Protein AF-0000000066796986 (afdb_homodimer)

Structure (mmCIF, N/CA/C/O backbone):
data_AF-0000000066796986-model_v1
#
loop_
_entity.id
_entity.type
_entity.pdbx_description
1 polymer 'Thiamine diphosphokinase'
#
loop_
_atom_site.group_PDB
_atom_site.id
_atom_site.type_symbol
_atom_site.label_atom_id
_atom_site.label_alt_id
_atom_site.label_comp_id
_atom_site.label_asym_id
_atom_site.label_entity_id
_atom_site.label_seq_id
_atom_site.pdbx_PDB_ins_code
_atom_site.Cartn_x
_atom_site.Cartn_y
_atom_site.Cartn_z
_atom_site.occupancy
_atom_site.B_iso_or_equiv
_atom_site.auth_seq_id
_atom_site.auth_comp_id
_atom_site.auth_asym_id
_atom_site.auth_atom_id
_atom_site.pdbx_PDB_model_num
ATOM 1 N N . MET A 1 1 ? -9.594 20.547 14.453 1 94.25 1 MET A N 1
ATOM 2 C CA . MET A 1 1 ? -9.312 21.375 13.273 1 94.25 1 MET A CA 1
ATOM 3 C C . MET A 1 1 ? -8.828 20.516 12.109 1 94.25 1 MET A C 1
ATOM 5 O O . MET A 1 1 ? -8.07 19.562 12.305 1 94.25 1 MET A O 1
ATOM 9 N N . HIS A 1 2 ? -9.211 20.891 10.938 1 95.94 2 HIS A N 1
ATOM 10 C CA . HIS A 1 2 ? -8.945 20.062 9.766 1 95.94 2 HIS A CA 1
ATOM 11 C C . HIS A 1 2 ? -8.008 20.781 8.797 1 95.94 2 HIS A C 1
ATOM 13 O O . HIS A 1 2 ? -8.109 21.984 8.609 1 95.94 2 HIS A O 1
ATOM 19 N N . ILE A 1 3 ? -7.125 20.016 8.195 1 96.5 3 ILE A N 1
ATOM 20 C CA . ILE A 1 3 ? -6.277 20.562 7.133 1 96.5 3 ILE A CA 1
ATOM 21 C C . ILE A 1 3 ? -6.125 19.531 6.016 1 96.5 3 ILE A C 1
ATOM 23 O O . ILE A 1 3 ? -6.066 18.328 6.277 1 96.5 3 ILE A O 1
ATOM 27 N N . ASN A 1 4 ? -6.074 20.047 4.836 1 96.75 4 ASN A N 1
ATOM 28 C CA . ASN A 1 4 ? -5.754 19.25 3.66 1 96.75 4 ASN A CA 1
ATOM 29 C C . ASN A 1 4 ? -4.289 19.391 3.262 1 96.75 4 ASN A C 1
ATOM 31 O O . ASN A 1 4 ? -3.752 20.5 3.248 1 96.75 4 ASN A O 1
ATOM 35 N N . LEU A 1 5 ? -3.613 18.312 3.02 1 96.94 5 LEU A N 1
ATOM 36 C CA . LEU A 1 5 ? -2.252 18.344 2.498 1 96.94 5 LEU A CA 1
ATOM 37 C C . LEU A 1 5 ? -2.215 17.859 1.05 1 96.94 5 LEU A C 1
ATOM 39 O O . LEU A 1 5 ? -2.777 16.812 0.721 1 96.94 5 LEU A O 1
ATOM 43 N N . LEU A 1 6 ? -1.588 18.609 0.188 1 96.69 6 LEU A N 1
ATOM 44 C CA . LEU A 1 6 ? -1.474 18.25 -1.221 1 96.69 6 LEU A CA 1
ATOM 45 C C . LEU A 1 6 ? -0.029 17.922 -1.583 1 96.69 6 LEU A C 1
ATOM 47 O O . LEU A 1 6 ? 0.8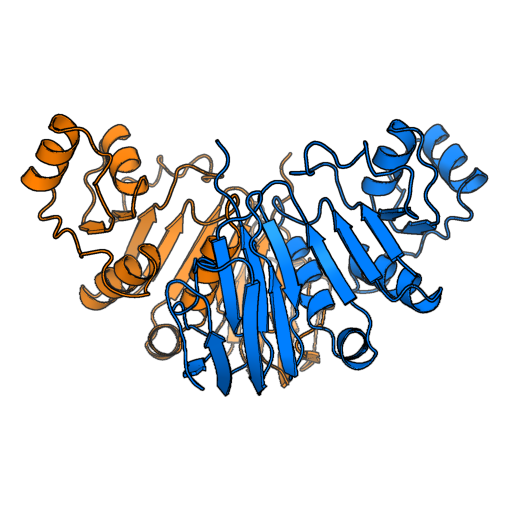63 18.75 -1.405 1 96.69 6 LEU A O 1
ATOM 51 N N . CYS A 1 7 ? 0.166 16.719 -2.107 1 95.81 7 CYS A N 1
ATOM 52 C CA . CYS A 1 7 ? 1.511 16.281 -2.455 1 95.81 7 CYS A CA 1
ATOM 53 C C . CYS A 1 7 ? 1.764 16.422 -3.951 1 95.81 7 CYS A C 1
ATOM 55 O O . CYS A 1 7 ? 2.885 16.719 -4.367 1 95.81 7 CYS A O 1
ATOM 57 N N . SER A 1 8 ? 0.792 16.172 -4.738 1 94.81 8 SER A N 1
ATOM 58 C CA . SER A 1 8 ? 0.84 16.25 -6.195 1 94.81 8 SER A CA 1
ATOM 59 C C . SER A 1 8 ? -0.561 16.344 -6.793 1 94.81 8 SER A C 1
ATOM 61 O O . SER A 1 8 ? -1.554 16.312 -6.062 1 94.81 8 SER A O 1
ATOM 63 N N . ASP A 1 9 ? -0.616 16.422 -8.094 1 94.38 9 ASP A N 1
ATOM 64 C CA . ASP A 1 9 ? -1.925 16.484 -8.742 1 94.38 9 ASP A CA 1
ATOM 65 C C . ASP A 1 9 ? -2.324 15.102 -9.281 1 94.38 9 ASP A C 1
ATOM 67 O O . ASP A 1 9 ? -3.246 14.992 -10.094 1 94.38 9 ASP A O 1
ATOM 71 N N . ARG A 1 10 ? -1.625 14.07 -8.812 1 93.12 10 ARG A N 1
ATOM 72 C CA . ARG A 1 10 ? -1.908 12.711 -9.273 1 93.12 10 ARG A CA 1
ATOM 73 C C . ARG A 1 10 ? -3.211 12.195 -8.672 1 93.12 10 ARG A C 1
ATOM 75 O O . ARG A 1 10 ? -3.395 12.219 -7.453 1 93.12 10 ARG A O 1
ATOM 82 N N . HIS A 1 11 ? -4.137 11.703 -9.547 1 95.56 11 HIS A N 1
ATOM 83 C CA . HIS A 1 11 ? -5.348 10.969 -9.203 1 95.56 11 HIS A CA 1
ATOM 84 C C . HIS A 1 11 ? -6.211 11.758 -8.227 1 95.56 11 HIS A C 1
ATOM 86 O O . HIS A 1 11 ? -6.809 11.18 -7.312 1 95.56 11 HIS A O 1
ATOM 92 N N . LEU A 1 12 ? -6.27 13.047 -8.352 1 95.44 12 LEU A N 1
ATOM 93 C CA . LEU A 1 12 ? -7.094 13.875 -7.473 1 95.44 12 LEU A CA 1
ATOM 94 C C . LEU A 1 12 ? -8.578 13.609 -7.707 1 95.44 12 LEU A C 1
ATOM 96 O O . LEU A 1 12 ? -9 13.375 -8.844 1 95.44 12 LEU A O 1
ATOM 100 N N . PRO A 1 13 ? -9.336 13.672 -6.676 1 93.5 13 PRO A N 1
ATOM 101 C CA . PRO A 1 13 ? -10.781 13.602 -6.891 1 93.5 13 PRO A CA 1
ATOM 102 C C . PRO A 1 13 ? -11.305 14.734 -7.777 1 93.5 13 PRO A C 1
ATOM 104 O O . PRO A 1 13 ? -10.734 15.828 -7.785 1 93.5 13 PRO A O 1
ATOM 107 N N . GLN A 1 14 ? -12.289 14.539 -8.641 1 85.56 14 GLN A N 1
ATOM 108 C CA . GLN A 1 14 ? -12.805 15.5 -9.609 1 85.56 14 GLN A CA 1
ATOM 109 C C . GLN A 1 14 ? -13.211 16.797 -8.93 1 85.56 14 GLN A C 1
ATOM 111 O O . GLN A 1 14 ? -13 17.891 -9.477 1 85.56 14 GLN A O 1
ATOM 116 N N . ASP A 1 15 ? -13.75 16.812 -7.703 1 83.75 15 ASP A N 1
ATOM 117 C CA . ASP A 1 15 ? -14.312 18 -7.09 1 83.75 15 ASP A CA 1
ATOM 118 C C . ASP A 1 15 ? -13.461 18.484 -5.914 1 83.75 15 ASP A C 1
ATOM 120 O O . ASP A 1 15 ? -13.977 19.047 -4.953 1 83.75 15 ASP A O 1
ATOM 124 N N . ILE A 1 16 ? -12.133 18.25 -6.168 1 89.75 16 ILE A N 1
ATOM 125 C CA . ILE A 1 16 ? -11.273 18.578 -5.035 1 89.75 16 ILE A CA 1
ATOM 126 C C . ILE A 1 16 ? -11.203 20.094 -4.852 1 89.75 16 ILE A C 1
ATOM 128 O O . ILE A 1 16 ? -11.102 20.578 -3.725 1 89.75 16 ILE A O 1
ATOM 132 N N . TRP A 1 17 ? -11.312 20.812 -5.902 1 84.88 17 TRP A N 1
ATOM 133 C CA . TRP A 1 17 ? -11.141 22.25 -5.848 1 84.88 17 TRP A CA 1
ATOM 134 C C . TRP A 1 17 ? -12.469 22.953 -5.574 1 84.88 17 TRP A C 1
ATOM 136 O O . TRP A 1 17 ? -12.5 24.141 -5.234 1 84.88 17 TRP A O 1
ATOM 146 N N . ALA A 1 18 ? -13.547 22.203 -5.871 1 73.44 18 ALA A N 1
ATOM 147 C CA . ALA A 1 18 ? -14.844 22.812 -5.602 1 73.44 18 ALA A CA 1
ATOM 148 C C . ALA A 1 18 ? -15.055 23.016 -4.102 1 73.44 18 ALA A C 1
ATOM 150 O O . ALA A 1 18 ? -15.617 24.031 -3.682 1 73.44 18 ALA A O 1
ATOM 151 N N . LYS A 1 19 ? -14.609 22.078 -3.318 1 60.5 19 LYS A N 1
ATOM 152 C CA . LYS A 1 19 ? -14.781 22.109 -1.87 1 60.5 19 LYS A CA 1
ATOM 153 C C . LYS A 1 19 ? -13.609 22.844 -1.202 1 60.5 19 LYS A C 1
ATOM 155 O O . LYS A 1 19 ? -13.547 22.922 0.026 1 60.5 19 LYS A O 1
ATOM 160 N N . SER A 1 20 ? -12.602 23.156 -1.924 1 57.91 20 SER A N 1
ATOM 161 C CA . SER A 1 20 ? -11.32 23.672 -1.44 1 57.91 20 SER A CA 1
ATOM 162 C C . SER A 1 20 ? -11.516 24.953 -0.639 1 57.91 20 SER A C 1
ATOM 164 O O . SER A 1 20 ? -10.773 25.219 0.311 1 57.91 20 SER A O 1
ATOM 166 N N . ASN A 1 21 ? -12.617 25.578 -0.954 1 56.38 21 ASN A N 1
ATOM 167 C CA . ASN A 1 21 ? -12.797 26.891 -0.328 1 56.38 21 ASN A CA 1
ATOM 168 C C . ASN A 1 21 ? -13.086 26.766 1.164 1 56.38 21 ASN A C 1
ATOM 170 O O . ASN A 1 21 ? -13.102 27.75 1.886 1 56.38 21 ASN A O 1
ATOM 174 N N . GLU A 1 22 ? -13.188 25.578 1.629 1 61.62 22 GLU A N 1
ATOM 175 C CA . GLU A 1 22 ? -13.625 25.578 3.021 1 61.62 22 GLU A CA 1
ATOM 176 C C . GLU A 1 22 ? -12.57 24.984 3.939 1 61.62 22 GLU A C 1
ATOM 178 O O . GLU A 1 22 ? -12.664 25.094 5.164 1 61.62 22 GLU A O 1
ATOM 183 N N . GLY A 1 23 ? -11.43 24.594 3.361 1 79.69 23 GLY A N 1
ATOM 184 C CA . GLY A 1 23 ? -10.555 24 4.355 1 79.69 23 GLY A CA 1
ATOM 185 C C . GLY A 1 23 ? -9.125 24.484 4.266 1 79.69 23 GLY A C 1
ATOM 186 O O . GLY A 1 23 ? -8.766 25.219 3.33 1 79.69 23 GLY A O 1
ATOM 187 N N . LYS A 1 24 ? -8.383 24.562 5.316 1 92.88 24 LYS A N 1
ATOM 188 C CA . LYS A 1 24 ? -6.961 24.891 5.328 1 92.88 24 LYS A CA 1
ATOM 189 C C . LYS A 1 24 ? -6.156 23.875 4.527 1 92.88 24 LYS A C 1
ATOM 191 O O . LYS A 1 24 ? -6.441 22.672 4.574 1 92.88 24 LYS A O 1
ATOM 196 N N . TRP A 1 25 ? -5.258 24.516 3.736 1 95.25 25 TRP A N 1
ATOM 197 C CA . TRP A 1 25 ? -4.43 23.656 2.891 1 95.25 25 TRP A CA 1
ATOM 198 C C . TRP A 1 25 ? -2.957 23.781 3.26 1 95.25 25 TRP A C 1
ATOM 200 O O . TRP A 1 25 ? -2.484 24.891 3.57 1 95.25 25 TRP A O 1
ATOM 210 N N . GLY A 1 26 ? -2.268 22.703 3.311 1 94.38 26 GLY A N 1
ATOM 211 C CA . GLY A 1 26 ? -0.813 22.672 3.312 1 94.38 26 GLY A CA 1
ATOM 212 C C . GLY A 1 26 ? -0.23 22.078 2.041 1 94.38 26 GLY A C 1
ATOM 213 O O . GLY A 1 26 ? -0.766 21.125 1.493 1 94.38 26 GLY A O 1
ATOM 214 N N . GLY A 1 27 ? 0.887 22.656 1.579 1 93.94 27 GLY A N 1
ATOM 215 C CA . GLY A 1 27 ? 1.561 22.188 0.384 1 93.94 27 GLY A CA 1
ATOM 216 C C . GLY A 1 27 ? 2.826 21.406 0.686 1 93.94 27 GLY A C 1
ATOM 217 O O . GLY A 1 27 ? 3.666 21.844 1.469 1 93.94 27 GLY A O 1
ATOM 218 N N . VAL A 1 28 ? 2.943 20.203 0.069 1 93 28 VAL A N 1
ATOM 219 C CA . VAL A 1 28 ? 4.133 19.375 0.198 1 93 28 VAL A CA 1
ATOM 220 C C . VAL A 1 28 ? 4.848 19.281 -1.148 1 93 28 VAL A C 1
ATOM 222 O O . VAL A 1 28 ? 4.27 18.812 -2.133 1 93 28 VAL A O 1
ATOM 225 N N . ASP A 1 29 ? 6.051 19.609 -1.219 1 86.25 29 ASP A N 1
ATOM 226 C CA . ASP A 1 29 ? 6.836 19.609 -2.449 1 86.25 29 ASP A CA 1
ATOM 227 C C . ASP A 1 29 ? 6.094 20.312 -3.58 1 86.25 29 ASP A C 1
ATOM 229 O O . ASP A 1 29 ? 5.676 21.469 -3.434 1 86.25 29 ASP A O 1
ATOM 233 N N . ARG A 1 30 ? 5.82 19.625 -4.664 1 87.56 30 ARG A N 1
ATOM 234 C CA . ARG A 1 30 ? 5.156 20.203 -5.832 1 87.56 30 ARG A CA 1
ATOM 235 C C . ARG A 1 30 ? 3.727 20.609 -5.504 1 87.56 30 ARG A C 1
ATOM 237 O O . ARG A 1 30 ? 3.133 21.438 -6.207 1 87.56 30 ARG A O 1
ATOM 244 N N . GLY A 1 31 ? 3.205 20.047 -4.441 1 92.62 31 GLY A N 1
ATOM 245 C CA . GLY A 1 31 ? 1.849 20.359 -4.027 1 92.62 31 GLY A CA 1
ATOM 246 C C . GLY A 1 31 ? 1.657 21.844 -3.713 1 92.62 31 GLY A C 1
ATOM 247 O O . GLY A 1 31 ? 0.587 22.391 -3.963 1 92.62 31 GLY A O 1
ATOM 248 N N . ALA A 1 32 ? 2.678 22.484 -3.213 1 90.25 32 ALA A N 1
ATOM 249 C CA . ALA A 1 32 ? 2.602 23.906 -2.896 1 90.25 32 ALA A CA 1
ATOM 250 C C . ALA A 1 32 ? 2.381 24.734 -4.16 1 90.25 32 ALA A C 1
ATOM 252 O O . ALA A 1 32 ? 1.528 25.625 -4.18 1 90.25 32 ALA A O 1
ATOM 253 N N . LEU A 1 33 ? 3.1 24.422 -5.184 1 88.94 33 LEU A N 1
ATOM 254 C CA . LEU A 1 33 ? 2.99 25.141 -6.449 1 88.94 33 LEU A CA 1
ATOM 255 C C . LEU A 1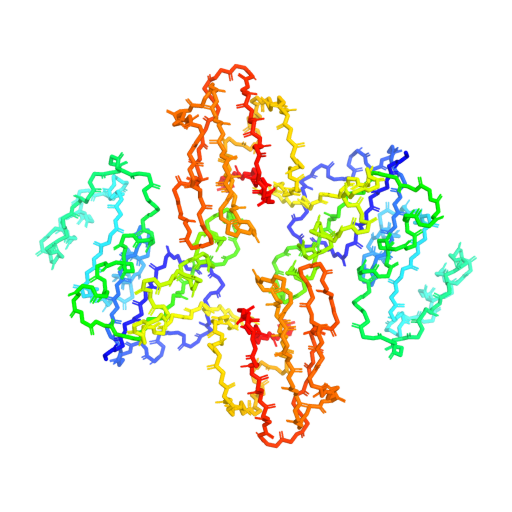 33 ? 1.619 24.922 -7.082 1 88.94 33 LEU A C 1
ATOM 257 O O . LEU A 1 33 ? 1.027 25.844 -7.629 1 88.94 33 LEU A O 1
ATOM 261 N N . ILE A 1 34 ? 1.134 23.75 -6.98 1 92.31 34 ILE A N 1
ATOM 262 C CA . ILE A 1 34 ? -0.164 23.406 -7.547 1 92.31 34 ILE A CA 1
ATOM 263 C C . ILE A 1 34 ? -1.264 24.203 -6.852 1 92.31 34 ILE A C 1
ATOM 265 O O . ILE A 1 34 ? -2.182 24.703 -7.504 1 92.31 34 ILE A O 1
ATOM 269 N N . LEU A 1 35 ? -1.17 24.328 -5.551 1 92 35 LEU A N 1
ATOM 270 C CA . LEU A 1 35 ? -2.143 25.125 -4.809 1 92 35 LEU A CA 1
ATOM 271 C C . LEU A 1 35 ? -2.145 26.562 -5.293 1 92 35 LEU A C 1
ATOM 273 O O . LEU A 1 35 ? -3.207 27.141 -5.551 1 92 35 LEU A O 1
ATOM 277 N N . LEU A 1 36 ? -1.022 27.109 -5.504 1 87.44 36 LEU A N 1
ATOM 278 C CA . LEU A 1 36 ? -0.905 28.5 -5.945 1 87.44 36 LEU A CA 1
ATOM 279 C C . LEU A 1 36 ? -1.501 28.672 -7.34 1 87.44 36 LEU A C 1
ATOM 281 O O . LEU A 1 36 ? -2.156 29.672 -7.613 1 87.44 36 LEU A O 1
ATOM 285 N N . LYS A 1 37 ? -1.208 27.719 -8.172 1 90.12 37 LYS A N 1
ATOM 286 C CA . LYS A 1 37 ? -1.757 27.75 -9.523 1 90.12 37 LYS A CA 1
ATOM 287 C C . LYS A 1 37 ? -3.281 27.797 -9.5 1 90.12 37 LYS A C 1
ATOM 289 O O . LYS A 1 37 ? -3.908 28.328 -10.414 1 90.12 37 LYS A O 1
ATOM 294 N N . HIS A 1 38 ? -3.844 27.25 -8.469 1 90.12 38 HIS A N 1
ATOM 295 C CA . HIS A 1 38 ? -5.293 27.266 -8.312 1 90.12 38 HIS A CA 1
ATOM 296 C C . HIS A 1 38 ? -5.742 28.406 -7.41 1 90.12 38 HIS A C 1
ATOM 298 O O . HIS A 1 38 ? -6.863 28.391 -6.891 1 90.12 38 HIS A O 1
ATOM 304 N N . GLN A 1 39 ? -4.84 29.297 -7.074 1 87.5 39 GLN A N 1
ATOM 305 C CA . GLN A 1 39 ? -5.098 30.531 -6.332 1 87.5 39 GLN A CA 1
ATOM 306 C C . GLN A 1 39 ? -5.434 30.234 -4.875 1 87.5 39 GLN A C 1
ATOM 308 O O . GLN A 1 39 ? -6.254 30.922 -4.266 1 87.5 39 GLN A O 1
ATOM 313 N N . ILE A 1 40 ? -4.906 29.156 -4.387 1 89.44 40 ILE A N 1
ATOM 314 C CA . ILE A 1 40 ? -5.027 28.812 -2.975 1 89.44 40 ILE A CA 1
ATOM 315 C C . ILE A 1 40 ? -3.709 29.109 -2.258 1 89.44 40 ILE A C 1
ATOM 317 O O . ILE A 1 40 ? -2.66 28.578 -2.633 1 89.44 40 ILE A O 1
ATOM 321 N N . ILE A 1 41 ? -3.822 29.922 -1.305 1 86 41 ILE A N 1
ATOM 322 C CA . ILE A 1 41 ? -2.629 30.203 -0.514 1 86 41 ILE A CA 1
ATOM 323 C C . ILE A 1 41 ? -2.49 29.172 0.599 1 86 41 ILE A C 1
ATOM 325 O O . ILE A 1 41 ? -3.318 29.109 1.51 1 86 41 ILE A O 1
ATOM 329 N N . PRO A 1 42 ? -1.515 28.375 0.562 1 91.31 42 PRO A N 1
ATOM 330 C CA . PRO A 1 42 ? -1.367 27.359 1.598 1 91.31 42 PRO A CA 1
ATOM 331 C C . PRO A 1 42 ? -1.121 27.953 2.982 1 91.31 42 PRO A C 1
ATOM 333 O O . PRO A 1 42 ? -0.441 28.969 3.111 1 91.31 42 PRO A O 1
ATOM 336 N N . PHE A 1 43 ? -1.745 27.328 3.951 1 91.12 43 PHE A N 1
ATOM 337 C CA . PHE A 1 43 ? -1.512 27.688 5.344 1 91.12 43 PHE A CA 1
ATOM 338 C C . PHE A 1 43 ? -0.047 27.5 5.715 1 91.12 43 PHE A C 1
ATOM 340 O O . PHE A 1 43 ? 0.518 28.281 6.473 1 91.12 43 PHE A O 1
ATOM 347 N N . PHE A 1 44 ? 0.625 26.469 5.176 1 89.81 44 PHE A N 1
ATOM 348 C CA . PHE A 1 44 ? 2.064 26.25 5.234 1 89.81 44 PHE A CA 1
ATOM 349 C C . PHE A 1 44 ? 2.525 25.375 4.066 1 89.81 44 PHE A C 1
ATOM 351 O O . PHE A 1 44 ? 1.701 24.828 3.334 1 89.81 44 PHE A O 1
ATOM 358 N N . SER A 1 45 ? 3.836 25.312 3.865 1 90.5 45 SER A N 1
ATOM 359 C CA . SER A 1 45 ? 4.426 24.438 2.85 1 90.5 45 SER A CA 1
ATOM 360 C C . SER A 1 45 ? 5.691 23.766 3.367 1 90.5 45 SER A C 1
ATOM 362 O O . SER A 1 45 ? 6.41 24.328 4.195 1 90.5 45 SER A O 1
ATOM 364 N N . VAL A 1 46 ? 5.863 22.547 2.92 1 89.44 46 VAL A N 1
ATOM 365 C CA . VAL A 1 46 ? 7.066 21.781 3.232 1 89.44 46 VAL A CA 1
ATOM 366 C C . VAL A 1 46 ? 7.688 21.25 1.943 1 89.44 46 VAL A C 1
ATOM 368 O O . VAL A 1 46 ? 6.98 20.766 1.056 1 89.44 46 VAL A O 1
ATOM 371 N N . GLY A 1 47 ? 8.938 21.297 1.747 1 81.88 47 GLY A N 1
ATOM 372 C CA . GLY A 1 47 ? 9.625 20.75 0.589 1 81.88 47 GLY A CA 1
ATOM 373 C C . GLY A 1 47 ? 10.891 21.5 0.23 1 81.88 47 GLY A C 1
ATOM 374 O O . GLY A 1 47 ? 11.211 22.516 0.852 1 81.88 47 GLY A O 1
ATOM 375 N N . ASP A 1 48 ? 11.711 20.781 -0.708 1 66 48 ASP A N 1
ATOM 376 C CA . ASP A 1 48 ? 12.945 21.406 -1.191 1 66 48 ASP A CA 1
ATOM 377 C C . ASP A 1 48 ? 12.672 22.344 -2.355 1 66 48 ASP A C 1
ATOM 379 O O . ASP A 1 48 ? 12.156 21.938 -3.395 1 66 48 ASP A O 1
ATOM 383 N N . PHE A 1 49 ? 12.203 23.406 -2.158 1 60.06 49 PHE A N 1
ATOM 384 C CA . PHE A 1 49 ? 11.867 24.359 -3.211 1 60.06 49 PHE A CA 1
ATOM 385 C C . PHE A 1 49 ? 13.109 24.734 -4.016 1 60.06 49 PHE A C 1
ATOM 387 O O . PHE A 1 49 ? 13.289 25.906 -4.371 1 60.06 49 PHE A O 1
ATOM 394 N N . ASP A 1 50 ? 13.961 23.703 -4.066 1 52.91 50 ASP A N 1
ATOM 395 C CA . ASP A 1 50 ? 15.141 24.047 -4.852 1 52.91 50 ASP A CA 1
ATOM 396 C C . ASP A 1 50 ? 14.766 24.391 -6.293 1 52.91 50 ASP A C 1
ATOM 398 O O . ASP A 1 50 ? 15.484 25.141 -6.965 1 52.91 50 ASP A O 1
ATOM 402 N N . SER A 1 51 ? 13.82 23.578 -6.816 1 48.72 51 SER A N 1
ATOM 403 C CA . SER A 1 51 ? 13.586 23.703 -8.25 1 48.72 51 SER A CA 1
ATOM 404 C C . SER A 1 51 ? 12.648 24.859 -8.57 1 48.72 51 SER A C 1
ATOM 406 O O . SER A 1 51 ? 12.156 24.969 -9.688 1 48.72 51 SER A O 1
ATOM 408 N N . VAL A 1 52 ? 12.234 25.5 -7.656 1 55.91 52 VAL A N 1
ATOM 409 C CA . VAL A 1 52 ? 11.281 26.562 -7.988 1 55.91 52 VAL A CA 1
ATOM 410 C C . VAL A 1 52 ? 12.031 27.781 -8.492 1 55.91 52 VAL A C 1
ATOM 412 O O . VAL A 1 52 ? 13.172 28.031 -8.102 1 55.91 52 VAL A O 1
ATOM 415 N N . SER A 1 53 ? 11.57 28.25 -9.602 1 55.62 53 SER A N 1
ATOM 416 C CA . SER A 1 53 ? 12.125 29.469 -10.18 1 55.62 53 SER A CA 1
ATOM 417 C C . SER A 1 53 ? 12.156 30.594 -9.156 1 55.62 53 SER A C 1
ATOM 419 O O . SER A 1 53 ? 11.508 30.516 -8.109 1 55.62 53 SER A O 1
ATOM 421 N N . LYS A 1 54 ? 13.133 31.594 -9.367 1 57.09 54 LYS A N 1
ATOM 422 C CA . LYS A 1 54 ? 13.273 32.781 -8.531 1 57.09 54 LYS A CA 1
ATOM 423 C C . LYS A 1 54 ? 11.914 33.438 -8.281 1 57.09 54 LYS A C 1
ATOM 425 O O . LYS A 1 54 ? 11.633 33.875 -7.168 1 57.09 54 LYS A O 1
ATOM 430 N N . GLU A 1 55 ? 11.125 33.406 -9.305 1 55.84 55 GLU A N 1
ATOM 431 C CA . GLU A 1 55 ? 9.805 34.031 -9.211 1 55.84 55 GLU A CA 1
ATOM 432 C C . GLU A 1 55 ? 8.891 33.219 -8.297 1 55.84 55 GLU A C 1
ATOM 434 O O . GLU A 1 55 ? 8.164 33.781 -7.473 1 55.84 55 GLU A O 1
ATOM 439 N N . GLU A 1 56 ? 9.031 31.938 -8.43 1 58.5 56 GLU A N 1
ATOM 440 C CA . GLU A 1 56 ? 8.195 31.078 -7.602 1 58.5 56 GLU A CA 1
ATOM 441 C C . GLU A 1 56 ? 8.664 31.078 -6.148 1 58.5 56 GLU A C 1
ATOM 443 O O . GLU A 1 56 ? 7.852 31.031 -5.227 1 58.5 56 GLU A O 1
ATOM 448 N N . ARG A 1 57 ? 9.93 31.156 -6.004 1 57.94 57 ARG A N 1
ATOM 449 C CA . ARG A 1 57 ? 10.516 31.266 -4.672 1 57.94 57 ARG A CA 1
ATOM 450 C C . ARG A 1 57 ? 10.078 32.531 -3.977 1 57.94 57 ARG A C 1
ATOM 452 O O . ARG A 1 57 ? 9.797 32.562 -2.775 1 57.94 57 ARG A O 1
ATOM 459 N N . GLN A 1 58 ? 10.203 33.562 -4.754 1 56.72 58 GLN A N 1
ATOM 460 C CA . GLN A 1 58 ? 9.781 34.844 -4.195 1 56.72 58 GLN A CA 1
ATOM 461 C C . GLN A 1 58 ? 8.32 34.781 -3.756 1 56.72 58 GLN A C 1
ATOM 463 O O . GLN A 1 58 ? 7.965 35.312 -2.699 1 56.72 58 GLN A O 1
ATOM 468 N N . LEU A 1 59 ? 7.605 34.219 -4.531 1 55.78 59 LEU A N 1
ATOM 469 C CA . LEU A 1 59 ? 6.191 34.094 -4.195 1 55.78 59 LEU A CA 1
ATOM 470 C C . LEU A 1 59 ? 6 33.25 -2.938 1 55.78 59 LEU A C 1
ATOM 472 O O . LEU A 1 59 ? 5.184 33.594 -2.076 1 55.78 59 LEU A O 1
ATOM 476 N N . LEU A 1 60 ? 6.746 32.219 -2.965 1 59.03 60 LEU A N 1
ATOM 477 C CA . LEU A 1 60 ? 6.648 31.312 -1.837 1 59.03 60 LEU A CA 1
ATOM 478 C C . LEU A 1 60 ? 7.191 31.953 -0.564 1 59.03 60 LEU A C 1
ATOM 480 O O . LEU A 1 60 ? 6.605 31.812 0.509 1 59.03 60 LEU A O 1
ATOM 484 N N . THR A 1 61 ? 8.438 32.438 -0.652 1 54.47 61 THR A N 1
ATOM 485 C CA . THR A 1 61 ? 9.055 33.062 0.52 1 54.47 61 THR A CA 1
ATOM 486 C C . THR A 1 61 ? 8.234 34.25 1.015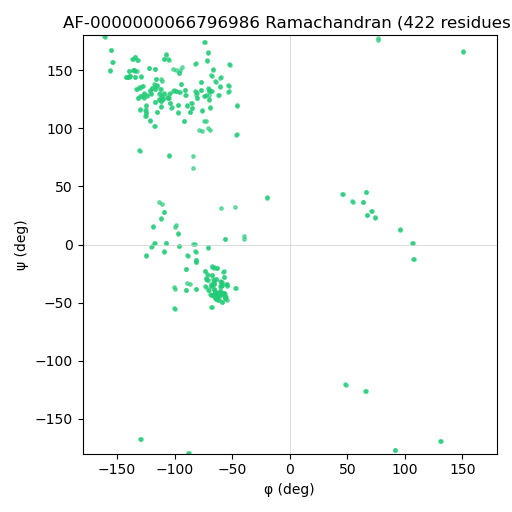 1 54.47 61 THR A C 1
ATOM 488 O O . THR A 1 61 ? 8.07 34.438 2.221 1 54.47 61 THR A O 1
ATOM 491 N N . GLU A 1 62 ? 7.957 35 0.092 1 50.25 62 GLU A N 1
ATOM 492 C CA . GLU A 1 62 ? 7.281 36.219 0.482 1 50.25 62 GLU A CA 1
ATOM 493 C C . GLU A 1 62 ? 5.918 35.938 1.101 1 50.25 62 GLU A C 1
ATOM 495 O O . GLU A 1 62 ? 5.523 36.594 2.076 1 50.25 62 GLU A O 1
ATOM 500 N N . GLN A 1 63 ? 5.297 35.156 0.446 1 50.38 63 GLN A N 1
ATOM 501 C CA . GLN A 1 63 ? 3.945 34.938 0.95 1 50.38 63 GLN A CA 1
ATOM 502 C C . GLN A 1 63 ? 3.924 33.844 2.018 1 50.38 63 GLN A C 1
ATOM 504 O O . GLN A 1 63 ? 3.062 33.844 2.898 1 50.38 63 GLN A O 1
ATOM 509 N N . LEU A 1 64 ? 4.852 32.875 1.771 1 54.19 64 LEU A N 1
ATOM 510 C CA . LEU A 1 64 ? 4.727 31.719 2.637 1 54.19 64 LEU A CA 1
ATOM 511 C C . LEU A 1 64 ? 5.816 31.719 3.703 1 54.19 64 LEU A C 1
ATOM 513 O O . LEU A 1 64 ? 6.977 32 3.412 1 54.19 64 LEU A O 1
ATOM 517 N N . GLN A 1 65 ? 5.883 32.406 4.742 1 48.88 65 GLN A N 1
ATOM 518 C CA . GLN A 1 65 ? 6.816 32.188 5.84 1 48.88 65 GLN A CA 1
ATOM 519 C C . GLN A 1 65 ? 7.379 30.75 5.809 1 48.88 65 GLN A C 1
ATOM 521 O O . GLN A 1 65 ? 7.387 30.062 6.828 1 48.88 65 GLN A O 1
ATOM 526 N N . ILE A 1 66 ? 7.641 30.312 4.668 1 50.78 66 ILE A N 1
ATOM 527 C CA . ILE A 1 66 ? 7.949 28.906 4.414 1 50.78 66 ILE A CA 1
ATOM 528 C C . ILE A 1 66 ? 9.398 28.609 4.801 1 50.78 66 ILE A C 1
ATOM 530 O O . ILE A 1 66 ? 10.312 29.297 4.332 1 50.78 66 ILE A O 1
ATOM 534 N N . LYS A 1 67 ? 9.703 28.031 6 1 48.72 67 LYS A N 1
ATOM 535 C CA . LYS A 1 67 ? 11.031 27.594 6.402 1 48.72 67 LYS A CA 1
ATOM 536 C C . LYS A 1 67 ? 11.477 26.375 5.598 1 48.72 67 LYS A C 1
ATOM 538 O O . LYS A 1 67 ? 10.805 25.328 5.617 1 48.72 67 LYS A O 1
ATOM 543 N N . PRO A 1 68 ? 12.227 26.578 4.621 1 48.22 68 PRO A N 1
ATOM 544 C CA . PRO A 1 68 ? 12.852 25.422 3.975 1 48.22 68 PRO A CA 1
ATOM 545 C C . PRO A 1 68 ? 13.453 24.438 4.977 1 48.22 68 PRO A C 1
ATOM 547 O O . PRO A 1 68 ? 14.148 24.844 5.906 1 48.22 68 PRO A O 1
ATOM 550 N N . VAL A 1 69 ? 12.844 23.469 5.371 1 49.16 69 VAL A N 1
ATOM 551 C CA . VAL A 1 69 ? 13.453 22.484 6.258 1 49.16 69 VAL A CA 1
ATOM 552 C C . VAL A 1 69 ? 14.453 21.641 5.48 1 49.16 69 VAL A C 1
ATOM 554 O O . VAL A 1 69 ? 14.156 21.172 4.379 1 49.16 69 VAL A O 1
ATOM 557 N N . GLN A 1 70 ? 15.758 21.891 5.715 1 46.94 70 GLN A N 1
ATOM 558 C CA . GLN A 1 70 ? 16.844 21.172 5.078 1 46.94 70 GLN A CA 1
ATOM 559 C C . GLN A 1 70 ? 16.578 19.656 5.102 1 46.94 70 GLN A C 1
ATOM 561 O O . GLN A 1 70 ? 16.141 19.125 6.113 1 46.94 70 GLN A O 1
ATOM 566 N N . ALA A 1 71 ? 16.531 19.172 3.957 1 45.12 71 ALA A N 1
ATOM 567 C CA . ALA A 1 71 ? 16.516 17.75 3.582 1 45.12 71 ALA A CA 1
ATOM 568 C C . ALA A 1 71 ? 17.453 16.938 4.457 1 45.12 71 ALA A C 1
ATOM 570 O O . ALA A 1 71 ? 17.75 15.781 4.148 1 45.12 71 ALA A O 1
ATOM 571 N N . GLU A 1 72 ? 18.031 17.75 5.516 1 43.53 72 GLU A N 1
ATOM 572 C CA . GLU A 1 72 ? 19.109 16.938 6.074 1 43.53 72 GLU A CA 1
ATOM 573 C C . GLU A 1 72 ? 18.578 15.617 6.621 1 43.53 72 GLU A C 1
ATOM 575 O O . GLU A 1 72 ? 19.328 14.648 6.77 1 43.53 72 GLU A O 1
ATOM 580 N N . LYS A 1 73 ? 17.375 15.758 7.297 1 51.41 73 LYS A N 1
ATOM 581 C CA . LYS A 1 73 ? 17 14.562 8.047 1 51.41 73 LYS A CA 1
ATOM 582 C C . LYS A 1 73 ? 16.078 13.656 7.223 1 51.41 73 LYS A C 1
ATOM 584 O O . LYS A 1 73 ? 15.477 14.109 6.25 1 51.41 73 LYS A O 1
ATOM 589 N N . ALA A 1 74 ? 16.094 12.203 7.512 1 55.66 74 ALA A N 1
ATOM 590 C CA . ALA A 1 74 ? 15.625 10.898 7.055 1 55.66 74 ALA A CA 1
ATOM 591 C C . ALA A 1 74 ? 14.109 10.875 6.938 1 55.66 74 ALA A C 1
ATOM 593 O O . ALA A 1 74 ? 13.523 9.859 6.559 1 55.66 74 ALA A O 1
ATOM 594 N N . ASP A 1 75 ? 13.5 12.148 7.199 1 69.75 75 ASP A N 1
ATOM 595 C CA . ASP A 1 75 ? 12.062 11.93 7.066 1 69.75 75 ASP A CA 1
ATOM 596 C C . ASP A 1 75 ? 11.555 12.43 5.715 1 69.75 75 ASP A C 1
ATOM 598 O O . ASP A 1 75 ? 12.18 13.273 5.082 1 69.75 75 ASP A O 1
ATOM 602 N N . THR A 1 76 ? 10.562 11.859 5.215 1 87 76 THR A N 1
ATOM 603 C CA . THR A 1 76 ? 9.945 12.297 3.965 1 87 76 THR A CA 1
ATOM 604 C C . THR A 1 76 ? 9.305 13.672 4.125 1 87 76 THR A C 1
ATOM 606 O O . THR A 1 76 ? 8.93 14.062 5.234 1 87 76 THR A O 1
ATOM 609 N N . ASP A 1 77 ? 9.219 14.445 3.145 1 90.31 77 ASP A N 1
ATOM 610 C CA . ASP A 1 77 ? 8.578 15.75 3.182 1 90.31 77 ASP A CA 1
ATOM 611 C C . ASP A 1 77 ? 7.141 15.641 3.684 1 90.31 77 ASP A C 1
ATOM 613 O O . ASP A 1 77 ? 6.672 16.5 4.434 1 90.31 77 ASP A O 1
ATOM 617 N N . LEU A 1 78 ? 6.473 14.586 3.389 1 95.12 78 LEU A N 1
ATOM 618 C CA . LEU A 1 78 ? 5.105 14.406 3.861 1 95.12 78 LEU A CA 1
ATOM 619 C C . LEU A 1 78 ? 5.078 14.18 5.371 1 95.12 78 LEU A C 1
ATOM 621 O O . LEU A 1 78 ? 4.195 14.695 6.062 1 95.12 78 LEU A O 1
ATOM 625 N N . ALA A 1 79 ? 5.988 13.383 5.875 1 95.56 79 ALA A N 1
ATOM 626 C CA . ALA A 1 79 ? 6.059 13.172 7.316 1 95.56 79 ALA A CA 1
ATOM 627 C C . ALA A 1 79 ? 6.258 14.484 8.055 1 95.56 79 ALA A C 1
ATOM 629 O O . ALA A 1 79 ? 5.602 14.742 9.07 1 95.56 79 ALA A O 1
ATOM 630 N N . LEU A 1 80 ? 7.125 15.336 7.516 1 93.31 80 LEU A N 1
ATOM 631 C CA . LEU A 1 80 ? 7.371 16.641 8.109 1 93.31 80 LEU A CA 1
ATOM 632 C C . LEU A 1 80 ? 6.113 17.5 8.07 1 93.31 80 LEU A C 1
ATOM 634 O O . LEU A 1 80 ? 5.812 18.219 9.039 1 93.31 80 LEU A O 1
ATOM 638 N N . ALA A 1 81 ? 5.438 17.438 6.984 1 94.81 81 ALA A N 1
ATOM 639 C CA . ALA A 1 81 ? 4.203 18.203 6.836 1 94.81 81 ALA A CA 1
ATOM 640 C C . ALA A 1 81 ? 3.152 17.766 7.852 1 94.81 81 ALA A C 1
ATOM 642 O O . ALA A 1 81 ? 2.482 18.594 8.469 1 94.81 81 ALA A O 1
ATOM 643 N N . VAL A 1 82 ? 2.98 16.469 8.055 1 97 82 VAL A N 1
ATOM 644 C CA . VAL A 1 82 ? 2.02 15.945 9.016 1 97 82 VAL A CA 1
ATOM 645 C C . VAL A 1 82 ? 2.424 16.359 10.43 1 97 82 VAL A C 1
ATOM 647 O O . VAL A 1 82 ? 1.588 16.797 11.219 1 97 82 VAL A O 1
ATOM 650 N N . ASP A 1 83 ? 3.693 16.203 10.727 1 95.38 83 ASP A N 1
ATOM 651 C CA . ASP A 1 83 ? 4.191 16.609 12.039 1 95.38 83 ASP A CA 1
ATOM 652 C C . ASP A 1 83 ? 3.887 18.078 12.305 1 95.38 83 ASP A C 1
ATOM 654 O O . ASP A 1 83 ? 3.443 18.438 13.391 1 95.38 83 ASP A O 1
ATOM 658 N N . LYS A 1 84 ? 4.168 18.875 11.312 1 94 84 LYS A N 1
ATOM 659 C CA . LYS A 1 84 ? 3.908 20.297 11.43 1 94 84 LYS A CA 1
ATOM 660 C C . LYS A 1 84 ? 2.424 20.578 11.648 1 94 84 LYS A C 1
ATOM 662 O O . LYS A 1 84 ? 2.057 21.375 12.508 1 94 84 LYS A O 1
ATOM 667 N N . ALA A 1 85 ? 1.543 19.969 10.883 1 96.31 85 ALA A N 1
ATOM 668 C CA . ALA A 1 85 ? 0.1 20.125 11.047 1 96.31 85 ALA A CA 1
ATOM 669 C C . ALA A 1 85 ? -0.333 19.766 12.469 1 96.31 85 ALA A C 1
ATOM 671 O O . ALA A 1 85 ? -1.078 20.516 13.102 1 96.31 85 ALA A O 1
ATOM 672 N N . VAL A 1 86 ? 0.141 18.656 12.961 1 97 86 VAL A N 1
ATOM 673 C CA . VAL A 1 86 ? -0.212 18.203 14.305 1 97 86 VAL A CA 1
ATOM 674 C C . VAL A 1 86 ? 0.285 19.203 15.336 1 97 86 VAL A C 1
ATOM 676 O O . VAL A 1 86 ? -0.438 19.547 16.281 1 97 86 VAL A O 1
ATOM 679 N N . ALA A 1 87 ? 1.529 19.656 15.148 1 95.31 87 ALA A N 1
ATOM 680 C CA . ALA A 1 87 ? 2.119 20.625 16.062 1 95.31 87 ALA A CA 1
ATOM 681 C C . ALA A 1 87 ? 1.306 21.922 16.109 1 95.31 87 ALA A C 1
ATOM 683 O O . ALA A 1 87 ? 1.234 22.578 17.141 1 95.31 87 ALA A O 1
ATOM 684 N N . LEU A 1 88 ? 0.704 22.266 15.008 1 94.69 88 LEU A N 1
ATOM 685 C CA . LEU A 1 88 ? -0.09 23.484 14.891 1 94.69 88 LEU A CA 1
ATOM 686 C C . LEU A 1 88 ? -1.497 23.281 15.445 1 94.69 88 LEU A C 1
ATOM 688 O O . LEU A 1 88 ? -2.309 24.203 15.461 1 94.69 88 LEU A O 1
ATOM 692 N N . GLY A 1 89 ? -1.831 22.031 15.812 1 95.69 89 GLY A N 1
ATOM 693 C CA . GLY A 1 89 ? -3.074 21.766 16.516 1 95.69 89 GLY A CA 1
ATOM 694 C C . GLY A 1 89 ? -4.113 21.078 15.656 1 95.69 89 GLY A C 1
ATOM 695 O O . GLY A 1 89 ? -5.242 20.844 16.094 1 95.69 89 GLY A O 1
ATOM 696 N N . PHE A 1 90 ? -3.773 20.781 14.43 1 96.75 90 PHE A N 1
ATOM 697 C CA . PHE A 1 90 ? -4.711 20.062 13.578 1 96.75 90 PHE A CA 1
ATOM 698 C C . PHE A 1 90 ? -4.848 18.609 14.039 1 96.75 90 PHE A C 1
ATOM 700 O O . PHE A 1 90 ? -3.852 17.953 14.328 1 96.75 90 PHE A O 1
ATOM 707 N N . ASP A 1 91 ? -6.078 18.125 14.117 1 97.25 91 ASP A N 1
ATOM 708 C CA . ASP A 1 91 ? -6.324 16.75 14.562 1 97.25 91 ASP A CA 1
ATOM 709 C C . ASP A 1 91 ? -7.043 15.945 13.492 1 97.25 91 ASP A C 1
ATOM 711 O O . ASP A 1 91 ? -7.387 14.781 13.703 1 97.25 91 ASP A O 1
ATOM 715 N N . SER A 1 92 ? -7.359 16.578 12.398 1 97.12 92 SER A N 1
ATOM 716 C CA . SER A 1 92 ? -7.926 15.945 11.211 1 97.12 92 SER A CA 1
ATOM 717 C C . SER A 1 92 ? -7.16 16.344 9.953 1 97.12 92 SER A C 1
ATOM 719 O O . SER A 1 92 ? -7.109 17.531 9.602 1 97.12 92 SER A O 1
ATOM 721 N N . ILE A 1 93 ? -6.535 15.375 9.328 1 97.62 93 ILE A N 1
ATOM 722 C CA . ILE A 1 93 ? -5.66 15.648 8.195 1 97.62 93 ILE A CA 1
ATOM 723 C C . ILE A 1 93 ? -6.07 14.789 7.004 1 97.62 93 ILE A C 1
ATOM 725 O O . ILE A 1 93 ? -6.191 13.57 7.125 1 97.62 93 ILE A O 1
ATOM 729 N N . THR A 1 94 ? -6.309 15.391 5.887 1 97.44 94 THR A N 1
ATOM 730 C CA . THR A 1 94 ? -6.555 14.672 4.641 1 97.44 94 THR A CA 1
ATOM 731 C C . THR A 1 94 ? -5.398 14.867 3.666 1 97.44 94 THR A C 1
ATOM 733 O O . THR A 1 94 ? -5.012 16 3.369 1 97.44 94 THR A O 1
ATOM 736 N N . ILE A 1 95 ? -4.879 13.812 3.172 1 97.75 95 ILE A N 1
ATOM 737 C CA . ILE A 1 95 ? -3.742 13.852 2.258 1 97.75 95 ILE A CA 1
ATOM 738 C C . ILE A 1 95 ? -4.211 13.531 0.84 1 97.75 95 ILE A C 1
ATOM 740 O O . ILE A 1 95 ? -4.895 12.531 0.613 1 97.75 95 ILE A O 1
ATOM 744 N N . TYR A 1 96 ? -3.875 14.398 -0.072 1 97.06 96 TYR A N 1
ATOM 745 C CA . TYR A 1 96 ? -4.176 14.219 -1.487 1 97.06 96 TYR A CA 1
ATOM 746 C C . TYR A 1 96 ? -2.896 14.117 -2.309 1 97.06 96 TYR A C 1
ATOM 748 O O . TYR A 1 96 ? -1.868 14.688 -1.938 1 97.06 96 TYR A O 1
ATOM 756 N N . GLY A 1 97 ? -2.973 13.398 -3.422 1 96.94 97 GLY A N 1
ATOM 757 C CA . GLY A 1 97 ? -1.853 13.328 -4.344 1 96.94 97 GLY A CA 1
ATOM 758 C C . GLY A 1 97 ? -0.718 12.453 -3.838 1 96.94 97 GLY A C 1
ATOM 759 O O . GLY A 1 97 ? 0.444 12.68 -4.188 1 96.94 97 GLY A O 1
ATOM 760 N N . ALA A 1 98 ? -1.004 11.539 -2.943 1 96.5 98 ALA A N 1
ATOM 761 C CA . ALA A 1 98 ? 0.039 10.711 -2.344 1 96.5 98 ALA A CA 1
ATOM 762 C C . ALA A 1 98 ? -0.021 9.281 -2.877 1 96.5 98 ALA A C 1
ATOM 764 O O . ALA A 1 98 ? 0.705 8.406 -2.402 1 96.5 98 ALA A O 1
ATOM 765 N N . THR A 1 99 ? -0.948 8.969 -3.799 1 96.81 99 THR A N 1
ATOM 766 C CA . THR A 1 99 ? -1.088 7.629 -4.363 1 96.81 99 THR A CA 1
ATOM 767 C C . THR A 1 99 ? -0.542 7.586 -5.789 1 96.81 99 THR A C 1
ATOM 769 O O . THR A 1 99 ? -0.342 8.625 -6.414 1 96.81 99 THR A O 1
ATOM 772 N N . GLY A 1 100 ? -0.23 6.348 -6.23 1 92.62 100 GLY A N 1
ATOM 773 C CA . GLY A 1 100 ? 0.356 6.211 -7.555 1 92.62 100 GLY A CA 1
ATOM 774 C C . GLY A 1 100 ? 1.822 6.602 -7.598 1 92.62 100 GLY A C 1
ATOM 775 O O . GLY A 1 100 ? 2.4 6.988 -6.582 1 92.62 100 GLY A O 1
ATOM 776 N N . GLY A 1 101 ? 2.441 6.422 -8.781 1 94.19 101 GLY A N 1
ATOM 777 C CA . GLY A 1 101 ? 3.844 6.777 -8.93 1 94.19 101 GLY A CA 1
ATOM 778 C C . GLY A 1 101 ? 4.77 5.902 -8.102 1 94.19 101 GLY A C 1
ATOM 779 O O . GLY A 1 101 ? 4.734 4.676 -8.219 1 94.19 101 GLY A O 1
ATOM 780 N N . ARG A 1 102 ? 5.551 6.656 -7.324 1 95.62 102 ARG A N 1
ATOM 781 C CA . ARG A 1 102 ? 6.461 5.934 -6.438 1 95.62 102 ARG A CA 1
ATOM 782 C C . ARG A 1 102 ? 5.715 5.348 -5.246 1 95.62 102 ARG A C 1
ATOM 784 O O . ARG A 1 102 ? 5.273 6.086 -4.359 1 95.62 102 ARG A O 1
ATOM 791 N N . LEU A 1 103 ? 5.699 4.02 -5.172 1 97.88 103 LEU A N 1
ATOM 792 C CA . LEU A 1 103 ? 4.902 3.348 -4.148 1 97.88 103 LEU A CA 1
ATOM 793 C C . LEU A 1 103 ? 5.641 3.314 -2.816 1 97.88 103 LEU A C 1
ATOM 795 O O . LEU A 1 103 ? 5.039 3.061 -1.771 1 97.88 103 LEU A O 1
ATOM 799 N N . ASP A 1 104 ? 6.973 3.584 -2.811 1 97.44 104 ASP A N 1
ATOM 800 C CA . ASP A 1 104 ? 7.645 3.725 -1.522 1 97.44 104 ASP A CA 1
ATOM 801 C C . ASP A 1 104 ? 7.18 4.984 -0.796 1 97.44 104 ASP A C 1
ATOM 803 O O . ASP A 1 104 ? 7.004 4.977 0.425 1 97.44 104 ASP A O 1
ATOM 807 N N . HIS A 1 105 ? 6.91 6.051 -1.572 1 95.62 105 HIS A N 1
ATOM 808 C CA . HIS A 1 105 ? 6.332 7.25 -0.978 1 95.62 105 HIS A CA 1
ATOM 809 C C . HIS A 1 105 ? 4.906 6.992 -0.497 1 95.62 105 HIS A C 1
ATOM 811 O O . HIS A 1 105 ? 4.516 7.461 0.575 1 95.62 105 HIS A O 1
ATOM 817 N N . PHE A 1 106 ? 4.172 6.32 -1.311 1 98 106 PHE A N 1
ATOM 818 C CA . PHE A 1 106 ? 2.818 5.961 -0.906 1 98 106 PHE A CA 1
ATOM 819 C C . PHE A 1 106 ? 2.832 5.195 0.411 1 98 106 PHE A C 1
ATOM 821 O O . PHE A 1 106 ? 2.043 5.48 1.312 1 98 106 PHE A O 1
ATOM 828 N N . PHE A 1 107 ? 3.699 4.238 0.567 1 98.25 107 PHE A N 1
ATOM 829 C CA . PHE A 1 107 ? 3.783 3.482 1.811 1 98.25 107 PHE A CA 1
ATOM 830 C C . PHE A 1 107 ? 4.246 4.371 2.957 1 98.25 107 PHE A C 1
ATOM 832 O O . PHE A 1 107 ? 3.877 4.148 4.113 1 98.25 107 PHE A O 1
ATOM 839 N N . GLY A 1 108 ? 5.059 5.383 2.619 1 97.19 108 GLY A N 1
ATOM 840 C CA . GLY A 1 108 ? 5.348 6.387 3.631 1 97.19 108 GLY A CA 1
ATOM 841 C C . GLY A 1 108 ? 4.102 7.035 4.199 1 97.19 108 GLY A C 1
ATOM 842 O O . GLY A 1 108 ? 3.99 7.215 5.414 1 97.19 108 GLY A O 1
ATOM 843 N N . ALA A 1 109 ? 3.197 7.391 3.324 1 97.88 109 ALA A N 1
ATOM 844 C CA . ALA A 1 109 ? 1.929 7.965 3.758 1 97.88 109 ALA A CA 1
ATOM 845 C C . ALA A 1 109 ? 1.153 6.988 4.637 1 97.88 109 ALA A C 1
ATOM 847 O O . ALA A 1 109 ? 0.604 7.375 5.672 1 97.88 109 ALA A O 1
ATOM 848 N N . ILE A 1 110 ? 1.125 5.73 4.25 1 98.44 110 ILE A N 1
ATOM 849 C CA . ILE A 1 110 ? 0.408 4.711 5.008 1 98.44 110 ILE A CA 1
ATOM 850 C C . ILE A 1 110 ? 1.021 4.57 6.398 1 98.44 110 ILE A C 1
ATOM 852 O O . ILE A 1 110 ? 0.301 4.445 7.391 1 98.44 110 ILE A O 1
ATOM 856 N N . GLN A 1 111 ? 2.365 4.594 6.469 1 97.81 111 GLN A N 1
ATOM 857 C CA . GLN A 1 111 ? 3.035 4.5 7.762 1 97.81 111 GLN A CA 1
ATOM 858 C C . GLN A 1 111 ? 2.607 5.633 8.688 1 97.81 111 GLN A C 1
ATOM 860 O O . GLN A 1 111 ? 2.49 5.441 9.898 1 97.81 111 GLN A O 1
ATOM 865 N N . LEU A 1 112 ? 2.361 6.797 8.133 1 97.88 112 LEU A N 1
ATOM 866 C CA . LEU A 1 112 ? 1.931 7.93 8.945 1 97.88 112 LEU A CA 1
ATOM 867 C C . LEU A 1 112 ? 0.558 7.672 9.555 1 97.88 112 LEU A C 1
ATOM 869 O O . LEU A 1 112 ? 0.284 8.094 10.68 1 97.88 112 LEU A O 1
ATOM 873 N N . LEU A 1 113 ? -0.337 6.953 8.836 1 98.12 113 LEU A N 1
ATOM 874 C CA . LEU A 1 113 ? -1.639 6.582 9.383 1 98.12 113 LEU A CA 1
ATOM 875 C C . LEU A 1 113 ? -1.481 5.652 10.586 1 98.12 113 LEU A C 1
ATOM 877 O O . LEU A 1 113 ? -2.318 5.656 11.492 1 98.12 113 LEU A O 1
ATOM 881 N N . LEU A 1 114 ? -0.395 4.895 10.547 1 97.25 114 LEU A N 1
ATOM 882 C CA . LEU A 1 114 ? -0.204 3.824 11.523 1 97.25 114 LEU A CA 1
ATOM 883 C C . LEU A 1 114 ? 0.663 4.297 12.688 1 97.25 114 LEU A C 1
ATOM 885 O O . LEU A 1 114 ? 0.933 3.533 13.617 1 97.25 114 LEU A O 1
ATOM 889 N N . LYS A 1 115 ? 1.095 5.48 12.633 1 96.5 115 LYS A N 1
ATOM 890 C CA . LYS A 1 115 ? 2.012 5.992 13.648 1 96.5 115 LYS A CA 1
ATOM 891 C C . LYS A 1 115 ? 1.307 6.168 14.992 1 96.5 115 LYS A C 1
ATOM 893 O O . LYS A 1 115 ? 0.333 6.918 15.094 1 96.5 115 LYS A O 1
ATOM 898 N N . LYS A 1 116 ? 1.827 5.555 16.047 1 95.06 116 LYS A N 1
ATOM 899 C CA . LYS A 1 116 ? 1.222 5.543 17.375 1 95.06 116 LYS A CA 1
ATOM 900 C C . LYS A 1 116 ? 1.07 6.961 17.922 1 95.06 116 LYS A C 1
ATOM 902 O O . LYS A 1 116 ? 0.071 7.277 18.578 1 95.06 116 LYS A O 1
ATOM 907 N N . ALA A 1 117 ? 1.999 7.766 17.609 1 94.94 117 ALA A N 1
ATOM 908 C CA . ALA A 1 117 ? 2.006 9.141 18.109 1 94.94 117 ALA A CA 1
ATOM 909 C C . ALA A 1 117 ? 0.804 9.922 17.594 1 94.94 117 ALA A C 1
ATOM 911 O O . ALA A 1 117 ? 0.428 10.945 18.156 1 94.94 117 ALA A O 1
ATOM 912 N N . TYR A 1 118 ? 0.202 9.414 16.484 1 96.62 118 TYR A N 1
ATOM 913 C CA . TYR A 1 118 ? -0.936 10.125 15.906 1 96.62 118 TYR A CA 1
ATOM 914 C C . TYR A 1 118 ? -2.25 9.461 16.312 1 96.62 118 TYR A C 1
ATOM 916 O O . TYR A 1 118 ? -3.094 10.094 16.953 1 96.62 118 TYR A O 1
ATOM 924 N N . TYR A 1 119 ? -2.381 8.148 16.047 1 93.81 119 TYR A N 1
ATOM 925 C CA . TYR A 1 119 ? -3.695 7.543 16.234 1 93.81 119 TYR A CA 1
ATOM 926 C C . TYR A 1 119 ? -4.027 7.383 17.703 1 93.81 119 TYR A C 1
ATOM 928 O O . TYR A 1 119 ? -5.195 7.383 18.094 1 93.81 119 TYR A O 1
ATOM 936 N N . LYS A 1 120 ? -3.01 7.344 18.609 1 94.44 120 LYS A N 1
ATOM 937 C CA . LYS A 1 120 ? -3.275 7.242 20.047 1 94.44 120 LYS A CA 1
ATOM 938 C C . LYS A 1 120 ? -3.613 8.609 20.641 1 94.44 120 LYS A C 1
ATOM 940 O O . LYS A 1 120 ? -4.098 8.695 21.766 1 94.44 120 LYS A O 1
ATOM 945 N N . HIS A 1 121 ? -3.367 9.648 19.906 1 94.94 121 HIS A N 1
ATOM 946 C CA . HIS A 1 121 ? -3.666 10.992 20.391 1 94.94 121 HIS A CA 1
ATOM 947 C C . HIS A 1 121 ? -4.801 11.625 19.594 1 94.94 121 HIS A C 1
ATOM 949 O O . HIS A 1 121 ? -4.84 12.852 19.438 1 94.94 121 HIS A O 1
ATOM 955 N N . ASP A 1 122 ? -5.551 10.82 19 1 94.38 122 ASP A N 1
ATOM 956 C CA . ASP A 1 122 ? -6.809 11.172 18.359 1 94.38 122 ASP A CA 1
ATOM 957 C C . ASP A 1 122 ? -6.57 12.062 17.141 1 94.38 122 ASP A C 1
ATOM 959 O O . ASP A 1 122 ? -7.348 12.984 16.875 1 94.38 122 ASP A O 1
ATOM 963 N N . VAL A 1 123 ? -5.406 11.961 16.547 1 97.12 123 VAL A N 1
ATOM 964 C CA . VAL A 1 123 ? -5.168 12.586 15.25 1 97.12 123 VAL A CA 1
ATOM 965 C C . VAL A 1 123 ? -5.637 11.648 14.133 1 97.12 123 VAL A C 1
ATOM 967 O O . VAL A 1 123 ? -5.137 10.531 14 1 97.12 123 VAL A O 1
ATOM 970 N N . HIS A 1 124 ? -6.609 12.102 13.391 1 96.88 124 HIS A N 1
ATOM 971 C CA . HIS A 1 124 ? -7.164 11.312 12.297 1 96.88 124 HIS A CA 1
ATOM 972 C C . HIS A 1 124 ? -6.539 11.711 10.961 1 96.88 124 HIS A C 1
ATOM 974 O O . HIS A 1 124 ? -6.59 12.875 10.57 1 96.88 124 HIS A O 1
ATOM 980 N N . ILE A 1 125 ? -5.918 10.766 10.32 1 98.31 125 ILE A N 1
ATOM 981 C CA . ILE A 1 125 ? -5.289 11 9.023 1 98.31 125 ILE A CA 1
ATOM 982 C C . ILE A 1 125 ? -5.926 10.094 7.969 1 98.31 125 ILE A C 1
ATOM 984 O O . ILE A 1 125 ? -6.164 8.914 8.227 1 98.31 125 ILE A O 1
ATOM 988 N N . GLU A 1 126 ? -6.246 10.609 6.82 1 98.38 126 GLU A N 1
ATOM 989 C CA . GLU A 1 126 ? -6.758 9.797 5.715 1 98.38 126 GLU A CA 1
ATOM 990 C C . GLU A 1 126 ? -6.082 10.172 4.398 1 98.38 126 GLU A C 1
ATOM 992 O O . GLU A 1 126 ? -5.613 11.297 4.234 1 98.38 126 GLU A O 1
ATOM 997 N N . VAL A 1 127 ? -5.957 9.258 3.527 1 98.5 127 VAL A N 1
ATOM 998 C CA . VAL A 1 127 ? -5.477 9.438 2.162 1 98.5 127 VAL A CA 1
ATOM 999 C C . VAL A 1 127 ? -6.629 9.25 1.179 1 98.5 127 VAL A C 1
ATOM 1001 O O . VAL A 1 127 ? -7.324 8.234 1.214 1 98.5 127 VAL A O 1
ATOM 1004 N N . ILE A 1 128 ? -6.852 10.258 0.333 1 97.44 128 ILE A N 1
ATOM 1005 C CA . ILE A 1 128 ? -7.965 10.188 -0.608 1 97.44 128 ILE A CA 1
ATOM 1006 C C . ILE A 1 128 ? -7.457 10.43 -2.027 1 97.44 128 ILE A C 1
ATOM 1008 O O . ILE A 1 128 ? -6.629 11.312 -2.256 1 97.44 128 ILE A O 1
ATOM 1012 N N . ASP A 1 129 ? -7.816 9.578 -2.951 1 97 129 ASP A N 1
ATOM 1013 C CA . ASP A 1 129 ? -7.656 9.852 -4.375 1 97 129 ASP A CA 1
ATOM 1014 C C . ASP A 1 129 ? -8.953 9.594 -5.137 1 97 129 ASP A C 1
ATOM 1016 O O . ASP A 1 129 ? -10.023 9.477 -4.531 1 97 129 ASP A O 1
ATOM 1020 N N . GLN A 1 130 ? -8.898 9.555 -6.449 1 95.69 130 GLN A N 1
ATOM 1021 C CA . GLN A 1 130 ? -10.102 9.5 -7.266 1 95.69 130 GLN A CA 1
ATOM 1022 C C . GLN A 1 130 ? -10.828 8.172 -7.078 1 95.69 130 GLN A C 1
ATOM 1024 O O . GLN A 1 130 ? -12.047 8.086 -7.289 1 95.69 130 GLN A O 1
ATOM 1029 N N . GLN A 1 131 ? -10.141 7.129 -6.57 1 97.19 131 GLN A N 1
ATOM 1030 C CA . GLN A 1 131 ? -10.742 5.801 -6.527 1 97.19 131 GLN A CA 1
ATOM 1031 C C . GLN A 1 131 ? -10.719 5.23 -5.109 1 97.19 131 GLN A C 1
ATOM 1033 O O . GLN A 1 131 ? -11.328 4.191 -4.844 1 97.19 131 GLN A O 1
ATOM 1038 N N . ASN A 1 132 ? -10.008 5.906 -4.227 1 98.06 132 ASN A N 1
ATOM 1039 C CA . ASN A 1 132 ? -9.766 5.27 -2.938 1 98.06 132 ASN A CA 1
ATOM 1040 C C . ASN A 1 132 ? -9.82 6.277 -1.795 1 98.06 132 ASN A C 1
ATOM 1042 O O . ASN A 1 132 ? -9.422 7.434 -1.958 1 98.06 132 ASN A O 1
ATOM 1046 N N . LYS A 1 133 ? -10.312 5.871 -0.68 1 98 133 LYS A N 1
ATOM 1047 C CA . LYS A 1 133 ? -10.211 6.512 0.627 1 98 133 LYS A CA 1
ATOM 1048 C C . LYS A 1 133 ? -9.633 5.559 1.667 1 98 133 LYS A C 1
ATOM 1050 O O . LYS A 1 133 ? -10.188 4.48 1.907 1 98 133 LYS A O 1
ATOM 1055 N N . ILE A 1 134 ? -8.516 5.934 2.252 1 98.75 134 ILE A N 1
ATOM 1056 C CA . ILE A 1 134 ? -7.793 5.039 3.152 1 98.75 134 ILE A CA 1
ATOM 1057 C C . ILE A 1 134 ? -7.66 5.691 4.527 1 98.75 134 ILE A C 1
ATOM 1059 O O . ILE A 1 134 ? -7.273 6.855 4.633 1 98.75 134 ILE A O 1
ATOM 1063 N N . GLU A 1 135 ? -7.922 5.035 5.555 1 98.44 135 GLU A N 1
ATOM 1064 C CA . GLU A 1 135 ? -7.734 5.52 6.918 1 98.44 135 GLU A CA 1
ATOM 1065 C C . GLU A 1 135 ? -7.527 4.359 7.887 1 98.44 135 GLU A C 1
ATOM 1067 O O . GLU A 1 135 ? -7.852 3.213 7.574 1 98.44 135 GLU A O 1
ATOM 1072 N N . LEU A 1 136 ? -6.922 4.617 8.992 1 97.94 136 LEU A N 1
ATOM 1073 C CA . LEU A 1 136 ? -6.793 3.648 10.07 1 97.94 136 LEU A CA 1
ATOM 1074 C C . LEU A 1 136 ? -8.047 3.623 10.93 1 97.94 136 LEU A C 1
ATOM 1076 O O . LEU A 1 136 ? -8.578 4.676 11.305 1 97.94 136 LEU A O 1
ATOM 1080 N N . LEU A 1 137 ? -8.578 2.449 11.219 1 95.62 137 LEU A N 1
ATOM 1081 C CA . LEU A 1 137 ? -9.664 2.307 12.18 1 95.62 137 LEU A CA 1
ATOM 1082 C C . LEU A 1 137 ? -9.125 1.9 13.547 1 95.62 137 LEU A C 1
ATOM 1084 O O . LEU A 1 137 ? -8.594 0.797 13.711 1 95.62 137 LEU A O 1
ATOM 1088 N N . PRO A 1 138 ? -9.242 2.738 14.508 1 92.06 138 PRO A N 1
ATOM 1089 C CA . PRO A 1 138 ? -8.75 2.367 15.836 1 92.06 138 PRO A CA 1
ATOM 1090 C C . PRO A 1 138 ? -9.617 1.302 16.5 1 92.06 138 PRO A C 1
ATOM 1092 O O . PRO A 1 138 ? -10.703 0.989 16.016 1 92.06 138 PRO A O 1
ATOM 1095 N N . LYS A 1 139 ? -9.039 0.72 17.547 1 94.94 139 LYS A N 1
ATOM 1096 C CA . LYS A 1 139 ? -9.812 -0.213 18.375 1 94.94 139 LYS A CA 1
ATOM 1097 C C . LYS A 1 139 ? -11.117 0.417 18.844 1 94.94 139 LYS A C 1
ATOM 1099 O O . LYS A 1 139 ? -11.148 1.59 19.219 1 94.94 139 LYS A O 1
ATOM 1104 N N . GLY A 1 140 ? -12.203 -0.399 18.75 1 96.56 140 GLY A N 1
ATOM 1105 C CA . GLY A 1 140 ? -13.508 0.088 19.172 1 96.56 140 GLY A CA 1
ATOM 1106 C C . GLY A 1 140 ? -14.602 -0.165 18.156 1 96.56 140 GLY A C 1
ATOM 1107 O O . GLY A 1 140 ? -14.414 -0.94 17.219 1 96.56 140 GLY A O 1
ATOM 1108 N N . GLN A 1 141 ? -15.719 0.456 18.406 1 97.62 141 GLN A N 1
ATOM 1109 C CA . GLN A 1 141 ? -16.875 0.307 17.547 1 97.62 141 GLN A CA 1
ATOM 1110 C C . GLN A 1 141 ? -17.031 1.507 16.609 1 97.62 141 GLN A C 1
ATOM 1112 O O . GLN A 1 141 ? -16.906 2.654 17.047 1 97.62 141 GLN A O 1
ATOM 1117 N N . HIS A 1 142 ? -17.234 1.189 15.367 1 97.38 142 HIS A N 1
ATOM 1118 C CA . HIS A 1 142 ? -17.375 2.221 14.352 1 97.38 142 HIS A CA 1
ATOM 1119 C C . HIS A 1 142 ? -18.641 2 13.516 1 97.38 142 HIS A C 1
ATOM 1121 O O . HIS A 1 142 ? -19.031 0.858 13.281 1 97.38 142 HIS A O 1
ATOM 1127 N N . THR A 1 143 ? -19.25 3.066 13.133 1 97.31 143 THR A N 1
ATOM 1128 C CA . THR A 1 143 ? -20.359 3.029 12.172 1 97.31 143 THR A CA 1
ATOM 1129 C C . THR A 1 143 ? -19.891 3.541 10.812 1 97.31 143 THR A C 1
ATOM 1131 O O . THR A 1 143 ? -19.281 4.609 10.719 1 97.31 143 THR A O 1
ATOM 1134 N N . VAL A 1 144 ? -20.109 2.756 9.82 1 96.56 144 VAL A N 1
ATOM 1135 C CA . VAL A 1 144 ? -19.75 3.154 8.461 1 96.56 144 VAL A CA 1
ATOM 1136 C C . VAL A 1 144 ? -21 3.289 7.605 1 96.56 144 VAL A C 1
ATOM 1138 O O . VAL A 1 144 ? -21.922 2.467 7.703 1 96.56 144 VAL A O 1
ATOM 1141 N N . GLU A 1 145 ? -21.062 4.297 6.84 1 96.75 145 GLU A N 1
ATOM 1142 C CA . GLU A 1 145 ? -22.219 4.559 5.992 1 96.75 145 GLU A CA 1
ATOM 1143 C C . GLU A 1 145 ? -22 4.035 4.578 1 96.75 145 GLU A C 1
ATOM 1145 O O . GLU A 1 145 ? -20.875 4.035 4.078 1 96.75 145 GLU A O 1
ATOM 1150 N N . LYS A 1 146 ? -23.094 3.631 4.043 1 96 146 LYS A N 1
ATOM 1151 C CA . LYS A 1 146 ? -23.031 3.297 2.625 1 96 146 LYS A CA 1
ATOM 1152 C C . LYS A 1 146 ? -22.656 4.512 1.786 1 96 146 LYS A C 1
ATOM 1154 O O . LYS A 1 146 ? -23.141 5.617 2.027 1 96 146 LYS A O 1
ATOM 1159 N N . ASP A 1 147 ? -21.688 4.352 0.965 1 93.62 147 ASP A N 1
ATOM 1160 C CA . ASP A 1 147 ? -21.203 5.414 0.098 1 93.62 147 ASP A CA 1
ATOM 1161 C C . ASP A 1 147 ? -21.219 4.984 -1.367 1 93.62 147 ASP A C 1
ATOM 1163 O O . ASP A 1 147 ? -20.438 4.117 -1.778 1 93.62 147 ASP A O 1
ATOM 1167 N N . LYS A 1 148 ? -22.047 5.594 -2.162 1 91.62 148 LYS A N 1
ATOM 1168 C CA . LYS A 1 148 ? -22.203 5.223 -3.564 1 91.62 148 LYS A CA 1
ATOM 1169 C C . LYS A 1 148 ? -20.938 5.543 -4.363 1 91.62 148 LYS A C 1
ATOM 1171 O O . LYS A 1 148 ? -20.656 4.898 -5.379 1 91.62 148 LYS A O 1
ATOM 1176 N N . SER A 1 149 ? -20.156 6.531 -3.916 1 91.38 149 SER A N 1
ATOM 1177 C CA . SER A 1 149 ? -18.922 6.922 -4.609 1 91.38 149 SER A CA 1
ATOM 1178 C C . SER A 1 149 ? -17.828 5.879 -4.422 1 91.38 149 SER A C 1
ATOM 1180 O O . SER A 1 149 ? -16.922 5.77 -5.25 1 91.38 149 SER A O 1
ATOM 1182 N N . TYR A 1 150 ? -17.891 5.184 -3.287 1 95.44 150 TYR A N 1
ATOM 1183 C CA . TYR A 1 150 ? -16.953 4.109 -2.965 1 95.44 150 TYR A CA 1
ATOM 1184 C C . TYR A 1 150 ? -17.703 2.863 -2.496 1 95.44 150 TYR A C 1
ATOM 1186 O O . TYR A 1 150 ? -17.734 2.568 -1.3 1 95.44 150 TYR A O 1
ATOM 1194 N N . PRO A 1 151 ? -18.203 2.092 -3.395 1 95.5 151 PRO A N 1
ATOM 1195 C CA . PRO A 1 151 ? -19.094 0.989 -3.016 1 95.5 151 PRO A CA 1
ATOM 1196 C C . PRO A 1 151 ? -18.344 -0.152 -2.324 1 95.5 151 PRO A C 1
ATOM 1198 O O . PRO A 1 151 ? -18.953 -0.923 -1.576 1 95.5 151 PRO A O 1
ATOM 1201 N N . TYR A 1 152 ? -17.062 -0.282 -2.607 1 96.5 152 TYR A N 1
ATOM 1202 C CA . TYR A 1 152 ? -16.312 -1.372 -2.008 1 96.5 152 TYR A CA 1
ATOM 1203 C C . TYR A 1 152 ? -15.609 -0.911 -0.736 1 96.5 152 TYR A C 1
ATOM 1205 O O . TYR A 1 152 ? -15.109 0.218 -0.667 1 96.5 152 TYR A O 1
ATOM 1213 N N . ILE A 1 153 ? -15.633 -1.736 0.283 1 97.75 153 ILE A N 1
ATOM 1214 C CA . ILE A 1 153 ? -14.945 -1.451 1.541 1 97.75 153 ILE A CA 1
ATOM 1215 C C . ILE A 1 153 ? -14.125 -2.664 1.967 1 97.75 153 ILE A C 1
ATOM 1217 O O . ILE A 1 153 ? -14.609 -3.797 1.933 1 97.75 153 ILE A O 1
ATOM 1221 N N . SER A 1 154 ? -12.875 -2.49 2.219 1 98 154 SER A N 1
ATOM 1222 C CA . SER A 1 154 ? -11.945 -3.541 2.615 1 98 154 SER A CA 1
ATOM 1223 C C . SER A 1 154 ? -11.297 -3.229 3.959 1 98 154 SER A C 1
ATOM 1225 O O . SER A 1 154 ? -11.188 -2.062 4.348 1 98 154 SER A O 1
ATOM 1227 N N . PHE A 1 155 ? -10.93 -4.246 4.66 1 98.25 155 PHE A N 1
ATOM 1228 C CA . PHE A 1 155 ? -10.258 -4.148 5.949 1 98.25 155 PHE A CA 1
ATOM 1229 C C . PHE A 1 155 ? -8.953 -4.934 5.934 1 98.25 155 PHE A C 1
ATOM 1231 O O . PHE A 1 155 ? -8.961 -6.168 5.918 1 98.25 155 PHE A O 1
ATOM 1238 N N . ILE A 1 156 ? -7.844 -4.246 5.969 1 98 156 ILE A N 1
ATOM 1239 C CA . ILE A 1 156 ? -6.523 -4.848 5.832 1 98 156 ILE A CA 1
ATOM 1240 C C . ILE A 1 156 ? -5.859 -4.953 7.203 1 98 156 ILE A C 1
ATOM 1242 O O . ILE A 1 156 ? -5.621 -3.938 7.863 1 98 156 ILE A O 1
ATOM 1246 N N . PRO A 1 157 ? -5.551 -6.129 7.664 1 97.62 157 PRO A N 1
ATOM 1247 C CA . PRO A 1 157 ? -4.84 -6.23 8.938 1 97.62 157 PRO A CA 1
ATOM 1248 C C . PRO A 1 157 ? -3.41 -5.699 8.859 1 97.62 157 PRO A C 1
ATOM 1250 O O . PRO A 1 157 ? -2.65 -6.086 7.969 1 97.62 157 PRO A O 1
ATOM 1253 N N . MET A 1 158 ? -3.039 -4.875 9.797 1 96.69 158 MET A N 1
ATOM 1254 C CA . MET A 1 158 ? -1.705 -4.285 9.82 1 96.69 158 MET A CA 1
ATOM 1255 C C . MET A 1 158 ? -0.873 -4.871 10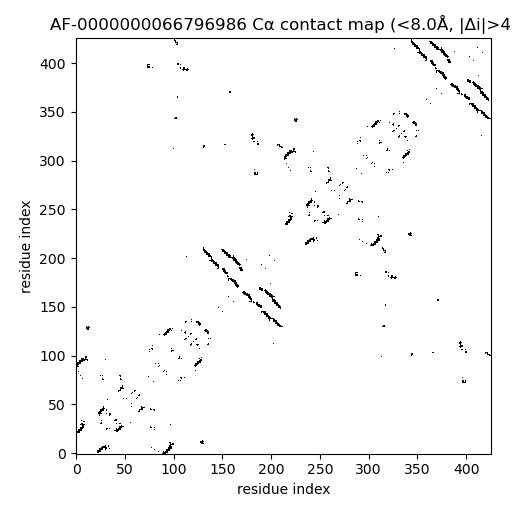.961 1 96.69 158 MET A C 1
ATOM 1257 O O . MET A 1 158 ? 0.309 -4.551 11.094 1 96.69 158 MET A O 1
ATOM 1261 N N . THR A 1 159 ? -1.469 -5.672 11.781 1 95.06 159 THR A N 1
ATOM 1262 C CA . THR A 1 159 ? -0.814 -6.477 12.805 1 95.06 159 THR A CA 1
ATOM 1263 C C . THR A 1 159 ? -1.354 -7.902 12.797 1 95.06 159 THR A C 1
ATOM 1265 O O . THR A 1 159 ? -2.398 -8.172 12.195 1 95.06 159 THR A O 1
ATOM 1268 N N . ASP A 1 160 ? -0.587 -8.812 13.398 1 93.19 160 ASP A N 1
ATOM 1269 C CA . ASP A 1 160 ? -1.139 -10.148 13.594 1 93.19 160 ASP A CA 1
ATOM 1270 C C . ASP A 1 160 ? -2.211 -10.141 14.68 1 93.19 160 ASP A C 1
ATOM 1272 O O . ASP A 1 160 ? -2.307 -9.195 15.461 1 93.19 160 ASP A O 1
ATOM 1276 N N . ASP A 1 161 ? -3.045 -11.117 14.641 1 94.06 161 ASP A N 1
ATOM 1277 C CA . ASP A 1 161 ? -4.051 -11.391 15.664 1 94.06 161 ASP A CA 1
ATOM 1278 C C . ASP A 1 161 ? -5.062 -10.25 15.758 1 94.06 161 ASP A C 1
ATOM 1280 O O . ASP A 1 161 ? -5.426 -9.828 16.859 1 94.06 161 ASP A O 1
ATOM 1284 N N . VAL A 1 162 ? -5.395 -9.68 14.625 1 96.81 162 VAL A N 1
ATOM 1285 C CA . VAL A 1 162 ? -6.512 -8.742 14.594 1 96.81 162 VAL A CA 1
ATOM 1286 C C . VAL A 1 162 ? -7.824 -9.492 14.805 1 96.81 162 VAL A C 1
ATOM 1288 O O . VAL A 1 162 ? -8.016 -10.578 14.25 1 96.81 162 VAL A O 1
ATOM 1291 N N . GLU A 1 163 ? -8.648 -9.031 15.656 1 98.5 163 GLU A N 1
ATOM 1292 C CA . GLU A 1 163 ? -9.984 -9.578 15.859 1 98.5 163 GLU A CA 1
ATOM 1293 C C . GLU A 1 163 ? -11.062 -8.594 15.398 1 98.5 163 GLU A C 1
ATOM 1295 O O . GLU A 1 163 ? -11.172 -7.492 15.945 1 98.5 163 GLU A O 1
ATOM 1300 N N . LEU A 1 164 ? -11.898 -9 14.398 1 98.38 164 LEU A N 1
ATOM 1301 C CA . LEU A 1 164 ? -12.781 -8.07 13.703 1 98.38 164 LEU A CA 1
ATOM 1302 C C . LEU A 1 164 ? -14.203 -8.617 13.641 1 98.38 164 LEU A C 1
ATOM 1304 O O . LEU A 1 164 ? -14.406 -9.805 13.375 1 98.38 164 LEU A O 1
ATOM 1308 N N . SER A 1 165 ? -15.164 -7.812 13.914 1 98.75 165 SER A N 1
ATOM 1309 C CA . SER A 1 165 ? -16.578 -8.109 13.672 1 98.75 165 SER A CA 1
ATOM 1310 C C . SER A 1 165 ? -17.172 -7.141 12.664 1 98.75 165 SER A C 1
ATOM 1312 O O . SER A 1 165 ? -16.906 -5.938 12.703 1 98.75 165 SER A O 1
ATOM 1314 N N . LEU A 1 166 ? -17.875 -7.633 11.734 1 98.06 166 LEU A N 1
ATOM 1315 C CA . LEU A 1 166 ? -18.578 -6.863 10.719 1 98.06 166 LEU A CA 1
ATOM 1316 C C . LEU A 1 166 ? -20.062 -7.211 10.703 1 98.06 166 LEU A C 1
ATOM 1318 O O . LEU A 1 166 ? -20.438 -8.383 10.664 1 98.06 166 LEU A O 1
ATOM 1322 N N . ALA A 1 167 ? -20.969 -6.258 10.766 1 98.06 167 ALA A N 1
ATOM 1323 C CA . ALA A 1 167 ? -22.406 -6.43 10.672 1 98.06 167 ALA A CA 1
ATOM 1324 C C . ALA A 1 167 ? -23.016 -5.41 9.719 1 98.06 167 ALA A C 1
ATOM 1326 O O . ALA A 1 167 ? -22.703 -4.223 9.781 1 98.06 167 ALA A O 1
ATOM 1327 N N . GLY A 1 168 ? -23.859 -5.91 8.891 1 97.44 168 GLY A N 1
ATOM 1328 C CA . GLY A 1 168 ? -24.469 -5.031 7.914 1 97.44 168 GLY A CA 1
ATOM 1329 C C . GLY A 1 168 ? -23.781 -5.039 6.57 1 97.44 168 GLY A C 1
ATOM 1330 O O . GLY A 1 168 ? -23.984 -4.141 5.75 1 97.44 168 GLY A O 1
ATOM 1331 N N . PHE A 1 169 ? -22.922 -5.98 6.371 1 96.88 169 PHE A N 1
ATOM 1332 C CA . PHE A 1 169 ? -22.156 -6.125 5.141 1 96.88 169 PHE A CA 1
ATOM 1333 C C . PHE A 1 169 ? -22.656 -7.312 4.324 1 96.88 169 PHE A C 1
ATOM 1335 O O . PHE A 1 169 ? -23.453 -8.125 4.82 1 96.88 169 PHE A O 1
ATOM 1342 N N . LYS A 1 170 ? -22.266 -7.305 3.064 1 94.75 170 LYS A N 1
ATOM 1343 C CA . LYS A 1 170 ? -22.516 -8.484 2.246 1 94.75 170 LYS A CA 1
ATOM 1344 C C . LYS A 1 170 ? -21.906 -9.734 2.877 1 94.75 170 LYS A C 1
ATOM 1346 O O . LYS A 1 170 ? -22.531 -10.797 2.895 1 94.75 170 LYS A O 1
ATOM 1351 N N . TYR A 1 171 ? -20.703 -9.609 3.381 1 94.5 171 TYR A N 1
ATOM 1352 C CA . TYR A 1 171 ? -20.016 -10.664 4.125 1 94.5 171 TYR A CA 1
ATOM 1353 C C . TYR A 1 171 ? -19.75 -10.234 5.562 1 94.5 171 TYR A C 1
ATOM 1355 O O . TYR A 1 171 ? -18.812 -9.492 5.828 1 94.5 171 TYR A O 1
ATOM 1363 N N . ASN A 1 172 ? -20.562 -10.727 6.473 1 96.44 172 ASN A N 1
ATOM 1364 C CA . ASN A 1 172 ? -20.422 -10.414 7.891 1 96.44 172 ASN A CA 1
ATOM 1365 C C . ASN A 1 172 ? -19.359 -11.289 8.547 1 96.44 172 ASN A C 1
ATOM 1367 O O . ASN A 1 172 ? -18.953 -12.312 7.992 1 96.44 172 ASN A O 1
ATOM 1371 N N . LEU A 1 173 ? -18.828 -10.773 9.594 1 97.44 173 LEU A N 1
ATOM 1372 C CA . LEU A 1 173 ? -17.875 -11.508 10.406 1 97.44 173 LEU A CA 1
ATOM 1373 C C . LEU A 1 173 ? -18.188 -11.367 11.891 1 97.44 173 LEU A C 1
ATOM 1375 O O . LEU A 1 173 ? -18.672 -10.32 12.328 1 97.44 173 LEU A O 1
ATOM 1379 N N . ALA A 1 174 ? -17.969 -12.391 12.648 1 98 174 ALA A N 1
ATOM 1380 C CA . ALA A 1 174 ? -18.109 -12.383 14.102 1 98 174 ALA A CA 1
ATOM 1381 C C . ALA A 1 174 ? -16.797 -12.758 14.789 1 98 174 ALA A C 1
ATOM 1383 O O . ALA A 1 174 ? -16.438 -13.938 14.852 1 98 174 ALA A O 1
ATOM 1384 N N . ARG A 1 175 ? -16.188 -11.773 15.367 1 97.94 175 ARG A N 1
ATOM 1385 C CA . ARG A 1 175 ? -14.922 -11.922 16.078 1 97.94 175 ARG A CA 1
ATOM 1386 C C . ARG A 1 175 ? -13.938 -12.766 15.281 1 97.94 175 ARG A C 1
ATOM 1388 O O . ARG A 1 175 ? -13.336 -13.703 15.812 1 97.94 175 ARG A O 1
ATOM 1395 N N . GLN A 1 176 ? -13.875 -12.516 14.031 1 97.62 176 GLN A N 1
ATOM 1396 C CA . GLN A 1 176 ? -12.977 -13.219 13.117 1 97.62 176 GLN A CA 1
ATOM 1397 C C . GLN A 1 176 ? -11.523 -12.836 13.367 1 97.62 176 GLN A C 1
ATOM 1399 O O . GLN A 1 176 ? -11.195 -11.648 13.469 1 97.62 176 GLN A O 1
ATOM 1404 N N . MET A 1 177 ? -10.672 -13.805 13.531 1 97.38 177 MET A N 1
ATOM 1405 C CA . MET A 1 177 ? -9.234 -13.555 13.641 1 97.38 177 MET A CA 1
ATOM 1406 C C . MET A 1 177 ? -8.617 -13.359 12.266 1 97.38 177 MET A C 1
ATOM 1408 O O . MET A 1 177 ? -8.852 -14.148 11.352 1 97.38 177 MET A O 1
ATOM 1412 N N . LEU A 1 178 ? -7.914 -12.242 12.109 1 96.19 178 LEU A N 1
ATOM 1413 C CA . LEU A 1 178 ? -7.188 -11.938 10.883 1 96.19 178 LEU A CA 1
ATOM 1414 C C . LEU A 1 178 ? -5.699 -11.766 11.164 1 96.19 178 LEU A C 1
ATOM 1416 O O . LEU A 1 178 ? -5.316 -11.047 12.094 1 96.19 178 LEU A O 1
ATOM 1420 N N . ASN A 1 179 ? -4.875 -12.43 10.406 1 95.44 179 ASN A N 1
ATOM 1421 C CA . ASN A 1 179 ? -3.428 -12.258 10.484 1 95.44 179 ASN A CA 1
ATOM 1422 C C . ASN A 1 179 ? -2.889 -11.539 9.25 1 95.44 179 ASN A C 1
ATOM 1424 O O . ASN A 1 179 ? -3.551 -11.492 8.211 1 95.44 179 ASN A O 1
ATOM 1428 N N . ILE A 1 180 ? -1.715 -10.977 9.414 1 95.31 180 ILE A N 1
ATOM 1429 C CA . ILE A 1 180 ? -1.003 -10.461 8.25 1 95.31 180 ILE A CA 1
ATOM 1430 C C . ILE A 1 180 ? -0.887 -11.547 7.184 1 95.31 180 ILE A C 1
ATOM 1432 O O . ILE A 1 180 ? -0.565 -12.695 7.496 1 95.31 180 ILE A O 1
ATOM 1436 N N . GLY A 1 181 ? -1.22 -11.188 5.965 1 94.88 181 GLY A N 1
ATOM 1437 C CA . GLY A 1 181 ? -1.258 -12.164 4.887 1 94.88 181 GLY A CA 1
ATOM 1438 C C . GLY A 1 181 ? -2.668 -12.531 4.461 1 94.88 181 GLY A C 1
ATOM 1439 O O . GLY A 1 181 ? -2.865 -13.133 3.404 1 94.88 181 GLY A O 1
ATOM 1440 N N . SER A 1 182 ? -3.631 -12.133 5.266 1 94.5 182 SER A N 1
ATOM 1441 C CA . SER A 1 182 ? -5.02 -12.484 4.984 1 94.5 182 SER A CA 1
ATOM 1442 C C . SER A 1 182 ? -5.594 -11.617 3.863 1 94.5 182 SER A C 1
ATOM 1444 O O . SER A 1 182 ? -5.34 -10.414 3.807 1 94.5 182 SER A O 1
ATOM 1446 N N . THR A 1 183 ? -6.371 -12.219 2.998 1 94.5 183 THR A N 1
ATOM 1447 C CA . THR A 1 183 ? -7.09 -11.516 1.944 1 94.5 183 THR A CA 1
ATOM 1448 C C . THR A 1 183 ? -8.594 -11.688 2.109 1 94.5 183 THR A C 1
ATOM 1450 O O . THR A 1 183 ? -9.367 -11.367 1.201 1 94.5 183 THR A O 1
ATOM 1453 N N . LEU A 1 184 ? -9.023 -12.109 3.215 1 92.88 184 LEU A N 1
ATOM 1454 C CA . LEU A 1 184 ? -10.406 -12.484 3.49 1 92.88 184 LEU A CA 1
ATOM 1455 C C . LEU A 1 184 ? -11.32 -11.266 3.426 1 92.88 184 LEU A C 1
ATOM 1457 O O . LEU A 1 184 ? -12.484 -11.383 3.027 1 92.88 184 LEU A O 1
ATOM 1461 N N . THR A 1 185 ? -10.852 -10.117 3.795 1 96.06 185 THR A N 1
ATOM 1462 C CA . THR A 1 185 ? -11.711 -8.969 4.016 1 96.06 185 THR A CA 1
ATOM 1463 C C . THR A 1 185 ? -11.516 -7.922 2.918 1 96.06 185 THR A C 1
ATOM 1465 O O . THR A 1 185 ? -11.648 -6.723 3.164 1 96.06 185 THR A O 1
ATOM 1468 N N . ILE A 1 186 ? -11.133 -8.344 1.774 1 95.75 186 ILE A N 1
ATOM 1469 C CA . ILE A 1 186 ? -10.969 -7.453 0.629 1 95.75 186 ILE A CA 1
ATOM 1470 C C . ILE A 1 186 ? -12.273 -7.379 -0.16 1 95.75 186 ILE A C 1
ATOM 1472 O O . ILE A 1 186 ? -12.922 -8.398 -0.397 1 95.75 186 ILE A O 1
ATOM 1476 N N . SER A 1 187 ? -12.68 -6.172 -0.503 1 94.5 187 SER A N 1
ATOM 1477 C CA . SER A 1 187 ? -13.758 -5.867 -1.436 1 94.5 187 SER A CA 1
ATOM 1478 C C . SER A 1 187 ? -15.109 -6.32 -0.882 1 94.5 187 SER A C 1
ATOM 1480 O O . SER A 1 187 ? -15.867 -6.996 -1.573 1 94.5 187 SER A O 1
ATOM 1482 N N . ASN A 1 188 ? -15.398 -6.062 0.353 1 95.31 188 ASN A N 1
ATOM 1483 C CA . ASN A 1 188 ? -16.75 -6.211 0.903 1 95.31 188 ASN A CA 1
ATOM 1484 C C . ASN A 1 188 ? -17.672 -5.098 0.423 1 95.31 188 ASN A C 1
ATOM 1486 O O . ASN A 1 188 ? -17.25 -4.223 -0.34 1 95.31 188 ASN A O 1
ATOM 1490 N N . GLU A 1 189 ? -18.938 -5.152 0.734 1 95.69 189 GLU A N 1
ATOM 1491 C CA . GLU A 1 189 ? -19.938 -4.137 0.401 1 95.69 189 GLU A CA 1
ATOM 1492 C C . GLU A 1 189 ? -20.906 -3.912 1.558 1 95.69 189 GLU A C 1
ATOM 1494 O O . GLU A 1 189 ? -21.234 -4.852 2.283 1 95.69 189 GLU A O 1
ATOM 1499 N N . ILE A 1 190 ? -21.266 -2.701 1.656 1 95.62 190 ILE A N 1
ATOM 1500 C CA . ILE A 1 190 ? -22.266 -2.4 2.672 1 95.62 190 ILE A CA 1
ATOM 1501 C C . ILE A 1 190 ? -23.672 -2.645 2.105 1 95.62 190 ILE A C 1
ATOM 1503 O O . ILE A 1 190 ? -24.031 -2.092 1.063 1 95.62 190 ILE A O 1
ATOM 1507 N N . GLU A 1 191 ? -24.438 -3.451 2.666 1 92.69 191 GLU A N 1
ATOM 1508 C CA . GLU A 1 191 ? -25.75 -3.816 2.168 1 92.69 191 GLU A CA 1
ATOM 1509 C C . GLU A 1 191 ? -26.828 -2.885 2.723 1 92.69 191 GLU A C 1
ATOM 1511 O O . GLU A 1 191 ? -27.781 -2.539 2.02 1 92.69 191 GLU A O 1
ATOM 1516 N N . SER A 1 192 ? -26.703 -2.516 3.982 1 88.38 192 SER A N 1
ATOM 1517 C CA . SER A 1 192 ? -27.656 -1.601 4.613 1 88.38 192 SER A CA 1
ATOM 1518 C C . SER A 1 192 ? -27.234 -0.148 4.402 1 88.38 192 SER A C 1
ATOM 1520 O O . SER A 1 192 ? -26.25 0.128 3.73 1 88.38 192 SER A O 1
ATOM 1522 N N . LEU A 1 193 ? -28.016 0.768 4.941 1 91.62 193 LEU A N 1
ATOM 1523 C CA . LEU A 1 193 ? -27.641 2.176 4.895 1 91.62 193 LEU A CA 1
ATOM 1524 C C . LEU A 1 193 ? -26.406 2.441 5.758 1 91.62 193 LEU A C 1
ATOM 1526 O O . LEU A 1 193 ? -25.578 3.279 5.414 1 91.62 193 LEU A O 1
ATOM 1530 N N . GLN A 1 194 ? -26.375 1.675 6.84 1 95.75 194 GLN A N 1
ATOM 1531 C CA . GLN A 1 194 ? -25.25 1.736 7.754 1 95.75 194 GLN A CA 1
ATOM 1532 C C . GLN A 1 194 ? -24.797 0.338 8.172 1 95.75 194 GLN A C 1
ATOM 1534 O O . GLN A 1 194 ? -25.594 -0.603 8.156 1 95.75 194 GLN A O 1
ATOM 1539 N N . ALA A 1 195 ? -23.516 0.268 8.445 1 97.62 195 ALA A N 1
ATOM 1540 C CA . ALA A 1 195 ? -22.938 -0.986 8.93 1 97.62 195 ALA A CA 1
ATOM 1541 C C . ALA A 1 195 ? -22.047 -0.75 10.141 1 97.62 195 ALA A C 1
ATOM 1543 O O . ALA A 1 195 ? -21.688 0.389 10.438 1 97.62 195 ALA A O 1
ATOM 1544 N N . LYS A 1 196 ? -21.844 -1.797 10.875 1 98.38 196 LYS A N 1
ATOM 1545 C CA . LYS A 1 196 ? -21.047 -1.705 12.094 1 98.38 196 LYS A CA 1
ATOM 1546 C C . LYS A 1 196 ? -19.734 -2.488 11.961 1 98.38 196 LYS A C 1
ATOM 1548 O O . LYS A 1 196 ? -19.734 -3.623 11.484 1 98.38 196 LYS A O 1
ATOM 1553 N N . VAL A 1 197 ? -18.688 -1.82 12.297 1 98.5 197 VAL A N 1
ATOM 1554 C CA . VAL A 1 197 ? -17.375 -2.438 12.359 1 98.5 197 VAL A CA 1
ATOM 1555 C C . VAL A 1 197 ? -16.844 -2.389 13.789 1 98.5 197 VAL A C 1
ATOM 1557 O O . VAL A 1 197 ? -16.75 -1.315 14.391 1 98.5 197 VAL A O 1
ATOM 1560 N N . THR A 1 198 ? -16.531 -3.541 14.344 1 98.69 198 THR A N 1
ATOM 1561 C CA . THR A 1 198 ? -15.914 -3.582 15.672 1 98.69 198 THR A CA 1
ATOM 1562 C C . THR A 1 198 ? -14.5 -4.145 15.602 1 98.69 198 THR A C 1
ATOM 1564 O O . THR A 1 198 ? -14.305 -5.309 15.234 1 98.69 198 THR A O 1
ATOM 1567 N N . VAL A 1 199 ? -13.562 -3.293 15.898 1 98.19 199 VAL A N 1
ATOM 1568 C CA . VAL A 1 199 ? -12.18 -3.738 16.047 1 98.19 199 VAL A CA 1
ATOM 1569 C C . VAL A 1 199 ? -11.898 -4.09 17.5 1 98.19 199 VAL A C 1
ATOM 1571 O O . VAL A 1 199 ? -11.719 -3.201 18.328 1 98.19 199 VAL A O 1
ATOM 1574 N N . HIS A 1 200 ? -11.805 -5.359 17.75 1 98.31 200 HIS A N 1
ATOM 1575 C CA . HIS A 1 200 ? -11.617 -5.82 19.125 1 98.31 200 HIS A CA 1
ATOM 1576 C C . HIS A 1 200 ? -10.156 -5.723 19.531 1 98.31 200 HIS A C 1
ATOM 1578 O O . HIS A 1 200 ? -9.852 -5.422 20.703 1 98.31 200 HIS A O 1
ATOM 1584 N N . ASP A 1 201 ? -9.281 -6.035 18.609 1 97.38 201 ASP A N 1
ATOM 1585 C CA . ASP A 1 201 ? -7.84 -5.984 18.859 1 97.38 201 ASP A CA 1
ATOM 1586 C C . ASP A 1 201 ? -7.074 -5.801 17.547 1 97.38 201 ASP A C 1
ATOM 1588 O O . ASP A 1 201 ? -7.543 -6.207 16.484 1 97.38 201 ASP A O 1
ATOM 1592 N N . GLY A 1 202 ? -5.891 -5.109 17.703 1 95.62 202 GLY A N 1
ATOM 1593 C CA . GLY A 1 202 ? -5.012 -4.961 16.547 1 95.62 202 GLY A CA 1
ATOM 1594 C C . GLY A 1 202 ? -5.273 -3.695 15.758 1 95.62 202 GLY A C 1
ATOM 1595 O O . GLY A 1 202 ? -6.051 -2.84 16.188 1 95.62 202 GLY A O 1
ATOM 1596 N N . LEU A 1 203 ? -4.555 -3.537 14.68 1 95.25 203 LEU A N 1
ATOM 1597 C CA . LEU A 1 203 ? -4.68 -2.387 13.789 1 95.25 203 LEU A CA 1
ATOM 1598 C C . LEU A 1 203 ? -5.254 -2.799 12.438 1 95.25 203 LEU A C 1
ATOM 1600 O O . LEU A 1 203 ? -4.832 -3.807 11.867 1 95.25 203 LEU A O 1
ATOM 1604 N N . ILE A 1 204 ? -6.23 -2.006 11.992 1 97.19 204 ILE A N 1
ATOM 1605 C CA . ILE A 1 204 ? -6.895 -2.311 10.734 1 97.19 204 ILE A CA 1
ATOM 1606 C C . ILE A 1 204 ? -6.914 -1.066 9.844 1 97.19 204 ILE A C 1
ATOM 1608 O O . ILE A 1 204 ? -7.246 0.028 10.312 1 97.19 204 ILE A O 1
ATOM 1612 N N . LEU A 1 205 ? -6.449 -1.228 8.633 1 98.25 205 LEU A N 1
ATOM 1613 C CA . LEU A 1 205 ? -6.59 -0.199 7.605 1 98.25 205 LEU A CA 1
ATOM 1614 C C . LEU A 1 205 ? -7.895 -0.375 6.836 1 98.25 205 LEU A C 1
ATOM 1616 O O . LEU A 1 205 ? -8.164 -1.452 6.297 1 98.25 205 LEU A O 1
ATOM 1620 N N . GLN A 1 206 ? -8.75 0.621 6.883 1 98.62 206 GLN A N 1
ATOM 1621 C CA . GLN A 1 206 ? -9.961 0.619 6.066 1 98.62 206 GLN A CA 1
ATOM 1622 C C . GLN A 1 206 ? -9.719 1.286 4.715 1 98.62 206 GLN A C 1
ATOM 1624 O O . GLN A 1 206 ? -9.188 2.398 4.652 1 98.62 206 GLN A O 1
ATOM 1629 N N . ILE A 1 207 ? -10.07 0.629 3.666 1 98.62 207 ILE A N 1
ATOM 1630 C CA . ILE A 1 207 ? -9.938 1.178 2.322 1 98.62 207 ILE A CA 1
ATOM 1631 C C . ILE A 1 207 ? -11.281 1.125 1.604 1 98.62 207 ILE A C 1
ATOM 1633 O O . ILE A 1 207 ? -11.852 0.047 1.413 1 98.62 207 ILE A O 1
ATOM 1637 N N . ARG A 1 208 ? -11.812 2.234 1.291 1 98.44 208 ARG A N 1
ATOM 1638 C CA . ARG A 1 208 ? -12.969 2.316 0.41 1 98.44 208 ARG A CA 1
ATOM 1639 C C . ARG A 1 208 ? -12.547 2.59 -1.029 1 98.44 208 ARG A C 1
ATOM 1641 O O . ARG A 1 208 ? -11.703 3.453 -1.281 1 98.44 208 ARG A O 1
ATOM 1648 N N . SER A 1 209 ? -13.062 1.824 -1.941 1 97.75 209 SER A N 1
ATOM 1649 C CA . SER A 1 209 ? -12.586 1.927 -3.314 1 97.75 209 SER A CA 1
ATOM 1650 C C . SER A 1 209 ? -13.734 1.907 -4.309 1 97.75 209 SER A C 1
ATOM 1652 O O . SER A 1 209 ? -14.859 1.53 -3.961 1 97.75 209 SER A O 1
ATOM 1654 N N . THR A 1 210 ? -13.508 2.393 -5.512 1 96.62 210 THR A N 1
ATOM 1655 C CA . THR A 1 210 ? -14.453 2.352 -6.625 1 96.62 210 THR A CA 1
ATOM 1656 C C . THR A 1 210 ? -13.734 2.033 -7.93 1 96.62 210 THR A C 1
ATOM 1658 O O . THR A 1 210 ? -12.531 2.279 -8.062 1 96.62 210 THR A O 1
ATOM 1661 N N . ASP A 1 211 ? -14.453 1.347 -8.875 1 91.31 211 ASP A N 1
ATOM 1662 C CA . ASP A 1 211 ? -13.922 1.138 -10.219 1 91.31 211 ASP A CA 1
ATOM 1663 C C . ASP A 1 211 ? -14.055 2.404 -11.062 1 91.31 211 ASP A C 1
ATOM 1665 O O . ASP A 1 211 ? -15.039 3.133 -10.953 1 91.31 211 ASP A O 1
ATOM 1669 N N . LEU A 1 212 ? -12.914 2.758 -11.75 1 79.81 212 LEU A N 1
ATOM 1670 C CA . LEU A 1 212 ? -13.047 3.9 -12.648 1 79.81 212 LEU A CA 1
ATOM 1671 C C . LEU A 1 212 ? -13.93 3.551 -13.844 1 79.81 212 LEU A C 1
ATOM 1673 O O . LEU A 1 212 ? -13.859 2.434 -14.359 1 79.81 212 LEU A O 1
ATOM 1677 N N . ASN A 1 213 ? -15.094 4.184 -14.094 1 57.88 213 ASN A N 1
ATOM 1678 C CA . ASN A 1 213 ? -15.977 4.027 -15.25 1 57.88 213 ASN A CA 1
ATOM 1679 C C . ASN A 1 213 ? -15.227 4.219 -16.562 1 57.88 213 ASN A C 1
ATOM 1681 O O . ASN A 1 213 ? -14.258 4.98 -16.625 1 57.88 213 ASN A O 1
ATOM 1685 N N . MET B 1 1 ? 10.867 -22.984 -9.922 1 94.25 1 MET B N 1
ATOM 1686 C CA . MET B 1 1 ? 10.172 -22.656 -11.164 1 94.25 1 MET B CA 1
ATOM 1687 C C . MET B 1 1 ? 9.5 -21.281 -11.062 1 94.25 1 MET B C 1
ATOM 1689 O O . MET B 1 1 ? 8.953 -20.938 -10.023 1 94.25 1 MET B O 1
ATOM 1693 N N . HIS B 1 2 ? 9.484 -20.594 -12.148 1 95.94 2 HIS B N 1
ATOM 1694 C CA . HIS B 1 2 ? 9.008 -19.219 -12.141 1 95.94 2 HIS B CA 1
ATOM 1695 C C . HIS B 1 2 ? 7.754 -19.062 -12.992 1 95.94 2 HIS B C 1
ATOM 1697 O O . HIS B 1 2 ? 7.637 -19.672 -14.047 1 95.94 2 HIS B O 1
ATOM 1703 N N . ILE B 1 3 ? 6.844 -18.234 -12.523 1 96.56 3 ILE B N 1
ATOM 1704 C CA . ILE B 1 3 ? 5.668 -17.891 -13.32 1 96.56 3 ILE B CA 1
ATOM 1705 C C . ILE B 1 3 ? 5.344 -16.406 -13.156 1 96.56 3 ILE B C 1
ATOM 1707 O O . ILE B 1 3 ? 5.523 -15.844 -12.07 1 96.56 3 ILE B O 1
ATOM 1711 N N . ASN B 1 4 ? 4.898 -15.844 -14.219 1 96.75 4 ASN B N 1
ATOM 1712 C CA . ASN B 1 4 ? 4.371 -14.484 -14.219 1 96.75 4 ASN B CA 1
ATOM 1713 C C . ASN B 1 4 ? 2.846 -14.477 -14.148 1 96.75 4 ASN B C 1
ATOM 1715 O O . ASN B 1 4 ? 2.186 -15.25 -14.844 1 96.75 4 ASN B O 1
ATOM 1719 N N . LEU B 1 5 ? 2.279 -13.695 -13.281 1 96.88 5 LEU B N 1
ATOM 1720 C CA . LEU B 1 5 ? 0.834 -13.5 -13.227 1 96.88 5 LEU B CA 1
ATOM 1721 C C . LEU B 1 5 ? 0.452 -12.102 -13.711 1 96.88 5 LEU B C 1
ATOM 1723 O O . LEU B 1 5 ? 1.034 -11.109 -13.266 1 96.88 5 LEU B O 1
ATOM 1727 N N . LEU B 1 6 ? -0.476 -12.016 -14.609 1 96.62 6 LEU B N 1
ATOM 1728 C CA . LEU B 1 6 ? -0.935 -10.734 -15.133 1 96.62 6 LEU B CA 1
ATOM 1729 C C . LEU B 1 6 ? -2.365 -10.445 -14.688 1 96.62 6 LEU B C 1
ATOM 1731 O O . LEU B 1 6 ? -3.275 -11.234 -14.961 1 96.62 6 LEU B O 1
ATOM 1735 N N . CYS B 1 7 ? -2.547 -9.312 -14.031 1 95.81 7 CYS B N 1
ATOM 1736 C CA . CYS B 1 7 ? -3.861 -8.938 -13.523 1 95.81 7 CYS B CA 1
ATOM 1737 C C . CYS B 1 7 ? -4.543 -7.938 -14.445 1 95.81 7 CYS B C 1
ATOM 1739 O O . CYS B 1 7 ? -5.766 -7.965 -14.609 1 95.81 7 CYS B O 1
ATOM 1741 N N . SER B 1 8 ? -3.807 -7.035 -14.984 1 94.88 8 SER B N 1
ATOM 1742 C CA . SER B 1 8 ? -4.273 -5.988 -15.883 1 94.88 8 SER B CA 1
ATOM 1743 C C . SER B 1 8 ? -3.123 -5.406 -16.703 1 94.88 8 SER B C 1
ATOM 1745 O O . SER B 1 8 ? -1.969 -5.809 -16.531 1 94.88 8 SER B O 1
ATOM 1747 N N . ASP B 1 9 ? -3.453 -4.48 -17.562 1 94.31 9 ASP B N 1
ATOM 1748 C CA . ASP B 1 9 ? -2.398 -3.85 -18.344 1 94.31 9 ASP B CA 1
ATOM 1749 C C . ASP B 1 9 ? -1.987 -2.51 -17.75 1 94.31 9 ASP B C 1
ATOM 1751 O O . ASP B 1 9 ? -1.327 -1.702 -18.406 1 94.31 9 ASP B O 1
ATOM 1755 N N . ARG B 1 10 ? -2.369 -2.293 -16.484 1 93.12 10 ARG B N 1
ATOM 1756 C CA . ARG B 1 10 ? -2.047 -1.039 -15.812 1 93.12 10 ARG B CA 1
ATOM 1757 C C . ARG B 1 10 ? -0.57 -0.985 -15.43 1 93.12 10 ARG B C 1
ATOM 1759 O O . ARG B 1 10 ? -0.057 -1.899 -14.781 1 93.12 10 ARG B O 1
ATOM 1766 N N . HIS B 1 11 ? 0.121 0.121 -15.828 1 95.56 11 HIS B N 1
ATOM 1767 C CA . HIS B 1 11 ? 1.468 0.49 -15.414 1 95.56 11 HIS B CA 1
ATOM 1768 C C . HIS B 1 11 ? 2.457 -0.642 -15.672 1 95.56 11 HIS B C 1
ATOM 1770 O O . HIS B 1 11 ? 3.357 -0.885 -14.867 1 95.56 11 HIS B O 1
ATOM 1776 N N . LEU B 1 12 ? 2.305 -1.357 -16.75 1 95.44 12 LEU B N 1
ATOM 1777 C CA . LEU B 1 12 ? 3.217 -2.443 -17.078 1 95.44 12 LEU B CA 1
ATOM 1778 C C . LEU B 1 12 ? 4.598 -1.902 -17.438 1 95.44 12 LEU B C 1
ATOM 1780 O O . LEU B 1 12 ? 4.719 -0.836 -18.047 1 95.44 12 LEU B O 1
ATOM 1784 N N . PRO B 1 13 ? 5.59 -2.625 -17.094 1 93.5 13 PRO B N 1
ATOM 1785 C CA . PRO B 1 13 ? 6.918 -2.229 -17.562 1 93.5 13 PRO B CA 1
ATOM 1786 C C . PRO B 1 13 ? 7.012 -2.211 -19.094 1 93.5 13 PRO B C 1
ATOM 1788 O O . PRO B 1 13 ? 6.32 -2.977 -19.766 1 93.5 13 PRO B O 1
ATOM 1791 N N . GLN B 1 14 ? 7.73 -1.296 -19.734 1 85.38 14 GLN B N 1
ATOM 1792 C CA . GLN B 1 14 ? 7.824 -1.101 -21.188 1 85.38 14 GLN B CA 1
ATOM 1793 C C . GLN B 1 14 ? 8.227 -2.393 -21.891 1 85.38 14 GLN B C 1
ATOM 1795 O O . GLN B 1 14 ? 7.719 -2.699 -22.969 1 85.38 14 GLN B O 1
ATOM 1800 N N . ASP B 1 15 ? 9.078 -3.27 -21.312 1 83.88 15 ASP B N 1
ATOM 1801 C CA . ASP B 1 15 ? 9.625 -4.422 -22.031 1 83.88 15 ASP B CA 1
ATOM 1802 C C . ASP B 1 15 ? 9.094 -5.727 -21.438 1 83.88 15 ASP B C 1
ATOM 1804 O O . ASP B 1 15 ? 9.781 -6.75 -21.453 1 83.88 15 ASP B O 1
ATOM 1808 N N . ILE B 1 16 ? 7.793 -5.555 -21.047 1 89.81 16 ILE B N 1
ATOM 1809 C CA . ILE B 1 16 ? 7.262 -6.738 -20.375 1 89.81 16 ILE B CA 1
ATOM 1810 C C . ILE B 1 16 ? 7.039 -7.852 -21.391 1 89.81 16 ILE B C 1
ATOM 1812 O O . ILE B 1 16 ? 7.195 -9.031 -21.078 1 89.81 16 ILE B O 1
ATOM 1816 N N . TRP B 1 17 ? 6.742 -7.508 -22.594 1 84.94 17 TRP B N 1
ATOM 1817 C CA . TRP B 1 17 ? 6.398 -8.492 -23.609 1 84.94 17 TRP B CA 1
ATOM 1818 C C . TRP B 1 17 ? 7.641 -8.969 -24.359 1 84.94 17 TRP B C 1
ATOM 1820 O O . TRP B 1 17 ? 7.602 -9.977 -25.062 1 84.94 17 TRP B O 1
ATOM 1830 N N . ALA B 1 18 ? 8.68 -8.109 -24.281 1 73.38 18 ALA B N 1
ATOM 1831 C CA . ALA B 1 18 ? 9.898 -8.516 -24.953 1 73.38 18 ALA B CA 1
ATOM 1832 C C . ALA B 1 18 ? 10.5 -9.758 -24.312 1 73.38 18 ALA B C 1
ATOM 1834 O O . ALA B 1 18 ? 11.016 -10.641 -25 1 73.38 18 ALA B O 1
ATOM 1835 N N . LYS B 1 19 ? 10.453 -9.812 -23 1 60.5 19 LYS B N 1
ATOM 1836 C CA . LYS B 1 19 ? 11.023 -10.922 -22.234 1 60.5 19 LYS B CA 1
ATOM 1837 C C . LYS B 1 19 ? 10.008 -12.047 -22.047 1 60.5 19 LYS B C 1
ATOM 1839 O O . LYS B 1 19 ? 10.297 -13.055 -21.406 1 60.5 19 LYS B O 1
ATOM 1844 N N . SER B 1 20 ? 8.797 -11.828 -22.375 1 57.91 20 SER B N 1
ATOM 1845 C CA . SER B 1 20 ? 7.652 -12.688 -22.094 1 57.91 20 SER B CA 1
ATOM 1846 C C . SER B 1 20 ? 7.859 -14.086 -22.672 1 57.91 20 SER B C 1
ATOM 1848 O O . SER B 1 20 ? 7.391 -15.07 -22.109 1 57.91 20 SER B O 1
ATOM 1850 N N . ASN B 1 21 ? 8.719 -14.102 -23.656 1 56.41 21 ASN B N 1
ATOM 1851 C CA . ASN B 1 21 ? 8.859 -15.383 -24.344 1 56.41 21 ASN B CA 1
ATOM 1852 C C . ASN B 1 21 ? 9.57 -16.406 -23.484 1 56.41 21 ASN B C 1
ATOM 1854 O O . ASN B 1 21 ? 9.641 -17.594 -23.844 1 56.41 21 ASN B O 1
ATOM 1858 N N . GLU B 1 22 ? 9.969 -16.016 -22.344 1 61.72 22 GLU B N 1
ATOM 1859 C CA . GLU B 1 22 ? 10.758 -17.031 -21.672 1 61.72 22 GLU B CA 1
ATOM 1860 C C . GLU B 1 22 ? 10.109 -17.484 -20.359 1 61.72 22 GLU B C 1
ATOM 1862 O O . GLU B 1 22 ? 10.508 -18.484 -19.781 1 61.72 22 GLU B O 1
ATOM 1867 N N . GLY B 1 23 ? 8.938 -16.922 -20.062 1 79.62 23 GLY B N 1
ATOM 1868 C CA . GLY B 1 23 ? 8.477 -17.406 -18.781 1 79.62 23 GLY B CA 1
ATOM 1869 C C . GLY B 1 23 ? 7.023 -17.844 -18.797 1 79.62 23 GLY B C 1
ATOM 1870 O O . GLY B 1 23 ? 6.32 -17.656 -19.781 1 79.62 23 GLY B O 1
ATOM 1871 N N . LYS B 1 24 ? 6.613 -18.797 -18.016 1 92.88 24 LYS B N 1
ATOM 1872 C CA . LYS B 1 24 ? 5.223 -19.203 -17.859 1 92.88 24 LYS B CA 1
ATOM 1873 C C . LYS B 1 24 ? 4.371 -18.047 -17.328 1 92.88 24 LYS B C 1
ATOM 1875 O O . LYS B 1 24 ? 4.816 -17.281 -16.469 1 92.88 24 LYS B O 1
ATOM 1880 N N . TRP B 1 25 ? 3.207 -17.984 -18.016 1 95.19 25 TRP B N 1
ATOM 1881 C CA . TRP B 1 25 ? 2.297 -16.906 -17.625 1 95.19 25 TRP B CA 1
ATOM 1882 C C . TRP B 1 25 ? 0.983 -17.469 -17.094 1 95.19 25 TRP B C 1
ATOM 1884 O O . TRP B 1 25 ? 0.473 -18.469 -17.609 1 95.19 25 TRP B O 1
ATOM 1894 N N . GLY B 1 26 ? 0.489 -16.906 -16.047 1 94.25 26 GLY B N 1
ATOM 1895 C CA . GLY B 1 26 ? -0.887 -17.078 -15.602 1 94.25 26 GLY B CA 1
ATOM 1896 C C . GLY B 1 26 ? -1.72 -15.82 -15.75 1 94.25 26 GLY B C 1
ATOM 1897 O O . GLY B 1 26 ? -1.234 -14.719 -15.492 1 94.25 26 GLY B O 1
ATOM 1898 N N . GLY B 1 27 ? -2.99 -15.984 -16.156 1 93.81 27 GLY B N 1
ATOM 1899 C CA . GLY B 1 27 ? -3.9 -14.859 -16.297 1 93.81 27 GLY B CA 1
ATOM 1900 C C . GLY B 1 27 ? -4.914 -14.758 -15.18 1 93.81 27 GLY B C 1
ATOM 1901 O O . GLY B 1 27 ? -5.562 -15.75 -14.828 1 93.81 27 GLY B O 1
ATOM 1902 N N . VAL B 1 28 ? -5.035 -13.547 -14.602 1 92.94 28 VAL B N 1
ATOM 1903 C CA . VAL B 1 28 ? -6.02 -13.281 -13.562 1 92.94 28 VAL B CA 1
ATOM 1904 C C . VAL B 1 28 ? -7.062 -12.289 -14.078 1 92.94 28 VAL B C 1
ATOM 1906 O O . VAL B 1 28 ? -6.727 -11.172 -14.461 1 92.94 28 VAL B O 1
ATOM 1909 N N . ASP B 1 29 ? -8.273 -12.602 -14.023 1 86 29 ASP B N 1
ATOM 1910 C CA . ASP B 1 29 ? -9.367 -11.766 -14.516 1 86 29 ASP B CA 1
ATOM 1911 C C . ASP B 1 29 ? -9.078 -11.266 -15.93 1 86 29 ASP B C 1
ATOM 1913 O O . ASP B 1 29 ? -8.805 -12.062 -16.828 1 86 29 ASP B O 1
ATOM 1917 N N . ARG B 1 30 ? -9.031 -9.984 -16.141 1 87.31 30 ARG B N 1
ATOM 1918 C CA . ARG B 1 30 ? -8.812 -9.383 -17.453 1 87.31 30 ARG B CA 1
ATOM 1919 C C . ARG B 1 30 ? -7.414 -9.703 -17.969 1 87.31 30 ARG B C 1
ATOM 1921 O O . ARG B 1 30 ? -7.164 -9.625 -19.172 1 87.31 30 ARG B O 1
ATOM 1928 N N . GLY B 1 31 ? -6.535 -10.062 -17.062 1 92.56 31 GLY B N 1
ATOM 1929 C CA . GLY B 1 31 ? -5.176 -10.398 -17.438 1 92.56 31 GLY B CA 1
ATOM 1930 C C . GLY B 1 31 ? -5.102 -11.555 -18.422 1 92.56 31 GLY B C 1
ATOM 1931 O O . GLY B 1 31 ? -4.23 -11.578 -19.297 1 92.56 31 GLY B O 1
ATOM 1932 N N . ALA B 1 32 ? -6.023 -12.477 -18.328 1 90.12 32 ALA B N 1
ATOM 1933 C CA . ALA B 1 32 ? -6.051 -13.617 -19.25 1 90.12 32 ALA B CA 1
ATOM 1934 C C . ALA B 1 32 ? -6.312 -13.164 -20.688 1 90.12 32 ALA B C 1
ATOM 1936 O O . ALA B 1 32 ? -5.629 -13.602 -21.609 1 90.12 32 ALA B O 1
ATOM 1937 N N . LEU B 1 33 ? -7.238 -12.281 -20.844 1 88.69 33 LEU B N 1
ATOM 1938 C CA . LEU B 1 33 ? -7.59 -11.766 -22.156 1 88.69 33 LEU B CA 1
ATOM 1939 C C . LEU B 1 33 ? -6.438 -10.961 -22.75 1 88.69 33 LEU B C 1
ATOM 1941 O O . LEU B 1 33 ? -6.16 -11.07 -23.953 1 88.69 33 LEU B O 1
ATOM 1945 N N . ILE B 1 34 ? -5.785 -10.234 -21.938 1 92.25 34 ILE B N 1
ATOM 1946 C CA . ILE B 1 34 ? -4.668 -9.414 -22.391 1 92.25 34 ILE B CA 1
ATOM 1947 C C . ILE B 1 34 ? -3.535 -10.305 -22.891 1 92.25 34 ILE B C 1
ATOM 1949 O O . ILE B 1 34 ? -2.92 -10.008 -23.922 1 92.25 34 ILE B O 1
ATOM 1953 N N . LEU B 1 35 ? -3.275 -11.375 -22.188 1 91.88 35 LEU B N 1
ATOM 1954 C CA . LEU B 1 35 ? -2.25 -12.312 -22.625 1 91.88 35 LEU B CA 1
ATOM 1955 C C . LEU B 1 35 ? -2.582 -12.875 -24.016 1 91.88 35 LEU B C 1
ATOM 1957 O O . LEU B 1 35 ? -1.723 -12.898 -24.891 1 91.88 35 LEU B O 1
ATOM 1961 N N . LEU B 1 36 ? -3.777 -13.203 -24.234 1 87.19 36 LEU B N 1
ATOM 1962 C CA . LEU B 1 36 ? -4.203 -13.766 -25.5 1 87.19 36 LEU B CA 1
ATOM 1963 C C . LEU B 1 36 ? -4.051 -12.742 -26.625 1 87.19 36 LEU B C 1
ATOM 1965 O O . LEU B 1 36 ? -3.645 -13.094 -27.734 1 87.19 36 LEU B O 1
ATOM 1969 N N . LYS B 1 37 ? -4.441 -11.555 -26.312 1 89.88 37 LYS B N 1
ATOM 1970 C CA . LYS B 1 37 ? -4.309 -10.477 -27.281 1 89.88 37 LYS B CA 1
ATOM 1971 C C . LYS B 1 37 ? -2.857 -10.32 -27.734 1 89.88 37 LYS B C 1
ATOM 1973 O O . LYS B 1 37 ? -2.594 -9.883 -28.859 1 89.88 37 LYS B O 1
ATOM 1978 N N . HIS B 1 38 ? -1.954 -10.68 -26.875 1 90 38 HIS B N 1
ATOM 1979 C CA . HIS B 1 38 ? -0.534 -10.609 -27.203 1 90 38 HIS B CA 1
ATOM 1980 C C . HIS B 1 38 ? -0.01 -11.969 -27.672 1 90 38 HIS B C 1
ATOM 1982 O O . HIS B 1 38 ? 1.201 -12.203 -27.672 1 90 38 HIS B O 1
ATOM 1988 N N . GLN B 1 39 ? -0.896 -12.906 -27.891 1 87.25 39 GLN B N 1
ATOM 1989 C CA . GLN B 1 39 ? -0.61 -14.227 -28.469 1 87.25 39 GLN B CA 1
ATOM 1990 C C . GLN B 1 39 ? 0.162 -15.094 -27.469 1 87.25 39 GLN B C 1
ATOM 1992 O O . GLN B 1 39 ? 1.021 -15.883 -27.875 1 87.25 39 GLN B O 1
ATOM 1997 N N . ILE B 1 40 ? -0.058 -14.844 -26.234 1 89.19 40 ILE B N 1
ATOM 1998 C CA . ILE B 1 40 ? 0.502 -15.68 -25.172 1 89.19 40 ILE B CA 1
ATOM 1999 C C . ILE B 1 40 ? -0.585 -16.578 -24.594 1 89.19 40 ILE B C 1
ATOM 2001 O O . ILE B 1 40 ? -1.617 -16.109 -24.125 1 89.19 40 ILE B O 1
ATOM 2005 N N . ILE B 1 41 ? -0.316 -17.812 -24.688 1 85.81 41 ILE B N 1
ATOM 2006 C CA . ILE B 1 41 ? -1.265 -18.75 -24.094 1 85.81 41 ILE B CA 1
ATOM 2007 C C . ILE B 1 41 ? -0.941 -18.953 -22.609 1 85.81 41 ILE B C 1
ATOM 2009 O O . ILE B 1 41 ? 0.11 -19.5 -22.266 1 85.81 41 ILE B O 1
ATOM 2013 N N . PRO B 1 42 ? -1.767 -18.547 -21.766 1 91.19 42 PRO B N 1
ATOM 2014 C CA . PRO B 1 42 ? -1.478 -18.703 -20.328 1 91.19 42 PRO B CA 1
ATOM 2015 C C . PRO B 1 42 ? -1.397 -20.156 -19.891 1 91.19 42 PRO B C 1
ATOM 2017 O O . PRO B 1 42 ? -2.145 -21 -20.406 1 91.19 42 PRO B O 1
ATOM 2020 N N . PHE B 1 43 ? -0.442 -20.406 -19.031 1 91.12 43 PHE B N 1
ATOM 2021 C CA . PHE B 1 43 ? -0.318 -21.734 -18.422 1 91.12 43 PHE B CA 1
ATOM 2022 C C . PHE B 1 43 ? -1.578 -22.078 -17.641 1 91.12 43 PHE B C 1
ATOM 2024 O O . PHE B 1 43 ? -2.002 -23.25 -17.641 1 91.12 43 PHE B O 1
ATOM 2031 N N . PHE B 1 44 ? -2.236 -21.109 -16.984 1 89.69 44 PHE B N 1
ATOM 2032 C CA . PHE B 1 44 ? -3.561 -21.203 -16.375 1 89.69 44 PHE B CA 1
ATOM 2033 C C . PHE B 1 44 ? -4.211 -19.828 -16.281 1 89.69 44 PHE B C 1
ATOM 2035 O O . PHE B 1 44 ? -3.561 -18.812 -16.516 1 89.69 44 PHE B O 1
ATOM 2042 N N . SER B 1 45 ? -5.5 -19.797 -15.984 1 90.25 45 SER B N 1
ATOM 2043 C CA . SER B 1 45 ? -6.23 -18.562 -15.758 1 90.25 45 SER B CA 1
ATOM 2044 C C . SER B 1 45 ? -7.195 -18.688 -14.586 1 90.25 45 SER B C 1
ATOM 2046 O O . SER B 1 45 ? -7.719 -19.781 -14.32 1 90.25 45 SER B O 1
ATOM 2048 N N . VAL B 1 46 ? -7.34 -17.609 -13.875 1 89.25 46 VAL B N 1
ATOM 2049 C CA . VAL B 1 46 ? -8.289 -17.516 -12.766 1 89.25 46 VAL B CA 1
ATOM 2050 C C . VAL B 1 46 ? -9.172 -16.281 -12.945 1 89.25 46 VAL B C 1
ATOM 2052 O O . VAL B 1 46 ? -8.68 -15.203 -13.305 1 89.25 46 VAL B O 1
ATOM 2055 N N . GLY B 1 47 ? -10.43 -16.312 -12.742 1 81.88 47 GLY B N 1
ATOM 2056 C CA . GLY B 1 47 ? -11.328 -15.18 -12.812 1 81.88 47 GLY B CA 1
ATOM 2057 C C . GLY B 1 47 ? -12.742 -15.562 -13.234 1 81.88 47 GLY B C 1
ATOM 2058 O O . GLY B 1 47 ? -13 -16.719 -13.562 1 81.88 47 GLY B O 1
ATOM 2059 N N . ASP B 1 48 ? -13.711 -14.516 -13 1 66.88 48 ASP B N 1
ATOM 2060 C CA . ASP B 1 48 ? -15.109 -14.727 -13.367 1 66.88 48 ASP B CA 1
ATOM 2061 C C . ASP B 1 48 ? -15.336 -14.414 -14.844 1 66.88 48 ASP B C 1
ATOM 2063 O O . ASP B 1 48 ? -15.086 -13.297 -15.297 1 66.88 48 ASP B O 1
ATOM 2067 N N . PHE B 1 49 ? -14.844 -15.07 -15.695 1 60.72 49 PHE B N 1
ATOM 2068 C CA . PHE B 1 49 ? -14.945 -14.836 -17.125 1 60.72 49 PHE B CA 1
ATOM 2069 C C . PHE B 1 49 ? -16.391 -14.57 -17.531 1 60.72 49 PHE B C 1
ATOM 2071 O O . PHE B 1 49 ? -16.859 -15.07 -18.562 1 60.72 49 PHE B O 1
ATOM 2078 N N . ASP B 1 50 ? -17.047 -13.938 -16.531 1 53.44 50 ASP B N 1
ATOM 2079 C CA . ASP B 1 50 ? -18.438 -13.672 -16.891 1 53.44 50 ASP B CA 1
ATOM 2080 C C . ASP B 1 50 ? -18.516 -12.773 -18.125 1 53.44 50 ASP B C 1
ATOM 2082 O O . ASP B 1 50 ? -19.5 -12.828 -18.875 1 53.44 50 ASP B O 1
ATOM 2086 N N . SER B 1 51 ? -17.625 -11.789 -18.141 1 49.25 51 SER B N 1
ATOM 2087 C CA . SER B 1 51 ? -17.797 -10.758 -19.156 1 49.25 51 SER B CA 1
ATOM 2088 C C . SER B 1 51 ? -17.172 -11.18 -20.484 1 49.25 51 SER B C 1
ATOM 2090 O O . SER B 1 51 ? -17 -10.359 -21.391 1 49.25 51 SER B O 1
ATOM 2092 N N . VAL B 1 52 ? -16.656 -12.25 -20.547 1 56.12 52 VAL B N 1
ATOM 2093 C CA . VAL B 1 52 ? -15.992 -12.602 -21.797 1 56.12 52 VAL B CA 1
ATOM 2094 C C . VAL B 1 52 ? -17.031 -13.094 -22.812 1 56.12 52 VAL B C 1
ATOM 2096 O O . VAL B 1 52 ? -18.047 -13.68 -22.422 1 56.12 52 VAL B O 1
ATOM 2099 N N . SER B 1 53 ? -16.953 -12.5 -23.953 1 56.09 53 SER B N 1
ATOM 2100 C CA . SER B 1 53 ? -17.828 -12.922 -25.047 1 56.09 53 SER B CA 1
ATOM 2101 C C . SER B 1 53 ? -17.734 -14.422 -25.281 1 56.09 53 SER B C 1
ATOM 2103 O O . SER B 1 53 ? -16.812 -15.078 -24.781 1 56.09 53 SER B O 1
ATOM 2105 N N . LYS B 1 54 ? -18.844 -15 -25.875 1 57.28 54 LYS B N 1
ATOM 2106 C CA . LYS B 1 54 ? -18.906 -16.422 -26.234 1 57.28 54 LYS B CA 1
ATOM 2107 C C . LYS B 1 54 ? -17.656 -16.859 -26.969 1 57.28 54 LYS B C 1
ATOM 2109 O O . LYS B 1 54 ? -17.141 -17.953 -26.734 1 57.28 54 LYS B O 1
ATOM 2114 N N . GLU B 1 55 ? -17.172 -15.977 -27.797 1 56.06 55 GLU B N 1
ATOM 2115 C CA . GLU B 1 55 ? -15.984 -16.281 -28.578 1 56.06 55 GLU B CA 1
ATOM 2116 C C . GLU B 1 55 ? -14.742 -16.344 -27.688 1 56.06 55 GLU B C 1
ATOM 2118 O O . GLU B 1 55 ? -13.906 -17.234 -27.828 1 56.06 55 GLU B O 1
ATOM 2123 N N . GLU B 1 56 ? -14.734 -15.445 -26.781 1 58.78 56 GLU B N 1
ATOM 2124 C CA . GLU B 1 56 ? -13.594 -15.398 -25.875 1 58.78 56 GLU B CA 1
ATOM 2125 C C . GLU B 1 56 ? -13.625 -16.562 -24.891 1 58.78 56 GLU B C 1
ATOM 2127 O O . GLU B 1 56 ? -12.586 -17.125 -24.547 1 58.78 56 GLU B O 1
ATOM 2132 N N . ARG B 1 57 ? -14.797 -16.891 -24.5 1 58.12 57 ARG B N 1
ATOM 2133 C CA . ARG B 1 57 ? -14.992 -18.031 -23.625 1 58.12 57 ARG B CA 1
ATOM 2134 C C . ARG B 1 57 ? -14.57 -19.328 -24.312 1 58.12 57 ARG B C 1
ATOM 2136 O O . ARG B 1 57 ? -13.969 -20.203 -23.672 1 58.12 57 ARG B O 1
ATOM 2143 N N . GLN B 1 58 ? -15.039 -19.406 -25.484 1 57.03 58 GLN B N 1
ATOM 2144 C CA . GLN B 1 58 ? -14.664 -20.594 -26.234 1 57.03 58 GLN B CA 1
ATOM 2145 C C . GLN B 1 58 ? -13.148 -20.719 -26.359 1 57.03 58 GLN B C 1
ATOM 2147 O O . GLN B 1 58 ? -12.594 -21.812 -26.234 1 57.03 58 GLN B O 1
ATOM 2152 N N . LEU B 1 59 ? -12.609 -19.672 -26.594 1 56.03 59 LEU B N 1
ATOM 2153 C CA . LEU B 1 59 ? -11.156 -19.672 -26.719 1 56.03 59 LEU B CA 1
ATOM 2154 C C . LEU B 1 59 ? -10.508 -20.047 -25.391 1 56.03 59 LEU B C 1
ATOM 2156 O O . LEU B 1 59 ? -9.539 -20.812 -25.359 1 56.03 59 LEU B O 1
ATOM 2160 N N . LEU B 1 60 ? -11.086 -19.469 -24.422 1 59.28 60 LEU B N 1
ATOM 2161 C CA . LEU B 1 60 ? -10.547 -19.719 -23.094 1 59.28 60 LEU B CA 1
ATOM 2162 C C . LEU B 1 60 ? -10.789 -21.156 -22.656 1 59.28 60 LEU B C 1
ATOM 2164 O O . LEU B 1 60 ? -9.906 -21.797 -22.094 1 59.28 60 LEU B O 1
ATOM 2168 N N . THR B 1 61 ? -12.055 -21.562 -22.719 1 55 61 THR B N 1
ATOM 2169 C CA . THR B 1 61 ? -12.398 -22.922 -22.297 1 55 61 THR B CA 1
ATOM 2170 C C . THR B 1 61 ? -11.633 -23.953 -23.125 1 55 61 THR B C 1
ATOM 2172 O O . THR B 1 61 ? -11.156 -24.953 -22.578 1 55 61 THR B O 1
ATOM 2175 N N . GLU B 1 62 ? -11.727 -23.719 -24.328 1 50.59 62 GLU B N 1
ATOM 2176 C CA . GLU B 1 62 ? -11.133 -24.719 -25.203 1 50.59 62 GLU B CA 1
ATOM 2177 C C . GLU B 1 62 ? -9.625 -24.812 -25 1 50.59 62 GLU B C 1
ATOM 2179 O O . GLU B 1 62 ? -9.055 -25.906 -25 1 50.59 62 GLU B O 1
ATOM 2184 N N . GLN B 1 63 ? -9.094 -23.719 -24.938 1 50.66 63 GLN B N 1
ATOM 2185 C CA . GLN B 1 63 ? -7.641 -23.766 -24.844 1 50.66 63 GLN B CA 1
ATOM 2186 C C . GLN B 1 63 ? -7.18 -23.844 -23.391 1 50.66 63 GLN B C 1
ATOM 2188 O O . GLN B 1 63 ? -6.113 -24.391 -23.109 1 50.66 63 GLN B O 1
ATOM 2193 N N . LEU B 1 64 ? -8.008 -23.172 -22.578 1 54.53 64 LEU B N 1
ATOM 2194 C CA . LEU B 1 64 ? -7.512 -23.031 -21.203 1 54.53 64 LEU B CA 1
ATOM 2195 C C . LEU B 1 64 ? -8.234 -23.969 -20.266 1 54.53 64 LEU B C 1
ATOM 2197 O O . LEU B 1 64 ? -9.461 -24.125 -20.344 1 54.53 64 LEU B O 1
ATOM 2201 N N . GLN B 1 65 ? -8.086 -25.203 -20.125 1 49.34 65 GLN B N 1
ATOM 2202 C CA . GLN B 1 65 ? -8.648 -25.984 -19.047 1 49.34 65 GLN B CA 1
ATOM 2203 C C . GLN B 1 65 ? -9.031 -25.109 -17.859 1 49.34 65 GLN B C 1
ATOM 2205 O O . GLN B 1 65 ? -8.523 -25.297 -16.75 1 49.34 65 GLN B O 1
ATOM 2210 N N . ILE B 1 66 ? -9.57 -24.016 -18.125 1 51.12 66 ILE B N 1
ATOM 2211 C CA . ILE B 1 66 ? -9.836 -22.953 -17.156 1 51.12 66 ILE B CA 1
ATOM 2212 C C . ILE B 1 66 ? -11.039 -23.328 -16.297 1 51.12 66 ILE B C 1
ATOM 2214 O O . ILE B 1 66 ? -12.109 -23.641 -16.828 1 51.12 66 ILE B O 1
ATOM 2218 N N . LYS B 1 67 ? -10.891 -23.891 -15.047 1 49.03 67 LYS B N 1
ATOM 2219 C CA . LYS B 1 67 ? -11.984 -24.109 -14.109 1 49.03 67 LYS B CA 1
ATOM 2220 C C . LYS B 1 67 ? -12.492 -22.781 -13.531 1 49.03 67 LYS B C 1
ATOM 2222 O O . LYS B 1 67 ? -11.734 -22.031 -12.93 1 49.03 67 LYS B O 1
ATOM 2227 N N . PRO B 1 68 ? -13.539 -22.297 -14.031 1 48.22 68 PRO B N 1
ATOM 2228 C CA . PRO B 1 68 ? -14.18 -21.156 -13.359 1 48.22 68 PRO B CA 1
ATOM 2229 C C . PRO B 1 68 ? -14.32 -21.375 -11.852 1 48.22 68 PRO B C 1
ATOM 2231 O O . PRO B 1 68 ? -14.75 -22.438 -11.414 1 48.22 68 PRO B O 1
ATOM 2234 N N . VAL B 1 69 ? -13.477 -20.953 -11.078 1 49.28 69 VAL B N 1
ATOM 2235 C CA . VAL B 1 69 ? -13.664 -21.078 -9.633 1 49.28 69 VAL B CA 1
ATOM 2236 C C . VAL B 1 69 ? -14.719 -20.062 -9.164 1 49.28 69 VAL B C 1
ATOM 2238 O O . VAL B 1 69 ? -14.672 -18.891 -9.539 1 49.28 69 VAL B O 1
ATOM 2241 N N . GLN B 1 70 ? -15.922 -20.594 -8.844 1 46.94 70 GLN B N 1
ATOM 2242 C CA . GLN B 1 70 ? -17.031 -19.781 -8.352 1 46.94 70 GLN B CA 1
ATOM 2243 C C . GLN B 1 70 ? -16.562 -18.797 -7.277 1 46.94 70 GLN B C 1
ATOM 2245 O O . GLN B 1 70 ? -15.789 -19.172 -6.391 1 46.94 70 GLN B O 1
ATOM 2250 N N . ALA B 1 71 ? -16.75 -17.594 -7.602 1 45.44 71 ALA B N 1
ATOM 2251 C CA . ALA B 1 71 ? -16.625 -16.422 -6.75 1 45.44 71 ALA B CA 1
ATOM 2252 C C . ALA B 1 71 ? -17.172 -16.688 -5.348 1 45.44 71 ALA B C 1
ATOM 2254 O O . ALA B 1 71 ? -17.359 -15.766 -4.559 1 45.44 71 ALA B O 1
ATOM 2255 N N . GLU B 1 72 ? -17.531 -18.109 -5.164 1 43.94 72 GLU B N 1
ATOM 2256 C CA . GLU B 1 72 ? -18.266 -18.156 -3.91 1 43.94 72 GLU B CA 1
ATOM 2257 C C . GLU B 1 72 ? -17.422 -17.672 -2.742 1 43.94 72 GLU B C 1
ATOM 2259 O O . GLU B 1 72 ? -17.953 -17.25 -1.711 1 43.94 72 GLU B O 1
ATOM 2264 N N . LYS B 1 73 ? -16.109 -18.094 -2.818 1 51.84 73 LYS B N 1
ATOM 2265 C CA . LYS B 1 73 ? -15.367 -17.844 -1.587 1 51.84 73 LYS B CA 1
ATOM 2266 C C . LYS B 1 73 ? -14.602 -16.531 -1.662 1 51.84 73 LYS B C 1
ATOM 2268 O O . LYS B 1 73 ? -14.359 -16.016 -2.752 1 51.84 73 LYS B O 1
ATOM 2273 N N . ALA B 1 74 ? -14.367 -15.797 -0.43 1 55.69 74 ALA B N 1
ATOM 2274 C CA . ALA B 1 74 ? -13.883 -14.531 0.104 1 55.69 74 ALA B CA 1
ATOM 2275 C C . ALA B 1 74 ? -12.461 -14.234 -0.369 1 55.69 74 ALA B C 1
ATOM 2277 O O . ALA B 1 74 ? -11.852 -13.25 0.046 1 55.69 74 ALA B O 1
ATOM 2278 N N . ASP B 1 75 ? -11.969 -15.203 -1.321 1 69.88 75 ASP B N 1
ATOM 2279 C CA . ASP B 1 75 ? -10.609 -14.789 -1.649 1 69.88 75 ASP B CA 1
ATOM 2280 C C . ASP B 1 75 ? -10.578 -14.008 -2.963 1 69.88 75 ASP B C 1
ATOM 2282 O O . ASP B 1 75 ? -11.469 -14.156 -3.803 1 69.88 75 ASP B O 1
ATOM 2286 N N . THR B 1 76 ? -9.703 -13.141 -3.104 1 87 76 THR B N 1
ATOM 2287 C CA . THR B 1 76 ? -9.523 -12.391 -4.34 1 87 76 THR B CA 1
ATOM 2288 C C . THR B 1 76 ? -9.055 -13.305 -5.469 1 87 76 THR B C 1
ATOM 2290 O O . THR B 1 76 ? -8.438 -14.336 -5.219 1 87 76 THR B O 1
ATOM 2293 N N . ASP B 1 77 ? -9.359 -13.047 -6.652 1 90.25 77 ASP B N 1
ATOM 2294 C CA . ASP B 1 77 ? -8.914 -13.82 -7.801 1 90.25 77 ASP B CA 1
ATOM 2295 C C . ASP B 1 77 ? -7.391 -13.938 -7.824 1 90.25 77 ASP B C 1
ATOM 2297 O O . ASP B 1 77 ? -6.848 -14.992 -8.164 1 90.25 77 ASP B O 1
ATOM 2301 N N . LEU B 1 78 ? -6.699 -12.953 -7.398 1 95.06 78 LEU B N 1
ATOM 2302 C CA . LEU B 1 78 ? -5.242 -13.008 -7.363 1 95.06 78 LEU B CA 1
ATOM 2303 C C . LEU B 1 78 ? -4.762 -14.008 -6.316 1 95.06 78 LEU B C 1
ATOM 2305 O O . LEU B 1 78 ? -3.795 -14.734 -6.547 1 95.06 78 LEU B O 1
ATOM 2309 N N . ALA B 1 79 ? -5.379 -13.992 -5.156 1 95.56 79 ALA B N 1
ATOM 2310 C CA . ALA B 1 79 ? -5.012 -14.961 -4.125 1 95.56 79 ALA B CA 1
ATOM 2311 C C . ALA B 1 79 ? -5.168 -16.391 -4.633 1 95.56 79 ALA B C 1
ATOM 2313 O O . ALA B 1 79 ? -4.293 -17.234 -4.414 1 95.56 79 ALA B O 1
ATOM 2314 N N . LEU B 1 80 ? -6.254 -16.641 -5.352 1 93.25 80 LEU B N 1
ATOM 2315 C CA . LEU B 1 80 ? -6.492 -17.953 -5.926 1 93.25 80 LEU B CA 1
ATOM 2316 C C . LEU B 1 80 ? -5.422 -18.312 -6.949 1 93.25 80 LEU B C 1
ATOM 2318 O O . LEU B 1 80 ? -4.957 -19.453 -7.004 1 93.25 80 LEU B O 1
ATOM 2322 N N . ALA B 1 81 ? -5.078 -17.359 -7.734 1 94.81 81 ALA B N 1
ATOM 2323 C CA . ALA B 1 81 ? -4.051 -17.578 -8.75 1 94.81 81 ALA B CA 1
ATOM 2324 C C . ALA B 1 81 ? -2.707 -17.906 -8.109 1 94.81 81 ALA B C 1
ATOM 2326 O O . ALA B 1 81 ? -2.006 -18.812 -8.562 1 94.81 81 ALA B O 1
ATOM 2327 N N . VAL B 1 82 ? -2.314 -17.219 -7.066 1 97 82 VAL B N 1
ATOM 2328 C CA . VAL B 1 82 ? -1.059 -17.484 -6.371 1 97 82 VAL B CA 1
ATOM 2329 C C . VAL B 1 82 ? -1.098 -18.875 -5.734 1 97 82 VAL B C 1
ATOM 2331 O O . VAL B 1 82 ? -0.141 -19.641 -5.848 1 97 82 VAL B O 1
ATOM 2334 N N . ASP B 1 83 ? -2.207 -19.172 -5.074 1 95.38 83 ASP B N 1
ATOM 2335 C CA . ASP B 1 83 ? -2.365 -20.484 -4.477 1 95.38 83 ASP B CA 1
ATOM 2336 C C . ASP B 1 83 ? -2.201 -21.594 -5.52 1 95.38 83 ASP B C 1
ATOM 2338 O O . ASP B 1 83 ? -1.518 -22.578 -5.277 1 95.38 83 ASP B O 1
ATOM 2342 N N . LYS B 1 84 ? -2.84 -21.375 -6.633 1 94 84 LYS B N 1
ATOM 2343 C CA . LYS B 1 84 ? -2.756 -22.344 -7.723 1 94 84 LYS B CA 1
ATOM 2344 C C . LYS B 1 84 ? -1.319 -22.484 -8.219 1 94 84 LYS B C 1
ATOM 2346 O O . LYS B 1 84 ? -0.834 -23.609 -8.422 1 94 84 LYS B O 1
ATOM 2351 N N . ALA B 1 85 ? -0.618 -21.406 -8.461 1 96.38 85 ALA B N 1
ATOM 2352 C CA . ALA B 1 85 ? 0.779 -21.422 -8.883 1 96.38 85 ALA B CA 1
ATOM 2353 C C . ALA B 1 85 ? 1.639 -22.219 -7.898 1 96.38 85 ALA B C 1
ATOM 2355 O O . ALA B 1 85 ? 2.426 -23.078 -8.297 1 96.38 85 ALA B O 1
ATOM 2356 N N . VAL B 1 86 ? 1.476 -21.953 -6.629 1 97 86 VAL B N 1
ATOM 2357 C CA . VAL B 1 86 ? 2.25 -22.625 -5.594 1 97 86 VAL B CA 1
ATOM 2358 C C . VAL B 1 86 ? 1.936 -24.125 -5.605 1 97 86 VAL B C 1
ATOM 2360 O O . VAL B 1 86 ? 2.842 -24.953 -5.516 1 97 86 VAL B O 1
ATOM 2363 N N . ALA B 1 87 ? 0.64 -24.422 -5.711 1 95.38 87 ALA B N 1
ATOM 2364 C CA . ALA B 1 87 ? 0.208 -25.828 -5.734 1 95.38 87 ALA B CA 1
ATOM 2365 C C . ALA B 1 87 ? 0.817 -26.562 -6.922 1 95.38 87 ALA B C 1
ATOM 2367 O O . ALA B 1 87 ? 1.09 -27.766 -6.84 1 95.38 87 ALA B O 1
ATOM 2368 N N . LEU B 1 88 ? 1.036 -25.875 -8.008 1 94.69 88 LEU B N 1
ATOM 2369 C CA . LEU B 1 88 ? 1.593 -26.453 -9.219 1 94.69 88 LEU B CA 1
ATOM 2370 C C . LEU B 1 88 ? 3.113 -26.547 -9.133 1 94.69 88 LEU B C 1
ATOM 2372 O O . LEU B 1 88 ? 3.764 -27.047 -10.055 1 94.69 88 LEU B O 1
ATOM 2376 N N . GLY B 1 89 ? 3.699 -26 -8.062 1 95.69 89 GLY B N 1
ATOM 2377 C CA . GLY B 1 89 ? 5.113 -26.188 -7.797 1 95.69 89 GLY B CA 1
ATOM 2378 C C . GLY B 1 89 ? 5.953 -24.953 -8.078 1 95.69 89 GLY B C 1
ATOM 2379 O O . GLY B 1 89 ? 7.176 -24.984 -7.953 1 95.69 89 GLY B O 1
ATOM 2380 N N . PHE B 1 90 ? 5.312 -23.891 -8.492 1 96.81 90 PHE B N 1
ATOM 2381 C CA . PHE B 1 90 ? 6.062 -22.656 -8.703 1 96.81 90 PHE B CA 1
ATOM 2382 C C . PHE B 1 90 ? 6.52 -22.062 -7.375 1 96.81 90 PHE B C 1
ATOM 2384 O O . PHE B 1 90 ? 5.742 -21.984 -6.418 1 96.81 90 PHE B O 1
ATOM 2391 N N . ASP B 1 91 ? 7.777 -21.656 -7.305 1 97.31 91 ASP B N 1
ATOM 2392 C CA . ASP B 1 91 ? 8.32 -21.078 -6.07 1 97.31 91 ASP B CA 1
ATOM 2393 C C . ASP B 1 91 ? 8.812 -19.656 -6.297 1 97.31 91 ASP B C 1
ATOM 2395 O O . ASP B 1 91 ? 9.359 -19.031 -5.387 1 97.31 91 ASP B O 1
ATOM 2399 N N . SER B 1 92 ? 8.711 -19.188 -7.5 1 97.12 92 SER B N 1
ATOM 2400 C CA . SER B 1 92 ? 9 -17.797 -7.887 1 97.12 92 SER B CA 1
ATOM 2401 C C . SER B 1 92 ? 7.863 -17.219 -8.711 1 97.12 92 SER B C 1
ATOM 2403 O O . SER B 1 92 ? 7.559 -17.703 -9.797 1 97.12 92 SER B O 1
ATOM 2405 N N . ILE B 1 93 ? 7.23 -16.203 -8.164 1 97.62 93 ILE B N 1
ATOM 2406 C CA . ILE B 1 93 ? 6.039 -15.633 -8.797 1 97.62 93 ILE B CA 1
ATOM 2407 C C . ILE B 1 93 ? 6.215 -14.125 -8.961 1 97.62 93 ILE B C 1
ATOM 2409 O O . ILE B 1 93 ? 6.531 -13.422 -7.996 1 97.62 93 ILE B O 1
ATOM 2413 N N . THR B 1 94 ? 6.035 -13.633 -10.141 1 97.44 94 THR B N 1
ATOM 2414 C CA . THR B 1 94 ? 6.016 -12.195 -10.391 1 97.44 94 THR B CA 1
ATOM 2415 C C . THR B 1 94 ? 4.617 -11.734 -10.789 1 97.44 94 THR B C 1
ATOM 2417 O O . THR B 1 94 ? 4.016 -12.281 -11.719 1 97.44 94 THR B O 1
ATOM 2420 N N . ILE B 1 95 ? 4.125 -10.773 -10.133 1 97.75 95 ILE B N 1
ATOM 2421 C CA . ILE B 1 95 ? 2.785 -10.25 -10.375 1 97.75 95 ILE B CA 1
ATOM 2422 C C . ILE B 1 95 ? 2.873 -8.914 -11.109 1 97.75 95 ILE B C 1
ATOM 2424 O O . ILE B 1 95 ? 3.594 -8.008 -10.68 1 97.75 95 ILE B O 1
ATOM 2428 N N . TYR B 1 96 ? 2.184 -8.82 -12.211 1 97 96 TYR B N 1
ATOM 2429 C CA . TYR B 1 96 ? 2.096 -7.59 -12.992 1 97 96 TYR B CA 1
ATOM 2430 C C . TYR B 1 96 ? 0.661 -7.078 -13.047 1 97 96 TYR B C 1
ATOM 2432 O O . TYR B 1 96 ? -0.287 -7.863 -12.969 1 97 96 TYR B O 1
ATOM 2440 N N . GLY B 1 97 ? 0.512 -5.766 -13.18 1 96.94 97 GLY B N 1
ATOM 2441 C CA . GLY B 1 97 ? -0.803 -5.168 -13.352 1 96.94 97 GLY B CA 1
ATOM 2442 C C . GLY B 1 97 ? -1.621 -5.148 -12.07 1 96.94 97 GLY B C 1
ATOM 2443 O O . GLY B 1 97 ? -2.854 -5.188 -12.117 1 96.94 97 GLY B O 1
ATOM 2444 N N . ALA B 1 98 ? -0.973 -5.199 -10.93 1 96.5 98 ALA B N 1
ATOM 2445 C CA . ALA B 1 98 ? -1.68 -5.266 -9.656 1 96.5 98 ALA B CA 1
ATOM 2446 C C . ALA B 1 98 ? -1.577 -3.939 -8.906 1 96.5 98 ALA B C 1
ATOM 2448 O O . ALA B 1 98 ? -2.006 -3.838 -7.754 1 96.5 98 ALA B O 1
ATOM 2449 N N . THR B 1 99 ? -0.913 -2.916 -9.477 1 96.81 99 THR B N 1
ATOM 2450 C CA . THR B 1 99 ? -0.756 -1.614 -8.836 1 96.81 99 THR B CA 1
ATOM 2451 C C . THR B 1 99 ? -1.673 -0.581 -9.484 1 96.81 99 THR B C 1
ATOM 2453 O O . THR B 1 99 ? -2.189 -0.802 -10.578 1 96.81 99 THR B O 1
ATOM 2456 N N . GLY B 1 100 ? -1.935 0.503 -8.711 1 92.75 100 GLY B N 1
ATOM 2457 C CA . GLY B 1 100 ? -2.85 1.513 -9.219 1 92.75 100 GLY B CA 1
ATOM 2458 C C . GLY B 1 100 ? -4.305 1.1 -9.125 1 92.75 100 GLY B C 1
ATOM 2459 O O . GLY B 1 100 ? -4.617 0.009 -8.641 1 92.75 100 GLY B O 1
ATOM 2460 N N . GLY B 1 101 ? -5.207 2.01 -9.531 1 94.19 101 GLY B N 1
ATOM 2461 C CA . GLY B 1 101 ? -6.625 1.704 -9.484 1 94.19 101 GLY B CA 1
ATOM 2462 C C . GLY B 1 101 ? -7.156 1.515 -8.078 1 94.19 101 GLY B C 1
ATOM 2463 O O . GLY B 1 101 ? -6.988 2.389 -7.223 1 94.19 101 GLY B O 1
ATOM 2464 N N . ARG B 1 102 ? -7.777 0.334 -7.961 1 95.62 102 ARG B N 1
ATOM 2465 C CA . ARG B 1 102 ? -8.297 0.003 -6.637 1 95.62 102 ARG B CA 1
ATOM 2466 C C . ARG B 1 102 ? -7.168 -0.422 -5.703 1 95.62 102 ARG B C 1
ATOM 2468 O O . ARG B 1 102 ? -6.594 -1.501 -5.863 1 95.62 102 ARG B O 1
ATOM 2475 N N . LEU B 1 103 ? -6.949 0.387 -4.656 1 97.88 103 LEU B N 1
ATOM 2476 C CA . LEU B 1 103 ? -5.816 0.151 -3.773 1 97.88 103 LEU B CA 1
ATOM 2477 C C . LEU B 1 103 ? -6.137 -0.937 -2.754 1 97.88 103 LEU B C 1
ATOM 2479 O O . LEU B 1 103 ? -5.234 -1.482 -2.115 1 97.88 103 LEU B O 1
ATOM 2483 N N . ASP B 1 104 ? -7.434 -1.295 -2.578 1 97.44 104 ASP B N 1
ATOM 2484 C CA . ASP B 1 104 ? -7.727 -2.451 -1.737 1 97.44 104 ASP B CA 1
ATOM 2485 C C . ASP B 1 104 ? -7.246 -3.744 -2.395 1 97.44 104 ASP B C 1
ATOM 2487 O O . ASP B 1 104 ? -6.734 -4.637 -1.718 1 97.44 104 ASP B O 1
ATOM 2491 N N . HIS B 1 105 ? -7.352 -3.793 -3.742 1 95.62 105 HIS B N 1
ATOM 2492 C CA . HIS B 1 105 ? -6.793 -4.93 -4.465 1 95.62 105 HIS B CA 1
ATOM 2493 C C . HIS B 1 105 ? -5.27 -4.941 -4.387 1 95.62 105 HIS B C 1
ATOM 2495 O O . HIS B 1 105 ? -4.66 -5.996 -4.219 1 95.62 105 HIS B O 1
ATOM 2501 N N . PHE B 1 106 ? -4.715 -3.797 -4.559 1 98.06 106 PHE B N 1
ATOM 2502 C CA . PHE B 1 106 ? -3.268 -3.691 -4.43 1 98.06 106 PHE B CA 1
ATOM 2503 C C . PHE B 1 106 ? -2.807 -4.203 -3.07 1 98.06 106 PHE B C 1
ATOM 2505 O O . PHE B 1 106 ? -1.838 -4.961 -2.982 1 98.06 106 PHE B O 1
ATOM 2512 N N . PHE B 1 107 ? -3.459 -3.832 -2.008 1 98.25 107 PHE B N 1
ATOM 2513 C CA . PHE B 1 107 ? -3.084 -4.301 -0.679 1 98.25 107 PHE B CA 1
ATOM 2514 C C . PHE B 1 107 ? -3.318 -5.801 -0.547 1 98.25 107 PHE B C 1
ATOM 2516 O O . PHE B 1 107 ? -2.613 -6.48 0.199 1 98.25 107 PHE B O 1
ATOM 2523 N N . GLY B 1 108 ? -4.32 -6.297 -1.288 1 97.25 108 GLY B N 1
ATOM 2524 C CA . GLY B 1 108 ? -4.441 -7.742 -1.37 1 97.25 108 GLY B CA 1
ATOM 2525 C C . GLY B 1 108 ? -3.186 -8.422 -1.88 1 97.25 108 GLY B C 1
ATOM 2526 O O . GLY B 1 108 ? -2.758 -9.438 -1.332 1 97.25 108 GLY B O 1
ATOM 2527 N N . ALA B 1 109 ? -2.629 -7.859 -2.92 1 97.88 109 ALA B N 1
ATOM 2528 C CA . ALA B 1 109 ? -1.377 -8.383 -3.461 1 97.88 109 ALA B CA 1
ATOM 2529 C C . ALA B 1 109 ? -0.261 -8.32 -2.422 1 97.88 109 ALA B C 1
ATOM 2531 O O . ALA B 1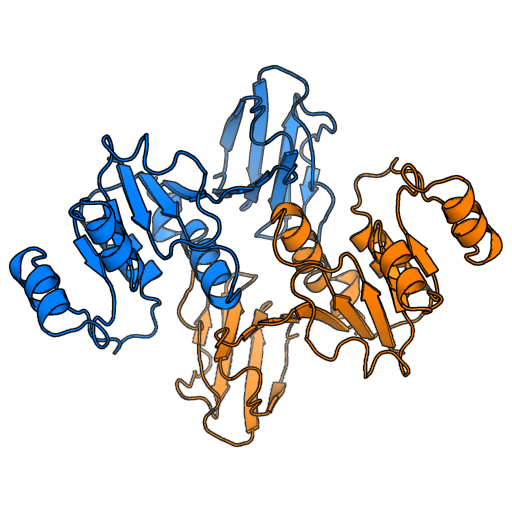 109 ? 0.5 -9.281 -2.26 1 97.88 109 ALA B O 1
ATOM 2532 N N . ILE B 1 110 ? -0.172 -7.215 -1.701 1 98.44 110 ILE B N 1
ATOM 2533 C CA . ILE B 1 110 ? 0.86 -7.039 -0.686 1 98.44 110 ILE B CA 1
ATOM 2534 C C . ILE B 1 110 ? 0.689 -8.086 0.413 1 98.44 110 ILE B C 1
ATOM 2536 O O . ILE B 1 110 ? 1.67 -8.664 0.889 1 98.44 110 ILE B O 1
ATOM 2540 N N . GLN B 1 111 ? -0.562 -8.344 0.821 1 97.88 111 GLN B N 1
ATOM 2541 C CA . GLN B 1 111 ? -0.82 -9.352 1.844 1 97.88 111 GLN B CA 1
ATOM 2542 C C . GLN B 1 111 ? -0.305 -10.719 1.41 1 97.88 111 GLN B C 1
ATOM 2544 O O . GLN B 1 111 ? 0.176 -11.5 2.236 1 97.88 111 GLN B O 1
ATOM 2549 N N . LEU B 1 112 ? -0.383 -11.008 0.126 1 97.88 112 LEU B N 1
ATOM 2550 C CA . LEU B 1 112 ? 0.1 -12.289 -0.375 1 97.88 112 LEU B CA 1
ATOM 2551 C C . LEU B 1 112 ? 1.611 -12.406 -0.211 1 97.88 112 LEU B C 1
ATOM 2553 O O . LEU B 1 112 ? 2.133 -13.492 0.051 1 97.88 112 LEU B O 1
ATOM 2557 N N . LEU B 1 113 ? 2.352 -11.281 -0.341 1 98.12 113 LEU B N 1
ATOM 2558 C CA . LEU B 1 113 ? 3.791 -11.281 -0.108 1 98.12 113 LEU B CA 1
ATOM 2559 C C . LEU B 1 113 ? 4.105 -11.617 1.345 1 98.12 113 LEU B C 1
ATOM 2561 O O . LEU B 1 113 ? 5.156 -12.195 1.638 1 98.12 113 LEU B O 1
ATOM 2565 N N . LEU B 1 114 ? 3.174 -11.258 2.213 1 97.31 114 LEU B N 1
ATOM 2566 C CA . LEU B 1 114 ? 3.412 -11.336 3.65 1 97.31 114 LEU B CA 1
ATOM 2567 C C . LEU B 1 114 ? 2.85 -12.633 4.223 1 97.31 114 LEU B C 1
ATOM 2569 O O . LEU B 1 114 ? 2.961 -12.883 5.426 1 97.31 114 LEU B O 1
ATOM 2573 N N . LYS B 1 115 ? 2.264 -13.406 3.418 1 96.56 115 LYS B N 1
ATOM 2574 C CA . LYS B 1 115 ? 1.607 -14.625 3.889 1 96.56 115 LYS B CA 1
ATOM 2575 C C . LYS B 1 115 ? 2.631 -15.664 4.348 1 96.56 115 LYS B C 1
ATOM 2577 O O . LYS B 1 115 ? 3.48 -16.094 3.562 1 96.56 115 LYS B O 1
ATOM 2582 N N . LYS B 1 116 ? 2.51 -16.141 5.574 1 95.12 116 LYS B N 1
ATOM 2583 C CA . LYS B 1 116 ? 3.459 -17.062 6.195 1 95.12 116 LYS B CA 1
ATOM 2584 C C . LYS B 1 116 ? 3.564 -18.359 5.402 1 95.12 116 LYS B C 1
ATOM 2586 O O . LYS B 1 116 ? 4.656 -18.922 5.262 1 95.12 116 LYS B O 1
ATOM 2591 N N . ALA B 1 117 ? 2.488 -18.766 4.871 1 95 117 ALA B N 1
ATOM 2592 C CA . ALA B 1 117 ? 2.438 -20.016 4.133 1 95 117 ALA B CA 1
ATOM 2593 C C . ALA B 1 117 ? 3.328 -19.969 2.893 1 95 117 ALA B C 1
ATOM 2595 O O . ALA B 1 117 ? 3.709 -21 2.346 1 95 117 ALA B O 1
ATOM 2596 N N . TYR B 1 118 ? 3.648 -18.719 2.451 1 96.62 118 TYR B N 1
ATOM 2597 C CA . TYR B 1 118 ? 4.473 -18.578 1.254 1 96.62 118 TYR B CA 1
ATOM 2598 C C . TYR B 1 118 ? 5.922 -18.297 1.619 1 96.62 118 TYR B C 1
ATOM 2600 O O . TYR B 1 118 ? 6.82 -19.062 1.284 1 96.62 118 TYR B O 1
ATOM 2608 N N . TYR B 1 119 ? 6.16 -17.234 2.418 1 93.94 119 TYR B N 1
ATOM 2609 C CA . TYR B 1 119 ? 7.543 -16.812 2.611 1 93.94 119 TYR B CA 1
ATOM 2610 C C . TYR B 1 119 ? 8.289 -17.781 3.51 1 93.94 119 TYR B C 1
ATOM 2612 O O . TYR B 1 119 ? 9.516 -17.922 3.4 1 93.94 119 TYR B O 1
ATOM 2620 N N . LYS B 1 120 ? 7.59 -18.578 4.363 1 94.56 120 LYS B N 1
ATOM 2621 C CA . LYS B 1 120 ? 8.258 -19.562 5.211 1 94.56 120 LYS B CA 1
ATOM 2622 C C . LYS B 1 120 ? 8.562 -20.844 4.434 1 94.56 120 LYS B C 1
ATOM 2624 O O . LYS B 1 120 ? 9.336 -21.688 4.895 1 94.56 120 LYS B O 1
ATOM 2629 N N . HIS B 1 121 ? 7.977 -20.984 3.295 1 95.06 121 HIS B N 1
ATOM 2630 C CA . HIS B 1 121 ? 8.219 -22.172 2.477 1 95.06 121 HIS B CA 1
ATOM 2631 C C . HIS B 1 121 ? 8.984 -21.812 1.207 1 95.06 121 HIS B C 1
ATOM 2633 O O . HIS B 1 121 ? 8.812 -22.469 0.173 1 95.06 121 HIS B O 1
ATOM 2639 N N . ASP B 1 122 ? 9.641 -20.75 1.27 1 94.5 122 ASP B N 1
ATOM 2640 C CA . ASP B 1 122 ? 10.609 -20.328 0.266 1 94.5 122 ASP B CA 1
ATOM 2641 C C . ASP B 1 122 ? 9.922 -20 -1.059 1 94.5 122 ASP B C 1
ATOM 2643 O O . ASP B 1 122 ? 10.461 -20.281 -2.129 1 94.5 122 ASP B O 1
ATOM 2647 N N . VAL B 1 123 ? 8.664 -19.641 -1.009 1 97.19 123 VAL B N 1
ATOM 2648 C CA . VAL B 1 123 ? 7.992 -19.094 -2.18 1 97.19 123 VAL B CA 1
ATOM 2649 C C . VAL B 1 123 ? 8.25 -17.594 -2.264 1 97.19 123 VAL B C 1
ATOM 2651 O O . VAL B 1 123 ? 7.895 -16.844 -1.352 1 97.19 123 VAL B O 1
ATOM 2654 N N . HIS B 1 124 ? 8.906 -17.188 -3.322 1 96.94 124 HIS B N 1
ATOM 2655 C CA . HIS B 1 124 ? 9.227 -15.773 -3.529 1 96.94 124 HIS B CA 1
ATOM 2656 C C . HIS B 1 124 ? 8.203 -15.102 -4.438 1 96.94 124 HIS B C 1
ATOM 2658 O O . HIS B 1 124 ? 7.984 -15.539 -5.566 1 96.94 124 HIS B O 1
ATOM 2664 N N . ILE B 1 125 ? 7.559 -14.094 -3.924 1 98.31 125 ILE B N 1
ATOM 2665 C CA . ILE B 1 125 ? 6.562 -13.352 -4.691 1 98.31 125 ILE B CA 1
ATOM 2666 C C . ILE B 1 125 ? 6.992 -11.891 -4.805 1 98.31 125 ILE B C 1
ATOM 2668 O O . ILE B 1 125 ? 7.449 -11.297 -3.826 1 98.31 125 ILE B O 1
ATOM 2672 N N . GLU B 1 126 ? 6.902 -11.305 -5.957 1 98.38 126 GLU B N 1
ATOM 2673 C CA . GLU B 1 126 ? 7.184 -9.883 -6.133 1 98.38 126 GLU B CA 1
ATOM 2674 C C . GLU B 1 126 ? 6.121 -9.211 -7 1 98.38 126 GLU B C 1
ATOM 2676 O O . GLU B 1 126 ? 5.473 -9.867 -7.816 1 98.38 126 GLU B O 1
ATOM 2681 N N . VAL B 1 127 ? 5.875 -7.984 -6.789 1 98.5 127 VAL B N 1
ATOM 2682 C CA . VAL B 1 127 ? 5.008 -7.133 -7.594 1 98.5 127 VAL B CA 1
ATOM 2683 C C . VAL B 1 127 ? 5.852 -6.113 -8.359 1 98.5 127 VAL B C 1
ATOM 2685 O O . VAL B 1 127 ? 6.656 -5.395 -7.762 1 98.5 127 VAL B O 1
ATOM 2688 N N . ILE B 1 128 ? 5.691 -6.082 -9.68 1 97.44 128 ILE B N 1
ATOM 2689 C CA . ILE B 1 128 ? 6.492 -5.176 -10.492 1 97.44 128 ILE B CA 1
ATOM 2690 C C . ILE B 1 128 ? 5.574 -4.324 -11.375 1 97.44 128 ILE B C 1
ATOM 2692 O O . ILE B 1 128 ? 4.605 -4.832 -11.945 1 97.44 128 ILE B O 1
ATOM 2696 N N . ASP B 1 129 ? 5.762 -3.033 -11.367 1 97 129 ASP B N 1
ATOM 2697 C CA . ASP B 1 129 ? 5.172 -2.15 -12.375 1 97 129 ASP B CA 1
ATOM 2698 C C . ASP B 1 129 ? 6.227 -1.235 -12.992 1 97 129 ASP B C 1
ATOM 2700 O O . ASP B 1 129 ? 7.426 -1.476 -12.844 1 97 129 ASP B O 1
ATOM 2704 N N . GLN B 1 130 ? 5.812 -0.226 -13.719 1 95.69 130 GLN B N 1
ATOM 2705 C CA . GLN B 1 130 ? 6.742 0.586 -14.5 1 95.69 130 GLN B CA 1
ATOM 2706 C C . GLN B 1 130 ? 7.66 1.396 -13.594 1 95.69 130 GLN B C 1
ATOM 2708 O O . GLN B 1 130 ? 8.758 1.782 -13.992 1 95.69 130 GLN B O 1
ATOM 2713 N N . GLN B 1 131 ? 7.285 1.588 -12.305 1 97.19 131 GLN B N 1
ATOM 2714 C CA . GLN B 1 131 ? 8.047 2.486 -11.445 1 97.19 131 GLN B CA 1
ATOM 2715 C C . GLN B 1 131 ? 8.5 1.776 -10.172 1 97.19 131 GLN B C 1
ATOM 2717 O O . GLN B 1 131 ? 9.289 2.322 -9.398 1 97.19 131 GLN B O 1
ATOM 2722 N N . ASN B 1 132 ? 7.988 0.577 -9.961 1 98.06 132 ASN B N 1
ATOM 2723 C CA . ASN B 1 132 ? 8.195 -0.026 -8.648 1 98.06 132 ASN B CA 1
ATOM 2724 C C . ASN B 1 132 ? 8.445 -1.528 -8.758 1 98.06 132 ASN B C 1
ATOM 2726 O O . ASN B 1 132 ? 7.859 -2.199 -9.609 1 98.06 132 ASN B O 1
ATOM 2730 N N . LYS B 1 133 ? 9.281 -2.047 -7.934 1 98 133 LYS B N 1
ATOM 2731 C CA . LYS B 1 133 ? 9.477 -3.459 -7.621 1 98 133 LYS B CA 1
ATOM 2732 C C . LYS B 1 133 ? 9.344 -3.713 -6.125 1 98 133 LYS B C 1
ATOM 2734 O O . LYS B 1 133 ? 10.078 -3.131 -5.324 1 98 133 LYS B O 1
ATOM 2739 N N . ILE B 1 134 ? 8.391 -4.543 -5.75 1 98.75 134 ILE B N 1
ATOM 2740 C CA . ILE B 1 134 ? 8.078 -4.75 -4.34 1 98.75 134 ILE B CA 1
ATOM 2741 C C . ILE B 1 134 ? 8.25 -6.227 -3.982 1 98.75 134 ILE B C 1
ATOM 2743 O O . ILE B 1 134 ? 7.758 -7.105 -4.691 1 98.75 134 ILE B O 1
ATOM 2747 N N . GLU B 1 135 ? 8.891 -6.547 -2.951 1 98.44 135 GLU B N 1
ATOM 2748 C CA . GLU B 1 135 ? 9.031 -7.914 -2.461 1 98.44 135 GLU B CA 1
ATOM 2749 C C . GLU B 1 135 ? 9.266 -7.941 -0.954 1 98.44 135 GLU B C 1
ATOM 2751 O O . GLU B 1 135 ? 9.648 -6.926 -0.364 1 98.44 135 GLU B O 1
ATOM 2756 N N . LEU B 1 136 ? 8.961 -9.023 -0.332 1 98 136 LEU B N 1
ATOM 2757 C CA . LEU B 1 136 ? 9.273 -9.25 1.075 1 98 136 LEU B CA 1
ATOM 2758 C C . LEU B 1 136 ? 10.719 -9.711 1.243 1 98 136 LEU B C 1
ATOM 2760 O O . LEU B 1 136 ? 11.18 -10.586 0.516 1 98 136 LEU B O 1
ATOM 2764 N N . LEU B 1 137 ? 11.453 -9.094 2.145 1 95.62 137 LEU B N 1
ATOM 2765 C CA . LEU B 1 137 ? 12.781 -9.578 2.514 1 95.62 137 LEU B CA 1
ATOM 2766 C C . LEU B 1 137 ? 12.719 -10.43 3.779 1 95.62 137 LEU B C 1
ATOM 2768 O O . LEU B 1 137 ? 12.414 -9.914 4.859 1 95.62 137 LEU B O 1
ATOM 2772 N N . PRO B 1 138 ? 12.984 -11.68 3.68 1 92.06 138 PRO B N 1
ATOM 2773 C CA . PRO B 1 138 ? 12.938 -12.516 4.879 1 92.06 138 PRO B CA 1
ATOM 2774 C C . PRO B 1 138 ? 14.094 -12.227 5.84 1 92.06 138 PRO B C 1
ATOM 2776 O O . PRO B 1 138 ? 15.031 -11.508 5.484 1 92.06 138 PRO B O 1
ATOM 2779 N N . LYS B 1 139 ? 13.922 -12.734 7.059 1 94.88 139 LYS B N 1
ATOM 2780 C CA . LYS B 1 139 ? 15.008 -12.648 8.023 1 94.88 139 LYS B CA 1
ATOM 2781 C C . LYS B 1 139 ? 16.297 -13.227 7.453 1 94.88 139 LYS B C 1
ATOM 2783 O O . LYS B 1 139 ? 16.281 -14.258 6.777 1 94.88 139 LYS B O 1
ATOM 2788 N N . GLY B 1 140 ? 17.422 -12.492 7.715 1 96.56 140 GLY B N 1
ATOM 2789 C CA . GLY B 1 140 ? 18.719 -12.945 7.23 1 96.56 140 GLY B CA 1
ATOM 2790 C C . GLY B 1 140 ? 19.5 -11.867 6.508 1 96.56 140 GLY B C 1
ATOM 2791 O O . GLY B 1 140 ? 19.156 -10.688 6.586 1 96.56 140 GLY B O 1
ATOM 2792 N N . GLN B 1 141 ? 20.562 -12.305 5.875 1 97.62 141 GLN B N 1
ATOM 2793 C CA . GLN B 1 141 ? 21.422 -11.398 5.145 1 97.62 141 GLN B CA 1
ATOM 2794 C C . GLN B 1 141 ? 21.141 -11.438 3.648 1 97.62 141 GLN B C 1
ATOM 2796 O O . GLN B 1 141 ? 20.984 -12.516 3.07 1 97.62 141 GLN B O 1
ATOM 2801 N N . HIS B 1 142 ? 21.031 -10.266 3.102 1 97.38 142 HIS B N 1
ATOM 2802 C CA . HIS B 1 142 ? 20.734 -10.133 1.68 1 97.38 142 HIS B CA 1
ATOM 2803 C C . HIS B 1 142 ? 21.734 -9.188 1.001 1 97.38 142 HIS B C 1
ATOM 2805 O O . HIS B 1 142 ? 22.188 -8.227 1.613 1 97.38 142 HIS B O 1
ATOM 2811 N N . THR B 1 143 ? 22.062 -9.508 -0.206 1 97.31 143 THR B N 1
ATOM 2812 C CA . THR B 1 143 ? 22.844 -8.609 -1.051 1 97.31 143 THR B CA 1
ATOM 2813 C C . THR B 1 143 ? 21.953 -7.965 -2.113 1 97.31 143 THR B C 1
ATOM 2815 O O . THR B 1 143 ? 21.203 -8.656 -2.811 1 97.31 143 THR B O 1
ATOM 2818 N N . VAL B 1 144 ? 21.984 -6.676 -2.164 1 96.5 144 VAL B N 1
ATOM 2819 C CA . VAL B 1 144 ? 21.203 -5.949 -3.16 1 96.5 144 VAL B CA 1
ATOM 2820 C C . VAL B 1 144 ? 22.141 -5.219 -4.121 1 96.5 144 VAL B C 1
ATOM 2822 O O . VAL B 1 144 ? 23.141 -4.641 -3.699 1 96.5 144 VAL B O 1
ATOM 2825 N N . GLU B 1 145 ? 21.844 -5.27 -5.348 1 96.75 145 GLU B N 1
ATOM 2826 C CA . GLU B 1 145 ? 22.672 -4.641 -6.371 1 96.75 145 GLU B CA 1
ATOM 2827 C C . GLU B 1 145 ? 22.141 -3.264 -6.746 1 96.75 145 GLU B C 1
ATOM 2829 O O . GLU B 1 145 ? 20.922 -3.039 -6.727 1 96.75 145 GLU B O 1
ATOM 2834 N N . LYS B 1 146 ? 23.062 -2.463 -7.066 1 96 146 LYS B N 1
ATOM 2835 C CA . LYS B 1 146 ? 22.656 -1.181 -7.633 1 96 146 LYS B CA 1
ATOM 2836 C C . LYS B 1 146 ? 21.891 -1.376 -8.938 1 96 146 LYS B C 1
ATOM 2838 O O . LYS B 1 146 ? 22.281 -2.199 -9.773 1 96 146 LYS B O 1
ATOM 2843 N N . ASP B 1 147 ? 20.766 -0.778 -9.023 1 93.62 147 ASP B N 1
ATOM 2844 C CA . ASP B 1 147 ? 19.906 -0.867 -10.203 1 93.62 147 ASP B CA 1
ATOM 2845 C C . ASP B 1 147 ? 19.578 0.521 -10.742 1 93.62 147 ASP B C 1
ATOM 2847 O O . ASP B 1 147 ? 18.844 1.281 -10.109 1 93.62 147 ASP B O 1
ATOM 2851 N N . LYS B 1 148 ? 20.062 0.841 -11.906 1 91.62 148 LYS B N 1
ATOM 2852 C CA . LYS B 1 148 ? 19.859 2.162 -12.492 1 91.62 148 LYS B CA 1
ATOM 2853 C C . LYS B 1 148 ? 18.391 2.391 -12.852 1 91.62 148 LYS B C 1
ATOM 2855 O O . LYS B 1 148 ? 17.938 3.533 -12.891 1 91.62 148 LYS B O 1
ATOM 2860 N N . SER B 1 149 ? 17.641 1.308 -13.117 1 91.38 149 SER B N 1
ATOM 2861 C CA . SER B 1 149 ? 16.234 1.42 -13.477 1 91.38 149 SER B CA 1
ATOM 2862 C C . SER B 1 149 ? 15.383 1.796 -12.266 1 91.38 149 SER B C 1
ATOM 2864 O O . SER B 1 149 ? 14.305 2.379 -12.414 1 91.38 149 SER B O 1
ATOM 2866 N N . TYR B 1 150 ? 15.836 1.379 -11.086 1 95.5 150 TYR B N 1
ATOM 2867 C CA . TYR B 1 150 ? 15.188 1.698 -9.82 1 95.5 150 TYR B CA 1
ATOM 2868 C C . TYR B 1 150 ? 16.188 2.236 -8.812 1 95.5 150 TYR B C 1
ATOM 2870 O O . TYR B 1 150 ? 16.594 1.528 -7.883 1 95.5 150 TYR B O 1
ATOM 2878 N N . PRO B 1 151 ? 16.531 3.48 -8.898 1 95.5 151 PRO B N 1
ATOM 2879 C CA . PRO B 1 151 ? 17.625 4.016 -8.094 1 95.5 151 PRO B CA 1
ATOM 2880 C C . PRO B 1 151 ? 17.266 4.121 -6.609 1 95.5 151 PRO B C 1
ATOM 2882 O O . PRO B 1 151 ? 18.156 4.125 -5.754 1 95.5 151 PRO B O 1
ATOM 2885 N N . TYR B 1 152 ? 15.992 4.254 -6.32 1 96.44 152 TYR B N 1
ATOM 2886 C CA . TYR B 1 152 ? 15.586 4.395 -4.926 1 96.44 152 TYR B CA 1
ATOM 2887 C C . TYR B 1 152 ? 15.211 3.043 -4.328 1 96.44 152 TYR B C 1
ATOM 2889 O O . TYR B 1 152 ? 14.609 2.203 -5 1 96.44 152 TYR B O 1
ATOM 2897 N N . ILE B 1 153 ? 15.633 2.801 -3.107 1 97.75 153 ILE B N 1
ATOM 2898 C CA . ILE B 1 153 ? 15.297 1.574 -2.391 1 97.75 153 ILE B CA 1
ATOM 2899 C C . ILE B 1 153 ? 14.797 1.915 -0.988 1 97.75 153 ILE B C 1
ATOM 2901 O O . ILE B 1 153 ? 15.406 2.729 -0.287 1 97.75 153 ILE B O 1
ATOM 2905 N N . SER B 1 154 ? 13.664 1.446 -0.619 1 98 154 SER B N 1
ATOM 2906 C CA . SER B 1 154 ? 13.031 1.69 0.674 1 98 154 SER B CA 1
ATOM 2907 C C . SER B 1 154 ? 12.758 0.384 1.411 1 98 154 SER B C 1
ATOM 2909 O O . SER B 1 154 ? 12.609 -0.668 0.786 1 98 154 SER B O 1
ATOM 2911 N N . PHE B 1 155 ? 12.75 0.452 2.693 1 98.25 155 PHE B N 1
ATOM 2912 C CA . PHE B 1 155 ? 12.453 -0.676 3.57 1 98.25 155 PHE B CA 1
ATOM 2913 C C . PHE B 1 155 ? 11.32 -0.34 4.527 1 98.25 155 PHE B C 1
ATOM 2915 O O . PHE B 1 155 ? 11.492 0.461 5.449 1 98.25 155 PHE B O 1
ATOM 2922 N N . ILE B 1 156 ? 10.18 -0.955 4.34 1 97.94 156 ILE B N 1
ATOM 2923 C CA . ILE B 1 156 ? 8.969 -0.643 5.09 1 97.94 156 ILE B CA 1
ATOM 2924 C C . ILE B 1 156 ? 8.734 -1.704 6.16 1 97.94 156 ILE B C 1
ATOM 2926 O O . ILE B 1 156 ? 8.562 -2.883 5.848 1 97.94 156 ILE B O 1
ATOM 2930 N N . PRO B 1 157 ? 8.742 -1.338 7.418 1 97.62 157 PRO B N 1
ATOM 2931 C CA . PRO B 1 157 ? 8.438 -2.336 8.445 1 97.62 157 PRO B CA 1
ATOM 2932 C C . PRO B 1 157 ? 6.988 -2.807 8.398 1 97.62 157 PRO B C 1
ATOM 2934 O O . PRO B 1 157 ? 6.07 -1.984 8.383 1 97.62 157 PRO B O 1
ATOM 2937 N N . MET B 1 158 ? 6.785 -4.098 8.43 1 96.62 158 MET B N 1
ATOM 2938 C CA . MET B 1 158 ? 5.445 -4.676 8.375 1 96.62 158 MET B CA 1
ATOM 2939 C C . MET B 1 158 ? 5.051 -5.273 9.727 1 96.62 158 MET B C 1
ATOM 2941 O O . MET B 1 158 ? 3.924 -5.734 9.898 1 96.62 158 MET B O 1
ATOM 2945 N N . THR B 1 159 ? 5.965 -5.301 10.648 1 95.12 159 THR B N 1
ATOM 2946 C CA . THR B 1 159 ? 5.742 -5.645 12.047 1 95.12 159 THR B CA 1
ATOM 2947 C C . THR B 1 159 ? 6.449 -4.656 12.961 1 95.12 159 THR B C 1
ATOM 2949 O O . THR B 1 159 ? 7.309 -3.893 12.523 1 95.12 159 THR B O 1
ATOM 2952 N N . ASP B 1 160 ? 6.012 -4.633 14.219 1 93.31 160 ASP B N 1
ATOM 2953 C CA . ASP B 1 160 ? 6.777 -3.861 15.195 1 93.31 160 ASP B CA 1
ATOM 2954 C C . ASP B 1 160 ? 8.102 -4.551 15.523 1 93.31 160 ASP B C 1
ATOM 2956 O O . ASP B 1 160 ? 8.281 -5.73 15.219 1 93.31 160 ASP B O 1
ATOM 2960 N N . ASP B 1 161 ? 9.008 -3.795 16 1 94.25 161 ASP B N 1
ATOM 2961 C CA . ASP B 1 161 ? 10.289 -4.27 16.531 1 94.25 161 ASP B CA 1
ATOM 2962 C C . ASP B 1 161 ? 11.117 -4.926 15.43 1 94.25 161 ASP B C 1
ATOM 2964 O O . ASP B 1 161 ? 11.719 -5.984 15.648 1 94.25 161 ASP B O 1
ATOM 2968 N N . VAL B 1 162 ? 11.039 -4.379 14.242 1 96.88 162 VAL B N 1
ATOM 2969 C CA . VAL B 1 162 ? 11.969 -4.793 13.195 1 96.88 162 VAL B CA 1
ATOM 2970 C C . VAL B 1 162 ? 13.375 -4.293 13.523 1 96.88 162 VAL B C 1
ATOM 2972 O O . VAL B 1 162 ? 13.547 -3.156 13.969 1 96.88 162 VAL B O 1
ATOM 2975 N N . GLU B 1 163 ? 14.336 -5.117 13.438 1 98.5 163 GLU B N 1
ATOM 2976 C CA . GLU B 1 163 ? 15.734 -4.738 13.594 1 98.5 163 GLU B CA 1
ATOM 2977 C C . GLU B 1 163 ? 16.5 -4.875 12.273 1 98.5 163 GLU B C 1
ATOM 2979 O O . GLU B 1 163 ? 16.609 -5.977 11.727 1 98.5 163 GLU B O 1
ATOM 2984 N N . LEU B 1 164 ? 17.047 -3.75 11.758 1 98.38 164 LEU B N 1
ATOM 2985 C CA . LEU B 1 164 ? 17.562 -3.695 10.391 1 98.38 164 LEU B CA 1
ATOM 2986 C C . LEU B 1 164 ? 18.969 -3.105 10.367 1 98.38 164 LEU B C 1
ATOM 2988 O O . LEU B 1 164 ? 19.25 -2.123 11.055 1 98.38 164 LEU B O 1
ATOM 2992 N N . SER B 1 165 ? 19.859 -3.697 9.648 1 98.75 165 SER B N 1
ATOM 2993 C CA . SER B 1 165 ? 21.156 -3.135 9.328 1 98.75 165 SER B CA 1
ATOM 2994 C C . SER B 1 165 ? 21.328 -2.912 7.832 1 98.75 165 SER B C 1
ATOM 2996 O O . SER B 1 165 ? 20.906 -3.75 7.027 1 98.75 165 SER B O 1
ATOM 2998 N N . LEU B 1 166 ? 21.797 -1.799 7.453 1 98.06 166 LEU B N 1
ATOM 2999 C CA . LEU B 1 166 ? 22.078 -1.424 6.07 1 98.06 166 LEU B CA 1
ATOM 3000 C C . LEU B 1 166 ? 23.531 -0.992 5.906 1 98.06 166 LEU B C 1
ATOM 3002 O O . LEU B 1 166 ? 24.031 -0.151 6.664 1 98.06 166 LEU B O 1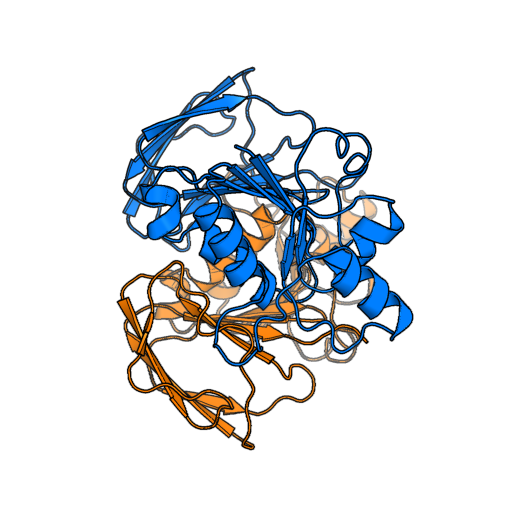
ATOM 3006 N N . ALA B 1 167 ? 24.281 -1.536 4.984 1 98.06 167 ALA B N 1
ATOM 3007 C CA . ALA B 1 167 ? 25.641 -1.162 4.652 1 98.06 167 ALA B CA 1
ATOM 3008 C C . ALA B 1 167 ? 25.812 -1.004 3.143 1 98.06 167 ALA B C 1
ATOM 3010 O O . ALA B 1 167 ? 25.375 -1.854 2.369 1 98.06 167 ALA B O 1
ATOM 3011 N N . GLY B 1 168 ? 26.438 0.053 2.797 1 97.44 168 GLY B N 1
ATOM 3012 C CA . GLY B 1 168 ? 26.641 0.314 1.379 1 97.44 168 GLY B CA 1
ATOM 3013 C C . GLY B 1 168 ? 25.594 1.242 0.791 1 97.44 168 GLY B C 1
ATOM 3014 O O . GLY B 1 168 ? 25.438 1.318 -0.43 1 97.44 168 GLY B O 1
ATOM 3015 N N . PHE B 1 169 ? 24.859 1.876 1.64 1 96.88 169 PHE B N 1
ATOM 3016 C CA . PHE B 1 169 ? 23.797 2.797 1.239 1 96.88 169 PHE B CA 1
ATOM 3017 C C . PHE B 1 169 ? 24.203 4.242 1.515 1 96.88 169 PHE B C 1
ATOM 3019 O O . PHE B 1 169 ? 25.203 4.492 2.201 1 96.88 169 PHE B O 1
ATOM 3026 N N . LYS B 1 170 ? 23.469 5.145 0.882 1 94.75 170 LYS B N 1
ATOM 3027 C CA . LYS B 1 170 ? 23.641 6.555 1.221 1 94.75 170 LYS B CA 1
ATOM 3028 C C . LYS B 1 170 ? 23.406 6.793 2.709 1 94.75 170 LYS B C 1
ATOM 3030 O O . LYS B 1 170 ? 24.156 7.543 3.348 1 94.75 170 LYS B O 1
ATOM 3035 N N . TYR B 1 171 ? 22.406 6.168 3.254 1 94.56 171 TYR B N 1
ATOM 3036 C CA . TYR B 1 171 ? 22.109 6.188 4.684 1 94.56 171 TYR B CA 1
ATOM 3037 C C . TYR B 1 171 ? 22.203 4.789 5.277 1 94.56 171 TYR B C 1
ATOM 3039 O O . TYR B 1 171 ? 21.281 3.984 5.145 1 94.56 171 TYR B O 1
ATOM 3047 N N . ASN B 1 172 ? 23.297 4.52 5.945 1 96.44 172 ASN B N 1
ATOM 3048 C CA . ASN B 1 172 ? 23.5 3.225 6.586 1 96.44 172 ASN B CA 1
ATOM 3049 C C . ASN B 1 172 ? 22.797 3.143 7.934 1 96.44 172 ASN B C 1
ATOM 3051 O O . ASN B 1 172 ? 22.406 4.168 8.492 1 96.44 172 ASN B O 1
ATOM 3055 N N . LEU B 1 173 ? 22.531 1.957 8.312 1 97.44 173 LEU B N 1
ATOM 3056 C CA . LEU B 1 173 ? 21.938 1.678 9.617 1 97.44 173 LEU B CA 1
ATOM 3057 C C . LEU B 1 173 ? 22.656 0.508 10.297 1 97.44 173 LEU B C 1
ATOM 3059 O O . LEU B 1 173 ? 23.078 -0.434 9.625 1 97.44 173 LEU B O 1
ATOM 3063 N N . ALA B 1 174 ? 22.797 0.556 11.578 1 98 174 ALA B N 1
ATOM 3064 C CA . ALA B 1 174 ? 23.344 -0.528 12.391 1 98 174 ALA B CA 1
ATOM 3065 C C . ALA B 1 174 ? 22.344 -0.984 13.445 1 98 174 ALA B C 1
ATOM 3067 O O . ALA B 1 174 ? 22.188 -0.33 14.484 1 98 174 ALA B O 1
ATOM 3068 N N . ARG B 1 175 ? 21.781 -2.129 13.211 1 98 175 ARG B N 1
ATOM 3069 C CA . ARG B 1 175 ? 20.812 -2.742 14.109 1 98 175 ARG B CA 1
ATOM 3070 C C . ARG B 1 175 ? 19.766 -1.729 14.555 1 98 175 ARG B C 1
ATOM 3072 O O . ARG B 1 175 ? 19.469 -1.611 15.742 1 98 175 ARG B O 1
ATOM 3079 N N . GLN B 1 176 ? 19.297 -0.964 13.648 1 97.62 176 GLN B N 1
ATOM 3080 C CA . GLN B 1 176 ? 18.297 0.056 13.906 1 97.62 176 GLN B CA 1
ATOM 3081 C C . GLN B 1 176 ? 16.922 -0.575 14.164 1 97.62 176 GLN B C 1
ATOM 3083 O O . GLN B 1 176 ? 16.484 -1.452 13.422 1 97.62 176 GLN B O 1
ATOM 3088 N N . MET B 1 177 ? 16.297 -0.2 15.242 1 97.38 177 MET B N 1
ATOM 3089 C CA . MET B 1 177 ? 14.938 -0.635 15.531 1 97.38 177 MET B CA 1
ATOM 3090 C C . MET B 1 177 ? 13.93 0.2 14.75 1 97.38 177 MET B C 1
ATOM 3092 O O . MET B 1 177 ? 14 1.431 14.758 1 97.38 177 MET B O 1
ATOM 3096 N N . LEU B 1 178 ? 13.062 -0.482 14.008 1 96.25 178 LEU B N 1
ATOM 3097 C CA . LEU B 1 178 ? 11.984 0.157 13.258 1 96.25 178 LEU B CA 1
ATOM 3098 C C . LEU B 1 178 ? 10.625 -0.368 13.711 1 96.25 178 LEU B C 1
ATOM 3100 O O . LEU B 1 178 ? 10.43 -1.58 13.828 1 96.25 178 LEU B O 1
ATOM 3104 N N . ASN B 1 179 ? 9.719 0.519 14.008 1 95.44 179 ASN B N 1
ATOM 3105 C CA . ASN B 1 179 ? 8.344 0.154 14.32 1 95.44 179 ASN B CA 1
ATOM 3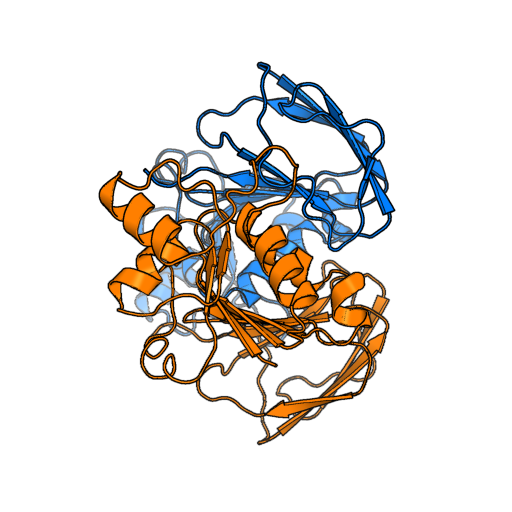106 C C . ASN B 1 179 ? 7.387 0.561 13.203 1 95.44 179 ASN B C 1
ATOM 3108 O O . ASN B 1 179 ? 7.723 1.406 12.375 1 95.44 179 ASN B O 1
ATOM 3112 N N . ILE B 1 180 ? 6.234 -0.077 13.203 1 95.38 180 ILE B N 1
ATOM 3113 C CA . ILE B 1 180 ? 5.16 0.371 12.32 1 95.38 180 ILE B CA 1
ATOM 3114 C C . ILE B 1 180 ? 4.891 1.856 12.555 1 95.38 180 ILE B C 1
ATOM 3116 O O . ILE B 1 180 ? 4.82 2.312 13.695 1 95.38 180 ILE B O 1
ATOM 3120 N N . GLY B 1 181 ? 4.824 2.596 11.469 1 94.88 181 GLY B N 1
ATOM 3121 C CA . GLY B 1 181 ? 4.684 4.039 11.57 1 94.88 181 GLY B CA 1
ATO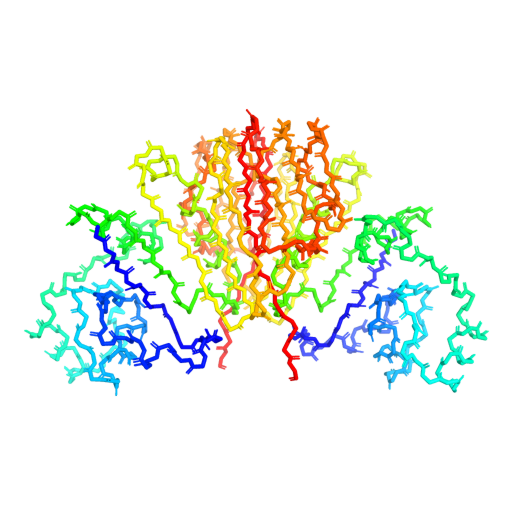M 3122 C C . GLY B 1 181 ? 5.953 4.789 11.195 1 94.88 181 GLY B C 1
ATOM 3123 O O . GLY B 1 181 ? 5.926 6 10.984 1 94.88 181 GLY B O 1
ATOM 3124 N N . SER B 1 182 ? 7.039 4.051 11.086 1 94.5 182 SER B N 1
ATOM 3125 C CA . SER B 1 182 ? 8.328 4.676 10.797 1 94.5 182 SER B CA 1
ATOM 3126 C C . SER B 1 182 ? 8.445 5.051 9.32 1 94.5 182 SER B C 1
ATOM 3128 O O . SER B 1 182 ? 8.023 4.289 8.445 1 94.5 182 SER B O 1
ATOM 3130 N N . THR B 1 183 ? 9.016 6.188 9.047 1 94.5 183 THR B N 1
ATOM 3131 C CA . THR B 1 183 ? 9.305 6.629 7.688 1 94.5 183 THR B CA 1
ATOM 3132 C C . THR B 1 183 ? 10.805 6.816 7.488 1 94.5 183 THR B C 1
ATOM 3134 O O . THR B 1 183 ? 11.242 7.395 6.488 1 94.5 183 THR B O 1
ATOM 3137 N N . LEU B 1 184 ? 11.578 6.312 8.344 1 92.94 184 LEU B N 1
ATOM 3138 C CA . LEU B 1 184 ? 13.023 6.531 8.398 1 92.94 184 LEU B CA 1
ATOM 3139 C C . LEU B 1 184 ? 13.711 5.926 7.184 1 92.94 184 LEU B C 1
ATOM 3141 O O . LEU B 1 184 ? 14.719 6.457 6.707 1 92.94 184 LEU B O 1
ATOM 3145 N N . THR B 1 185 ? 13.211 4.848 6.66 1 96.12 185 THR B N 1
ATOM 3146 C CA . THR B 1 185 ? 13.938 4.062 5.672 1 96.12 185 THR B CA 1
ATOM 3147 C C . THR B 1 185 ? 13.297 4.199 4.293 1 96.12 185 THR B C 1
ATOM 3149 O O . THR B 1 185 ? 13.336 3.266 3.488 1 96.12 185 THR B O 1
ATOM 3152 N N . ILE B 1 186 ? 12.664 5.277 4.039 1 95.81 186 ILE B N 1
ATOM 3153 C CA . ILE B 1 186 ? 12.062 5.555 2.738 1 95.81 186 ILE B CA 1
ATOM 3154 C C . ILE B 1 186 ? 13.07 6.285 1.849 1 95.81 186 ILE B C 1
ATOM 3156 O O . ILE B 1 186 ? 13.75 7.203 2.299 1 95.81 186 ILE B O 1
ATOM 3160 N N . SER B 1 187 ? 13.195 5.828 0.627 1 94.44 187 SER B N 1
ATOM 3161 C CA . SER B 1 187 ? 13.922 6.488 -0.457 1 94.44 187 SER B CA 1
ATOM 3162 C C . SER B 1 187 ? 15.414 6.543 -0.171 1 94.44 187 SER B C 1
ATOM 3164 O O . SER B 1 187 ? 16.031 7.602 -0.283 1 94.44 187 SER B O 1
ATOM 3166 N N . ASN B 1 188 ? 16.016 5.477 0.272 1 95.31 188 ASN B N 1
ATOM 3167 C CA . ASN B 1 188 ? 17.469 5.34 0.327 1 95.31 188 ASN B CA 1
ATOM 3168 C C . ASN B 1 188 ? 18.062 5.113 -1.061 1 95.31 188 ASN B C 1
ATOM 3170 O O . ASN B 1 188 ? 17.344 5.074 -2.055 1 95.31 188 ASN B O 1
ATOM 3174 N N . GLU B 1 189 ? 19.359 5.09 -1.185 1 95.69 189 GLU B N 1
ATOM 3175 C CA . GLU B 1 189 ? 20.078 4.824 -2.432 1 95.69 189 GLU B CA 1
ATOM 3176 C C . GLU B 1 189 ? 21.297 3.941 -2.191 1 95.69 189 GLU B C 1
ATOM 3178 O O . GLU B 1 189 ? 21.953 4.043 -1.15 1 95.69 189 GLU B O 1
ATOM 3183 N N . ILE B 1 190 ? 21.516 3.145 -3.15 1 95.75 190 ILE B N 1
ATOM 3184 C CA . ILE B 1 190 ? 22.719 2.318 -3.062 1 95.75 190 ILE B CA 1
ATOM 3185 C C . ILE B 1 190 ? 23.906 3.09 -3.605 1 95.75 190 ILE B C 1
ATOM 3187 O O . ILE B 1 190 ? 23.891 3.57 -4.742 1 95.75 190 ILE B O 1
ATOM 3191 N N . GLU B 1 191 ? 24.891 3.289 -2.881 1 92.81 191 GLU B N 1
ATOM 3192 C CA . GLU B 1 191 ? 26.062 4.074 -3.27 1 92.81 191 GLU B CA 1
ATOM 3193 C C . GLU B 1 191 ? 27.125 3.199 -3.941 1 92.81 191 GLU B C 1
ATOM 3195 O O . GLU B 1 191 ? 27.781 3.633 -4.887 1 92.81 191 GLU B O 1
ATOM 3200 N N . SER B 1 192 ? 27.312 2.006 -3.443 1 88.5 192 SER B N 1
ATOM 3201 C CA . SER B 1 192 ? 28.266 1.067 -4.027 1 88.5 192 SER B CA 1
ATOM 3202 C C . SER B 1 192 ? 27.625 0.246 -5.141 1 88.5 192 SER B C 1
ATOM 3204 O O . SER B 1 192 ? 26.453 0.449 -5.473 1 88.5 192 SER B O 1
ATOM 3206 N N . LEU B 1 193 ? 28.391 -0.642 -5.723 1 91.69 193 LEU B N 1
ATOM 3207 C CA . LEU B 1 193 ? 27.828 -1.555 -6.719 1 91.69 193 LEU B CA 1
ATOM 3208 C C . LEU B 1 193 ? 26.875 -2.545 -6.07 1 91.69 193 LEU B C 1
ATOM 3210 O O . LEU B 1 193 ? 25.875 -2.932 -6.68 1 91.69 193 LEU B O 1
ATOM 3214 N N . GLN B 1 194 ? 27.266 -2.881 -4.852 1 95.75 194 GLN B N 1
ATOM 3215 C CA . GLN B 1 194 ? 26.422 -3.768 -4.043 1 95.75 194 GLN B CA 1
ATOM 3216 C C . GLN B 1 194 ? 26.312 -3.254 -2.609 1 95.75 194 GLN B C 1
ATOM 3218 O O . GLN B 1 194 ? 27.188 -2.543 -2.123 1 95.75 194 GLN B O 1
ATOM 3223 N N . ALA B 1 195 ? 25.172 -3.58 -2.035 1 97.62 195 ALA B N 1
ATOM 3224 C CA . ALA B 1 195 ? 24.922 -3.225 -0.639 1 97.62 195 ALA B CA 1
ATOM 3225 C C . ALA B 1 195 ? 24.391 -4.418 0.148 1 97.62 195 ALA B C 1
ATOM 3227 O O . ALA B 1 195 ? 23.969 -5.418 -0.438 1 97.62 195 ALA B O 1
ATOM 3228 N N . LYS B 1 196 ? 24.531 -4.352 1.418 1 98.38 196 LYS B N 1
ATOM 3229 C CA . LYS B 1 196 ? 24.109 -5.441 2.291 1 98.38 196 LYS B CA 1
ATOM 3230 C C . LYS B 1 196 ? 22.938 -5.016 3.174 1 98.38 196 LYS B C 1
ATOM 3232 O O . LYS B 1 196 ? 22.953 -3.928 3.752 1 98.38 196 LYS B O 1
ATOM 3237 N N . VAL B 1 197 ? 21.953 -5.832 3.16 1 98.5 197 VAL B N 1
ATOM 3238 C CA . VAL B 1 197 ? 20.797 -5.664 4.039 1 98.5 197 VAL B CA 1
ATOM 3239 C C . VAL B 1 197 ? 20.688 -6.852 4.992 1 98.5 197 VAL B C 1
ATOM 3241 O O . VAL B 1 197 ? 20.641 -8 4.555 1 98.5 197 VAL B O 1
ATOM 3244 N N . THR B 1 198 ? 20.703 -6.578 6.281 1 98.69 198 THR B N 1
ATOM 3245 C CA . THR B 1 198 ? 20.5 -7.637 7.262 1 98.69 198 THR B CA 1
ATOM 3246 C C . THR B 1 198 ? 19.203 -7.414 8.047 1 98.69 198 THR B C 1
ATOM 3248 O O . THR B 1 198 ? 19.078 -6.422 8.766 1 98.69 198 THR B O 1
ATOM 3251 N N . VAL B 1 199 ? 18.281 -8.312 7.852 1 98.19 199 VAL B N 1
ATOM 3252 C CA . VAL B 1 199 ? 17.078 -8.328 8.664 1 98.19 199 VAL B CA 1
ATOM 3253 C C . VAL B 1 199 ? 17.266 -9.242 9.875 1 98.19 199 VAL B C 1
ATOM 3255 O O . VAL B 1 199 ? 17.203 -10.469 9.742 1 98.19 199 VAL B O 1
ATOM 3258 N N . HIS B 1 200 ? 17.422 -8.625 11 1 98.31 200 HIS B N 1
ATOM 3259 C CA . HIS B 1 200 ? 17.703 -9.391 12.211 1 98.31 200 HIS B CA 1
ATOM 3260 C C . HIS B 1 200 ? 16.406 -9.961 12.797 1 98.31 200 HIS B C 1
ATOM 3262 O O . HIS B 1 200 ? 16.406 -11.07 13.336 1 98.31 200 HIS B O 1
ATOM 3268 N N . ASP B 1 201 ? 15.367 -9.188 12.727 1 97.38 201 ASP B N 1
ATOM 3269 C CA . ASP B 1 201 ? 14.062 -9.594 13.234 1 97.38 201 ASP B CA 1
ATOM 3270 C C . ASP B 1 201 ? 12.938 -8.82 12.539 1 97.38 201 ASP B C 1
ATOM 3272 O O . ASP B 1 201 ? 13.141 -7.695 12.086 1 97.38 201 ASP B O 1
ATOM 3276 N N . GLY B 1 202 ? 11.766 -9.531 12.445 1 95.69 202 GLY B N 1
ATOM 3277 C CA . GLY B 1 202 ? 10.586 -8.875 11.906 1 95.69 202 GLY B CA 1
ATOM 3278 C C . GLY B 1 202 ? 10.438 -9.055 10.406 1 95.69 202 GLY B C 1
ATOM 3279 O O . GLY B 1 202 ? 11.18 -9.82 9.789 1 95.69 202 GLY B O 1
ATOM 3280 N N . LEU B 1 203 ? 9.43 -8.438 9.852 1 95.19 203 LEU B N 1
ATOM 3281 C CA . LEU B 1 203 ? 9.141 -8.492 8.422 1 95.19 203 LEU B CA 1
ATOM 3282 C C . LEU B 1 203 ? 9.359 -7.125 7.773 1 95.19 203 LEU B C 1
ATOM 3284 O O . LEU B 1 203 ? 8.938 -6.102 8.32 1 95.19 203 LEU B O 1
ATOM 3288 N N . ILE B 1 204 ? 10.039 -7.164 6.637 1 97.19 204 ILE B N 1
ATOM 3289 C CA . ILE B 1 204 ? 10.359 -5.926 5.938 1 97.19 204 ILE B CA 1
ATOM 3290 C C . ILE B 1 204 ? 9.961 -6.043 4.469 1 97.19 204 ILE B C 1
ATOM 3292 O O . ILE B 1 204 ? 10.258 -7.051 3.818 1 97.19 204 ILE B O 1
ATOM 3296 N N . LEU B 1 205 ? 9.195 -5.078 4.008 1 98.25 205 LEU B N 1
ATOM 3297 C CA . LEU B 1 205 ? 8.906 -4.941 2.584 1 98.25 205 LEU B CA 1
ATOM 3298 C C . LEU B 1 205 ? 9.953 -4.07 1.897 1 98.25 205 LEU B C 1
ATOM 3300 O O . LEU B 1 205 ? 10.203 -2.938 2.322 1 98.25 205 LEU B O 1
ATOM 3304 N N . GLN B 1 206 ? 10.648 -4.621 0.93 1 98.62 206 GLN B N 1
ATOM 3305 C CA . GLN B 1 206 ? 11.57 -3.842 0.109 1 98.62 206 GLN B CA 1
ATOM 3306 C C . GLN B 1 206 ? 10.859 -3.279 -1.123 1 98.62 206 GLN B C 1
ATOM 3308 O O . GLN B 1 206 ? 10.188 -4.016 -1.848 1 98.62 206 GLN B O 1
ATOM 3313 N N . ILE B 1 207 ? 10.984 -2.02 -1.343 1 98.62 207 ILE B N 1
ATOM 3314 C CA . ILE B 1 207 ? 10.406 -1.373 -2.514 1 98.62 207 ILE B CA 1
ATOM 3315 C C . ILE B 1 207 ? 11.492 -0.616 -3.277 1 98.62 207 ILE B C 1
ATOM 3317 O O . ILE B 1 207 ? 12.117 0.297 -2.736 1 98.62 207 ILE B O 1
ATOM 3321 N N . ARG B 1 208 ? 11.758 -1.019 -4.441 1 98.44 208 ARG B N 1
ATOM 3322 C CA . ARG B 1 208 ? 12.602 -0.248 -5.352 1 98.44 208 ARG B CA 1
ATOM 3323 C C . ARG B 1 208 ? 11.758 0.61 -6.285 1 98.44 208 ARG B C 1
ATOM 3325 O O . ARG B 1 208 ? 10.773 0.135 -6.852 1 98.44 208 ARG B O 1
ATOM 3332 N N . SER B 1 209 ? 12.094 1.855 -6.395 1 97.75 209 SER B N 1
ATOM 3333 C CA . SER B 1 209 ? 11.234 2.764 -7.145 1 97.75 209 SER B CA 1
ATOM 3334 C C . SER B 1 209 ? 12.047 3.686 -8.039 1 97.75 209 SER B C 1
ATOM 3336 O O . SER B 1 209 ? 13.266 3.811 -7.871 1 97.75 209 SER B O 1
ATOM 3338 N N . THR B 1 210 ? 11.43 4.266 -9.055 1 96.62 210 THR B N 1
ATOM 3339 C CA . THR B 1 210 ? 12.016 5.262 -9.945 1 96.62 210 THR B CA 1
ATOM 3340 C C . THR B 1 210 ? 11 6.359 -10.273 1 96.62 210 THR B C 1
ATOM 3342 O O . THR B 1 210 ? 9.789 6.141 -10.188 1 96.62 210 THR B O 1
ATOM 3345 N N . ASP B 1 211 ? 11.508 7.605 -10.516 1 91.38 211 ASP B N 1
ATOM 3346 C CA . ASP B 1 211 ? 10.656 8.688 -11.008 1 91.38 211 ASP B CA 1
ATOM 3347 C C . ASP B 1 211 ? 10.367 8.523 -12.492 1 91.38 211 ASP B C 1
ATOM 3349 O O . ASP B 1 211 ? 11.234 8.109 -13.266 1 91.38 211 ASP B O 1
ATOM 3353 N N . LEU B 1 212 ? 9.039 8.672 -12.844 1 79.81 212 LEU B N 1
ATOM 3354 C CA . LEU B 1 212 ? 8.766 8.633 -14.273 1 79.81 212 LEU B CA 1
ATOM 3355 C C . LEU B 1 212 ? 9.32 9.875 -14.969 1 79.81 212 LEU B C 1
ATOM 3357 O O . LEU B 1 212 ? 9.273 10.977 -14.414 1 79.81 212 LEU B O 1
ATOM 3361 N N . ASN B 1 213 ? 10.281 9.805 -15.906 1 58.03 213 ASN B N 1
ATOM 3362 C CA . ASN B 1 213 ? 10.828 10.891 -16.719 1 58.03 213 ASN B CA 1
ATOM 3363 C C . ASN B 1 213 ? 9.727 11.68 -17.406 1 58.03 213 ASN B C 1
ATOM 3365 O O . ASN B 1 213 ? 8.664 11.141 -17.719 1 58.03 213 ASN B O 1
#

pLDDT: mean 88.6, std 15.12, range [43.53, 98.75]

Organism: Staphylococcus aureus (strain NCTC 8325 / PS 47) (NCBI:txid93061)

Foldseek 3Di:
DEEEEEEDPPQAAPCCLVCVVPHAYEYEACRCVVCVVSPHHHPEYEYDCVPPPPVRVCVCVVRHVYPHDPPPDPAHRVLVVVVVCVVVPAQHYEYEPQDDDDVVSVVSLVVSLVDCVRVVVNRWYWYDGRWKIKHKDDAFKDKDFQDPSFFWKFKAFPAAQWFKFKFQKPDTDDRDGDGHVDPPGGGIGGNDRMMMMHTHDGIIMMMGGDDDD/DEEEEEEDPPQAAPCCLVCVVPHAYEYEACRCVVCVVSVHHHPAYEYDCVPPPPVRVCVCVVRHVYPHDPPPDPAHRVLVVVVVCVVVPAQHYEYEPQDDDDVVSVVSLVVSLVDCVRVVVNRWYWYDGRWKIKHKDDAFKDKDFQDPSFFWKFKAFPAAQWFKFKFQKPDTDDRDGDGHVDPPGGGIGGNDRMMMMHTHDGIIMMMGGDDDD

Secondary structure (DSSP, 8-state):
-EEEEE--STT--TTTTTSGGGSEEEEETHHHHHHHHTT---SEEES-GGGS-HHHHHHHHHHS------TTSSS-HHHHHHHHHHHTT--EEEEES-SSS-HHHHHHHHHHHT-HHHHTTT-EEEEE-SSEEEEEE-SEEEEEE--TTS-EEEEEESSSSEEEEEESBSS-EEEEEE-TT--TTSSEEB-SSEEEEEEEES-EEEEEE----/-EEEEE--STT--TTTTTSGGGSEEEEETHHHHHHHHTT---SEEES-GGGS-HHHHHHHHHHS------TTSSS-HHHHHHHHHHHTT--EEEEES-SSS-HHHHHHHHHHHT-HHHHTTT-EEEEE-SSEEEEEE-SEEEEEE--TTS-EEEEEESSSSEEEEEESBSS-EEEEEE-TT--TTSSEEB-SSEEEEEEEES-EEEEEE----

Nearest PDB structures (foldseek):
  3lm8-assembly1_A  TM=9.030E-01  e=3.127E-25  Bacillus subtilis
  3lm8-assembly5_C  TM=8.895E-01  e=1.207E-24  Bacillus subtilis
  3l8m-assembly1_A  TM=9.188E-01  e=2.601E-23  Staphylococcus saprophyticus subsp. saprophyticus ATCC 15305 = NCTC 7292
  3l8m-assembly1_B-4  TM=8.744E-01  e=5.270E-22  Staphylococcus saprophyticus subsp. saprophyticus ATCC 15305 = NCTC 7292
  3mel-assembly2_D  TM=8.939E-01  e=7.856E-19  Enterococcus faecalis

InterPro domains:
  IPR006282 Thiamin pyrophosphokinase [TIGR01378] (19-207)
  IPR006282 Thiamin pyrophosphokinase [cd07995] (13-209)
  IPR007371 Thiamin pyrophosphokinase, catalytic domain [PF04263] (24-124)
  IPR007373 Thiamin pyrophosphokinase, thiamin-binding domain [PF04265] (141-204)
  IPR007373 Thiamin pyrophosphokinase, thiamin-binding domain [SM00983] (140-205)
  IPR036371 Thiamin pyrophosphokinase, thiamin-binding domain superfamily [SSF63862] (131-209)
  IPR036759 Thiamin pyrophosphokinase, catalytic domain superfamily [G3DSA:3.40.50.10240] (1-211)
  IPR036759 Thiamin pyrophosphokinase, catalytic domain superfamily [SSF63999] (2-128)
  IPR053149 Thiamine pyrophosphokinase [PTHR41299] (1-211)

Radius of gyration: 21.85 Å; Cα contacts (8 Å, |Δi|>4): 1021; chains: 2; bounding box: 56×63×49 Å

Sequence (426 aa):
MHINLLCSDRHLPQDIWAKSNEGKWGGVDRGALILLKHQIIPFFSVGDFDSVSKEERQLLTEQLQIKPVQAEKADTDLALAVDKAVALGFDSITIYGATGGRLDHFFGAIQLLLKKAYYKHDVHIEVIDQQNKIELLPKGQHTVEKDKSYPYISFIPMTDDVELSLAGFKYNLARQMLNIGSTLTISNEIESLQAKVTVHDGLILQIRSTDLNMHINLLCSDRHLPQDIWAKSNEGKWGGVDRGALILLKHQIIPFFSVGDFDSVSKEERQLLTEQLQIKPVQAEKADTDLALAVDKAVALGFDSITIYGATGGRLDHFFGAIQLLLKKAYYKHDVHIEVIDQQNKIELLPKGQHTVEKDKSYPYISFIPMTDDVELSLAGFKYNLARQMLNIGSTLTISNEIESLQAKVTVHDGLILQIRSTDLN

Solvent-accessible surface area (backbone atoms only — not comparable to full-atom values): 21733 Å² total; per-residue (Å²): 89,60,34,35,35,28,40,38,83,44,58,51,43,92,61,53,70,75,59,43,84,74,52,47,35,31,12,25,49,64,12,38,58,54,34,46,77,70,71,39,79,53,77,46,50,30,35,77,68,75,83,45,49,73,69,52,40,48,51,39,49,69,70,32,87,48,65,70,60,72,78,79,56,59,58,47,51,62,59,52,43,50,52,48,44,44,74,74,57,38,34,33,37,40,37,29,22,54,59,60,76,38,55,51,59,27,48,38,54,53,18,54,41,54,16,59,86,32,54,76,66,64,32,46,46,33,42,42,40,62,30,31,40,36,33,58,48,68,67,40,80,44,81,46,65,57,39,88,82,33,52,27,39,20,53,43,51,60,28,63,68,16,27,35,27,34,42,42,38,72,70,59,37,75,68,38,76,37,41,50,29,58,42,63,44,50,70,35,35,59,70,42,71,52,26,41,39,35,31,77,35,53,42,35,38,38,29,30,20,29,82,86,130,88,61,36,36,35,29,39,37,82,43,58,50,42,93,60,53,71,75,59,44,83,75,52,47,34,31,13,25,48,63,12,37,58,54,34,46,76,69,74,38,80,50,76,44,49,28,36,77,68,73,82,47,50,72,68,51,39,48,52,38,50,70,70,30,88,47,64,70,61,72,79,78,54,57,58,46,50,62,58,52,42,52,52,51,42,44,73,73,59,37,35,32,40,40,38,29,22,54,60,58,76,38,53,49,58,26,48,40,55,54,18,54,40,53,17,60,84,33,53,76,66,65,31,46,44,34,42,44,39,61,30,32,40,36,34,56,47,65,67,41,80,44,78,45,66,56,39,89,81,34,51,28,38,20,54,42,51,60,29,62,68,16,27,34,27,36,43,43,37,72,70,58,38,76,68,38,76,37,40,51,30,56,40,61,44,50,69,36,35,57,68,40,72,54,26,40,40,34,32,76,35,52,43,34,38,37,30,30,21,30,80,86,129